Protein AF-A0A812Q542-F1 (afdb_monomer_lite)

Structure (mmCIF, N/CA/C/O backbone):
data_AF-A0A812Q542-F1
#
_entry.id   AF-A0A812Q542-F1
#
loop_
_atom_site.group_PDB
_atom_site.id
_atom_site.type_symbol
_atom_site.label_atom_id
_atom_site.label_alt_id
_atom_site.label_comp_id
_atom_site.label_asym_id
_atom_site.label_entity_id
_atom_site.label_seq_id
_atom_site.pdbx_PDB_ins_code
_atom_site.Cartn_x
_atom_site.Cartn_y
_atom_site.Cartn_z
_atom_site.occupancy
_atom_site.B_iso_or_equiv
_atom_site.auth_seq_id
_atom_site.auth_comp_id
_atom_site.auth_asym_id
_atom_site.auth_atom_id
_atom_site.pdbx_PDB_model_num
ATOM 1 N N . ALA A 1 1 ? -16.057 11.132 -17.620 1.00 90.56 1 ALA A N 1
ATOM 2 C CA . ALA A 1 1 ? -16.694 11.299 -16.296 1.00 90.56 1 ALA A CA 1
ATOM 3 C C . ALA A 1 1 ? -18.075 11.948 -16.405 1.00 90.56 1 ALA A C 1
ATOM 5 O O . ALA A 1 1 ? -19.057 11.262 -16.165 1.00 90.56 1 ALA A O 1
ATOM 6 N N . THR A 1 2 ? -18.174 13.218 -16.821 1.00 94.00 2 THR A N 1
ATOM 7 C CA . THR A 1 2 ? -19.443 13.977 -16.862 1.00 94.00 2 THR A CA 1
ATOM 8 C C . THR A 1 2 ? -20.545 13.310 -17.679 1.00 94.00 2 THR A C 1
ATOM 10 O O . THR A 1 2 ? -21.689 13.276 -17.248 1.00 94.00 2 THR A O 1
ATOM 13 N N . GLU A 1 3 ? -20.214 12.751 -18.842 1.00 92.81 3 GLU A N 1
ATOM 14 C CA . GLU A 1 3 ? -21.182 12.026 -19.671 1.00 92.81 3 GLU A CA 1
ATOM 15 C C . GLU A 1 3 ? -21.723 10.773 -18.967 1.00 92.81 3 GLU A C 1
ATOM 17 O O . GLU A 1 3 ? -22.931 10.565 -18.922 1.00 92.81 3 GLU A O 1
ATOM 22 N N . THR A 1 4 ? -20.845 9.981 -18.340 1.00 92.62 4 THR A N 1
ATOM 23 C CA . THR A 1 4 ? -21.242 8.816 -17.537 1.00 92.62 4 THR A CA 1
ATOM 24 C C . THR A 1 4 ? -22.149 9.226 -16.379 1.00 92.62 4 THR A C 1
ATOM 26 O O . THR A 1 4 ? -23.174 8.588 -16.176 1.00 92.62 4 THR A O 1
ATOM 29 N N . ALA A 1 5 ? -21.813 10.303 -15.662 1.00 94.31 5 ALA A N 1
ATOM 30 C CA . ALA A 1 5 ? -22.632 10.816 -14.564 1.00 94.31 5 ALA A CA 1
ATOM 31 C C . ALA A 1 5 ? -24.027 11.242 -15.052 1.00 94.31 5 ALA A C 1
ATOM 33 O O . ALA A 1 5 ? -25.021 10.728 -14.559 1.00 94.31 5 ALA A O 1
ATOM 34 N N . LYS A 1 6 ? -24.105 12.056 -16.117 1.00 95.62 6 LYS A N 1
ATOM 35 C CA . LYS A 1 6 ? -25.384 12.452 -16.733 1.00 95.62 6 LYS A CA 1
ATOM 36 C C . LYS A 1 6 ? -26.221 11.251 -17.168 1.00 95.62 6 LYS A C 1
ATOM 38 O O . LYS A 1 6 ? -27.439 11.279 -17.051 1.00 95.62 6 LYS A O 1
ATOM 43 N N . ARG A 1 7 ? -25.586 10.199 -17.691 1.00 95.19 7 ARG A N 1
ATOM 44 C CA . ARG A 1 7 ? -26.296 8.975 -18.072 1.00 95.19 7 ARG A CA 1
ATOM 45 C C . ARG A 1 7 ? -26.855 8.242 -16.854 1.00 95.19 7 ARG A C 1
ATOM 47 O O . ARG A 1 7 ? -27.991 7.800 -16.915 1.00 95.19 7 ARG A O 1
ATOM 54 N N . LEU A 1 8 ? -26.090 8.136 -15.767 1.00 93.88 8 LEU A N 1
ATOM 55 C CA . LEU A 1 8 ? -26.572 7.555 -14.508 1.00 93.88 8 LEU A CA 1
ATOM 56 C C . LEU A 1 8 ? -27.739 8.371 -13.920 1.00 93.88 8 LEU A C 1
ATOM 58 O O . LEU A 1 8 ? -28.670 7.774 -13.389 1.00 93.88 8 LEU A O 1
ATOM 62 N N . ASP A 1 9 ? -27.715 9.700 -14.052 1.00 94.00 9 ASP A N 1
ATOM 63 C CA . ASP A 1 9 ? -28.790 10.581 -13.573 1.00 94.00 9 ASP A CA 1
ATOM 64 C C . ASP A 1 9 ? -30.069 10.469 -14.423 1.00 94.00 9 ASP A C 1
ATOM 66 O O . ASP A 1 9 ? -31.175 10.460 -13.885 1.00 94.00 9 ASP A O 1
ATOM 70 N N . ASN A 1 10 ? -29.927 10.375 -15.750 1.00 96.19 10 ASN A N 1
ATOM 71 C CA . ASN A 1 10 ? -31.056 10.390 -16.689 1.00 96.19 10 ASN A CA 1
ATOM 72 C C . ASN A 1 10 ? -31.671 9.005 -16.946 1.00 96.19 10 ASN A C 1
ATOM 74 O O . ASN A 1 10 ? -32.830 8.923 -17.347 1.00 96.19 10 ASN A O 1
ATOM 78 N N . ASP A 1 11 ? -30.899 7.931 -16.768 1.00 94.00 11 ASP A N 1
ATOM 79 C CA . ASP A 1 11 ? -31.327 6.553 -17.006 1.00 94.00 11 ASP A CA 1
ATOM 80 C C . ASP A 1 11 ? -31.259 5.746 -15.691 1.00 94.00 11 ASP A C 1
ATOM 82 O O . ASP A 1 11 ? -30.168 5.332 -15.262 1.00 94.00 11 ASP A O 1
ATOM 86 N N . PRO A 1 12 ? -32.407 5.509 -15.025 1.00 88.31 12 PRO A N 1
ATOM 87 C CA . PRO A 1 12 ? -32.449 4.740 -13.784 1.00 88.31 12 PRO A CA 1
ATOM 88 C C . PRO A 1 12 ? -32.059 3.266 -13.982 1.00 88.31 12 PRO A C 1
ATOM 90 O O . PRO A 1 12 ? -31.604 2.640 -13.024 1.00 88.31 12 PRO A O 1
ATOM 93 N N . HIS A 1 13 ? -32.174 2.733 -15.204 1.00 92.88 13 HIS A N 1
ATOM 94 C CA . HIS A 1 13 ? -31.858 1.341 -15.531 1.00 92.88 13 HIS A CA 1
ATOM 95 C C . HIS A 1 13 ? -30.390 1.132 -15.931 1.00 92.88 13 HIS A C 1
ATOM 97 O O . HIS A 1 13 ? -29.856 0.025 -15.819 1.00 92.88 13 HIS A O 1
ATOM 103 N N . PHE A 1 14 ? -29.690 2.179 -16.382 1.00 89.75 14 PHE A N 1
ATOM 104 C CA . PHE A 1 14 ? -28.281 2.074 -16.768 1.00 89.75 14 PHE A CA 1
ATOM 105 C C . PHE A 1 14 ? -27.416 1.641 -15.579 1.00 89.75 14 PHE A C 1
ATOM 107 O O . PHE A 1 14 ? -27.204 2.448 -14.698 1.00 89.75 14 PHE A O 1
ATOM 114 N N . CYS A 1 15 ? -26.841 0.435 -15.545 1.00 89.00 15 CYS A N 1
ATOM 115 C CA . CYS A 1 15 ? -26.118 -0.096 -14.367 1.00 89.00 15 CYS A CA 1
ATOM 116 C C . CYS A 1 15 ? -26.995 -0.231 -13.100 1.00 89.00 15 CYS A C 1
ATOM 118 O O . CYS A 1 15 ? -26.512 -0.038 -11.978 1.00 89.00 15 CYS A O 1
ATOM 120 N N . GLU A 1 16 ? -28.285 -0.535 -13.260 1.00 89.75 16 GLU A N 1
ATOM 121 C CA . GLU A 1 16 ? -29.172 -0.894 -12.149 1.00 89.75 16 GLU A CA 1
ATOM 122 C C . GLU A 1 16 ? -28.610 -2.088 -11.354 1.00 89.75 16 GLU A C 1
ATOM 124 O O . GLU A 1 16 ? -28.072 -3.039 -11.920 1.00 89.75 16 GLU A O 1
ATOM 129 N N . GLY A 1 17 ? -28.651 -2.007 -10.020 1.00 86.69 17 GLY A N 1
ATOM 130 C CA . GLY A 1 17 ? -28.035 -3.010 -9.137 1.00 86.69 17 GLY A CA 1
ATOM 131 C C . GLY A 1 17 ? -26.496 -3.036 -9.151 1.00 86.69 17 GLY A C 1
ATOM 132 O O . GLY A 1 17 ? -25.886 -3.893 -8.508 1.00 86.69 17 GLY A O 1
ATOM 133 N N . GLY A 1 18 ? -25.843 -2.111 -9.864 1.00 91.50 18 GLY A N 1
ATOM 134 C CA . GLY A 1 18 ? -24.391 -1.964 -9.869 1.00 91.50 18 GLY A CA 1
ATOM 135 C C . GLY A 1 18 ? -23.853 -1.564 -8.493 1.00 91.50 18 GLY A C 1
ATOM 136 O O . GLY A 1 18 ? -24.245 -0.539 -7.938 1.00 91.50 18 GLY A O 1
ATOM 137 N N . LEU A 1 19 ? -22.914 -2.352 -7.957 1.00 93.69 19 LEU A N 1
ATOM 138 C CA . LEU A 1 19 ? -22.322 -2.142 -6.626 1.00 93.69 19 LEU A CA 1
ATOM 139 C C . LEU A 1 19 ? -21.573 -0.807 -6.481 1.00 93.69 19 LEU A C 1
ATOM 141 O O . LEU A 1 19 ? -21.346 -0.355 -5.364 1.00 93.69 19 LEU A O 1
ATOM 145 N N . LEU A 1 20 ? -21.185 -0.184 -7.595 1.00 96.44 20 LEU A N 1
ATOM 146 C CA . LEU A 1 20 ? -20.455 1.082 -7.642 1.00 96.44 20 LEU A CA 1
ATOM 147 C C . LEU A 1 20 ? -21.236 2.169 -8.385 1.00 96.44 20 LEU A C 1
ATOM 149 O O . LEU A 1 20 ? -20.629 3.133 -8.849 1.00 96.44 20 LEU A O 1
ATOM 153 N N . ARG A 1 21 ? -22.562 2.038 -8.520 1.00 96.25 21 ARG A N 1
ATOM 154 C CA . ARG A 1 21 ? -23.407 3.010 -9.226 1.00 96.25 21 ARG A CA 1
ATOM 155 C C . ARG A 1 21 ? -23.157 4.434 -8.716 1.00 96.25 21 ARG A C 1
ATOM 157 O O . ARG A 1 21 ? -23.478 4.756 -7.578 1.00 96.25 21 ARG A O 1
ATOM 164 N N . GLY A 1 22 ? -22.592 5.283 -9.577 1.00 95.75 22 GLY A N 1
ATOM 165 C CA . GLY A 1 22 ? -22.310 6.691 -9.276 1.00 95.75 22 GLY A CA 1
ATOM 166 C C . GLY A 1 22 ? -21.065 6.938 -8.421 1.00 95.75 22 GLY A C 1
ATOM 167 O O . GLY A 1 22 ? -20.774 8.088 -8.102 1.00 95.75 22 GLY A O 1
ATOM 168 N N . VAL A 1 23 ? -20.304 5.901 -8.061 1.00 97.25 23 VAL A N 1
ATOM 169 C CA . VAL A 1 23 ? -19.119 6.041 -7.205 1.00 97.25 23 VAL A CA 1
ATOM 170 C C . VAL A 1 23 ? -17.954 6.641 -8.008 1.00 97.25 23 VAL A C 1
ATOM 172 O O . VAL A 1 23 ? -17.527 6.034 -8.996 1.00 97.25 23 VAL A O 1
ATOM 175 N N . PRO A 1 24 ? -17.401 7.804 -7.607 1.00 97.50 24 PRO A N 1
ATOM 176 C CA . PRO A 1 24 ? -16.241 8.399 -8.260 1.00 97.50 24 PRO A CA 1
ATOM 177 C C . PRO A 1 24 ? -14.960 7.638 -7.910 1.00 97.50 24 PRO A C 1
ATOM 179 O O . PRO A 1 24 ? -14.634 7.442 -6.733 1.00 97.50 24 PRO A O 1
ATOM 182 N N . LEU A 1 25 ? -14.208 7.253 -8.939 1.00 98.19 25 LEU A N 1
ATOM 183 C CA . LEU A 1 25 ? -13.012 6.426 -8.795 1.00 98.19 25 LEU A CA 1
ATOM 184 C C . LEU A 1 25 ? -11.816 6.924 -9.610 1.00 98.19 25 LEU A C 1
ATOM 186 O O . LEU A 1 25 ? -11.967 7.530 -10.674 1.00 98.19 25 LEU A O 1
ATOM 190 N N . SER A 1 26 ? -10.624 6.667 -9.078 1.00 98.69 26 SER A N 1
ATOM 191 C CA . SER A 1 26 ? -9.323 6.928 -9.706 1.00 98.69 26 SER A CA 1
ATOM 192 C C . SER A 1 26 ? -8.666 5.626 -10.165 1.00 98.69 26 SER A C 1
ATOM 194 O O . SER A 1 26 ? -8.917 4.556 -9.609 1.00 98.69 26 SER A O 1
ATOM 196 N N . ILE A 1 27 ? -7.868 5.701 -11.230 1.00 98.81 27 ILE A N 1
ATOM 197 C CA . ILE A 1 27 ? -7.158 4.548 -11.784 1.00 98.81 27 ILE A CA 1
ATOM 198 C C . ILE A 1 27 ? -5.673 4.896 -11.904 1.00 98.81 27 ILE A C 1
ATOM 200 O O . ILE A 1 27 ? -5.316 5.903 -12.516 1.00 98.81 27 ILE A O 1
ATOM 204 N N . LYS A 1 28 ? -4.783 4.051 -11.378 1.00 98.75 28 LYS A N 1
ATOM 205 C CA . LYS A 1 28 ? -3.340 4.225 -11.572 1.00 98.75 28 LYS A CA 1
ATOM 206 C C . LYS A 1 28 ? -3.003 4.222 -13.065 1.00 98.75 28 LYS A C 1
ATOM 208 O O . LYS A 1 28 ? -3.465 3.349 -13.795 1.00 98.75 28 LYS A O 1
ATOM 213 N N . GLU A 1 29 ? -2.157 5.156 -13.509 1.00 98.12 29 GLU A N 1
ATOM 214 C CA . GLU A 1 29 ? -1.876 5.416 -14.937 1.00 98.12 29 GLU A CA 1
ATOM 215 C C . GLU A 1 29 ? -1.509 4.172 -15.768 1.00 98.12 29 GLU A C 1
ATOM 217 O O . GLU A 1 29 ? -1.738 4.143 -16.974 1.00 98.12 29 GLU A O 1
ATOM 222 N N . CYS A 1 30 ? -0.926 3.137 -15.159 1.00 97.25 30 CYS A N 1
ATOM 223 C CA . CYS A 1 30 ? -0.502 1.947 -15.890 1.00 97.25 30 CYS A CA 1
ATOM 224 C C . CYS A 1 30 ? -1.649 1.067 -16.396 1.00 97.25 30 CYS A C 1
ATOM 226 O O . CYS A 1 30 ? -1.399 0.253 -17.279 1.00 97.25 30 CYS A O 1
ATOM 228 N N . PHE A 1 31 ? -2.869 1.199 -15.875 1.00 98.00 31 PHE A N 1
ATOM 229 C CA . PHE A 1 31 ? -4.017 0.436 -16.364 1.00 98.00 31 PHE A CA 1
ATOM 230 C C . PHE A 1 31 ? -4.599 1.048 -17.638 1.00 98.00 31 PHE A C 1
ATOM 232 O O . PHE A 1 31 ? -4.640 2.266 -17.810 1.00 98.00 31 PHE A O 1
ATOM 239 N N . HIS A 1 32 ? -5.083 0.190 -18.530 1.00 97.12 32 HIS A N 1
ATOM 240 C CA . HIS A 1 32 ? -5.691 0.602 -19.785 1.00 97.12 32 HIS A CA 1
ATOM 241 C C . HIS A 1 32 ? -7.056 1.226 -19.493 1.00 97.12 32 HIS A C 1
ATOM 243 O O . HIS A 1 32 ? -7.959 0.562 -18.982 1.00 97.12 32 HIS A O 1
ATOM 249 N N . VAL A 1 33 ? -7.202 2.505 -19.822 1.00 97.31 33 VAL A N 1
ATOM 250 C CA . VAL A 1 33 ? -8.473 3.232 -19.772 1.00 97.31 33 VAL A CA 1
ATOM 251 C C . VAL A 1 33 ? -8.761 3.737 -21.177 1.00 97.31 33 VAL A C 1
ATOM 253 O O . VAL A 1 33 ? -7.908 4.404 -21.760 1.00 97.31 33 VAL A O 1
ATOM 256 N N . ALA A 1 34 ? -9.938 3.427 -21.718 1.00 95.25 34 ALA A N 1
ATOM 257 C CA . ALA A 1 34 ? -10.325 3.766 -23.084 1.00 95.25 34 ALA A CA 1
ATOM 258 C C . ALA A 1 34 ? -10.170 5.272 -23.357 1.00 95.25 34 ALA A C 1
ATOM 260 O O . ALA A 1 34 ? -10.662 6.108 -22.594 1.00 95.25 34 ALA A O 1
ATOM 261 N N . GLY A 1 35 ? -9.470 5.613 -24.443 1.00 91.94 35 GLY A N 1
ATOM 262 C CA . GLY A 1 35 ? -9.144 6.995 -24.821 1.00 91.94 35 GLY A CA 1
ATOM 263 C C . GLY A 1 35 ? -8.038 7.643 -23.974 1.00 91.94 35 GLY A C 1
ATOM 264 O O . GLY A 1 35 ? -7.665 8.789 -24.223 1.00 91.94 35 GLY A O 1
ATOM 265 N N . GLY A 1 36 ? -7.512 6.929 -22.977 1.00 93.31 36 GLY A N 1
ATOM 266 C CA . GLY A 1 36 ? -6.392 7.342 -22.142 1.00 93.31 36 GLY A CA 1
ATOM 267 C C . GLY A 1 36 ? -5.033 6.972 -22.735 1.00 93.31 36 GLY A C 1
ATOM 268 O O . GLY A 1 36 ? -4.924 6.272 -23.746 1.00 93.31 36 GLY A O 1
ATOM 269 N N . LYS A 1 37 ? -3.974 7.446 -22.073 1.00 95.69 37 LYS A N 1
ATOM 270 C CA . LYS A 1 37 ? -2.584 7.138 -22.420 1.00 95.69 37 LYS A CA 1
ATOM 271 C C . LYS A 1 37 ? -1.790 6.810 -21.162 1.00 95.69 37 LYS A C 1
ATOM 273 O O . LYS A 1 37 ? -2.007 7.442 -20.132 1.00 95.69 37 LYS A O 1
ATOM 278 N N . SER A 1 38 ? -0.844 5.884 -21.269 1.00 97.19 38 SER A N 1
ATOM 279 C CA . SER A 1 38 ? 0.101 5.566 -20.196 1.00 97.19 38 SER A CA 1
ATOM 280 C C . SER A 1 38 ? 1.511 5.986 -20.588 1.00 97.19 38 SER A C 1
ATOM 282 O O . SER A 1 38 ? 2.090 5.457 -21.540 1.00 97.19 38 SER A O 1
ATOM 284 N N . THR A 1 39 ? 2.082 6.922 -19.836 1.00 97.44 39 THR A N 1
ATOM 285 C CA . THR A 1 39 ? 3.472 7.371 -19.994 1.00 97.44 39 THR A CA 1
ATOM 286 C C . THR A 1 39 ? 4.433 6.566 -19.123 1.00 97.44 39 THR A C 1
ATOM 288 O O . THR A 1 39 ? 5.613 6.453 -19.451 1.00 97.44 39 THR A O 1
ATOM 291 N N . LEU A 1 40 ? 3.955 6.031 -17.990 1.00 97.38 40 LEU A N 1
ATOM 292 C CA . LEU A 1 40 ? 4.784 5.480 -16.913 1.00 97.38 40 LEU A CA 1
ATOM 293 C C . LEU A 1 40 ? 5.853 6.474 -16.433 1.00 97.38 40 LEU A C 1
ATOM 295 O O . LEU A 1 40 ? 6.968 6.081 -16.075 1.00 97.38 40 LEU A O 1
ATOM 299 N N . GLY A 1 41 ? 5.549 7.773 -16.498 1.00 97.50 41 GLY A N 1
ATOM 300 C CA . GLY A 1 41 ? 6.488 8.849 -16.202 1.00 97.50 41 GLY A CA 1
ATOM 301 C C . GLY A 1 41 ? 7.657 8.966 -17.190 1.00 97.50 41 GLY A C 1
ATOM 302 O O . GLY A 1 41 ? 8.701 9.529 -16.851 1.00 97.50 41 GLY A O 1
ATOM 303 N N . MET A 1 42 ? 7.539 8.407 -18.395 1.00 97.44 42 MET A N 1
ATOM 304 C CA . MET A 1 42 ? 8.537 8.524 -19.458 1.00 97.44 42 MET A CA 1
ATOM 305 C C . MET A 1 42 ? 8.144 9.627 -20.443 1.00 97.44 42 MET A C 1
ATOM 307 O O . MET A 1 42 ? 6.990 9.754 -20.828 1.00 97.44 42 MET A O 1
ATOM 311 N N . THR A 1 43 ? 9.127 10.414 -20.880 1.00 97.50 43 THR A N 1
ATOM 312 C CA . THR A 1 43 ? 8.931 11.515 -21.856 1.00 97.50 43 THR A CA 1
ATOM 313 C C . THR A 1 43 ? 8.934 11.049 -23.316 1.00 97.50 43 THR A C 1
ATOM 315 O O . THR A 1 43 ? 8.836 11.864 -24.229 1.00 97.50 43 THR A O 1
ATOM 318 N N . THR A 1 44 ? 9.072 9.743 -23.540 1.00 96.31 44 THR A N 1
ATOM 319 C CA . THR A 1 44 ? 8.843 9.101 -24.837 1.00 96.31 44 THR A CA 1
ATOM 320 C C . THR A 1 44 ? 7.342 9.048 -25.154 1.00 96.31 44 THR A C 1
ATOM 322 O O . THR A 1 44 ? 6.523 9.248 -24.254 1.00 96.31 44 THR A O 1
ATOM 325 N N . PRO A 1 45 ? 6.947 8.805 -26.420 1.00 95.88 45 PRO A N 1
ATOM 326 C CA . PRO A 1 45 ? 5.537 8.679 -26.778 1.00 95.88 45 PRO A CA 1
ATOM 327 C C . PRO A 1 45 ? 4.803 7.679 -25.876 1.00 95.88 45 PRO A C 1
ATOM 329 O O . PRO A 1 45 ? 5.269 6.556 -25.672 1.00 95.88 45 PRO A O 1
ATOM 332 N N . ALA A 1 46 ? 3.670 8.115 -25.329 1.00 95.38 46 ALA A N 1
ATOM 333 C CA . ALA A 1 46 ? 2.839 7.318 -24.437 1.00 95.38 46 ALA A CA 1
ATOM 334 C C . ALA A 1 46 ? 2.173 6.149 -25.179 1.00 95.38 46 ALA A C 1
ATOM 336 O O . ALA A 1 46 ? 1.929 6.225 -26.384 1.00 95.38 46 ALA A O 1
ATOM 337 N N . VAL A 1 47 ? 1.828 5.093 -24.444 1.00 94.69 47 VAL A N 1
ATOM 338 C CA . VAL A 1 47 ? 1.015 3.988 -24.968 1.00 94.69 47 VAL A CA 1
ATOM 339 C C . VAL A 1 47 ? -0.449 4.417 -24.948 1.00 94.69 47 VAL A C 1
ATOM 341 O O . VAL A 1 47 ? -0.959 4.767 -23.887 1.00 94.69 47 VAL A O 1
ATOM 344 N N . GLU A 1 48 ? -1.111 4.418 -26.103 1.00 96.44 48 GLU A N 1
ATOM 345 C CA . GLU A 1 48 ? -2.535 4.754 -26.223 1.00 96.44 48 GLU A CA 1
ATOM 346 C C . GLU A 1 48 ? -3.413 3.511 -26.071 1.00 96.44 48 GLU A C 1
ATOM 348 O O . GLU A 1 48 ? -3.063 2.436 -26.563 1.00 96.44 48 GLU A O 1
ATOM 353 N N . HIS A 1 49 ? -4.571 3.672 -25.425 1.00 95.25 49 HIS A N 1
ATOM 354 C CA . HIS A 1 49 ? -5.478 2.565 -25.122 1.00 95.25 49 HIS A CA 1
ATOM 355 C C . HIS A 1 49 ? -6.829 2.755 -25.818 1.00 95.25 49 HIS A C 1
ATOM 357 O O . HIS A 1 49 ? -7.615 3.612 -25.402 1.00 95.25 49 HIS A O 1
ATOM 363 N N . PRO A 1 50 ? -7.143 1.970 -26.866 1.00 94.12 50 PRO A N 1
ATOM 364 C CA . PRO A 1 50 ? -8.421 2.088 -27.570 1.00 94.12 50 PRO A CA 1
ATOM 365 C C . PRO A 1 50 ? -9.604 1.554 -26.748 1.00 94.12 50 PRO A C 1
ATOM 367 O O . PRO A 1 50 ? -10.745 1.930 -26.998 1.00 94.12 50 PRO A O 1
ATOM 370 N N . SER A 1 51 ? -9.343 0.698 -25.759 1.00 94.06 51 SER A N 1
ATOM 371 C CA . SER A 1 51 ? -10.351 0.084 -24.899 1.00 94.06 51 SER A CA 1
ATOM 372 C C . SER A 1 51 ? -9.895 0.050 -23.443 1.00 94.06 51 SER A C 1
ATOM 374 O O . SER A 1 51 ? -8.700 0.114 -23.145 1.00 94.06 51 SER A O 1
ATOM 376 N N . ASP A 1 52 ? -10.857 -0.079 -22.531 1.00 94.94 52 ASP A N 1
ATOM 377 C CA . ASP A 1 52 ? -10.568 -0.348 -21.127 1.00 94.94 52 ASP A CA 1
ATOM 378 C C . ASP A 1 52 ? -9.914 -1.730 -20.979 1.00 94.94 52 ASP A C 1
ATOM 380 O O . ASP A 1 52 ? -10.220 -2.672 -21.714 1.00 94.94 52 ASP A O 1
ATOM 384 N N . GLY A 1 53 ? -9.024 -1.854 -19.998 1.00 93.25 53 GLY A N 1
ATOM 385 C CA . GLY A 1 53 ? -8.562 -3.146 -19.509 1.00 93.25 53 GLY A CA 1
ATOM 386 C C . GLY A 1 53 ? -9.671 -3.867 -18.729 1.00 93.25 53 GLY A C 1
ATOM 387 O O . GLY A 1 53 ? -10.595 -3.210 -18.241 1.00 93.25 53 GLY A O 1
ATOM 388 N N . PRO A 1 54 ? -9.578 -5.193 -18.527 1.00 91.69 54 PRO A N 1
ATOM 389 C CA . PRO A 1 54 ? -10.641 -5.976 -17.891 1.00 91.69 54 PRO A CA 1
ATOM 390 C C . PRO A 1 54 ? -11.073 -5.454 -16.513 1.00 91.69 54 PRO A C 1
ATOM 392 O O . PRO A 1 54 ? -12.265 -5.341 -16.235 1.00 91.69 54 PRO A O 1
ATOM 395 N N . LEU A 1 55 ? -10.123 -5.067 -15.652 1.00 94.25 55 LEU A N 1
ATOM 396 C CA . LEU A 1 55 ? -10.444 -4.536 -14.320 1.00 94.25 55 LEU A CA 1
ATOM 397 C C . LEU A 1 55 ? -11.141 -3.170 -14.379 1.00 94.25 55 LEU A C 1
ATOM 399 O O . LEU A 1 55 ? -12.076 -2.922 -13.620 1.00 94.25 55 LEU A O 1
ATOM 403 N N . VAL A 1 56 ? -10.727 -2.294 -15.299 1.00 96.38 56 VAL A N 1
ATOM 404 C CA . VAL A 1 56 ? -11.373 -0.988 -15.508 1.00 96.38 56 VAL A CA 1
ATOM 405 C C . VAL A 1 56 ? -12.784 -1.181 -16.066 1.00 96.38 56 VAL A C 1
ATOM 407 O O . VAL A 1 56 ? -13.725 -0.539 -15.593 1.00 96.38 56 VAL A O 1
ATOM 410 N N . ALA A 1 57 ? -12.955 -2.116 -17.005 1.00 93.94 57 ALA A N 1
ATOM 411 C CA . ALA A 1 57 ? -14.256 -2.484 -17.545 1.00 93.94 57 ALA A CA 1
ATOM 412 C C . ALA A 1 57 ? -15.199 -2.993 -16.441 1.00 93.94 57 ALA A C 1
ATOM 414 O O . ALA A 1 57 ? -16.321 -2.500 -16.342 1.00 93.94 57 ALA A O 1
ATOM 415 N N . ARG A 1 58 ? -14.736 -3.879 -15.544 1.00 93.38 58 ARG A N 1
ATOM 416 C CA . ARG A 1 58 ? -15.519 -4.362 -14.385 1.00 93.38 58 ARG A CA 1
ATOM 417 C C . ARG A 1 58 ? -15.980 -3.221 -13.475 1.00 93.38 58 ARG A C 1
ATOM 419 O O . ARG A 1 58 ? -17.145 -3.182 -13.081 1.00 93.38 58 ARG A O 1
ATOM 426 N N . LEU A 1 59 ? -15.096 -2.266 -13.173 1.00 96.50 59 LEU A N 1
ATOM 427 C CA . LEU A 1 59 ? -15.434 -1.094 -12.355 1.00 96.50 59 LEU A CA 1
ATOM 428 C C . LEU A 1 59 ? -16.516 -0.225 -13.015 1.00 96.50 59 LEU A C 1
ATOM 430 O O . LEU A 1 59 ? -17.470 0.181 -12.350 1.00 96.50 59 LEU A O 1
ATOM 434 N N . ARG A 1 60 ? -16.411 0.025 -14.327 1.00 94.94 60 ARG A N 1
ATOM 435 C CA . ARG A 1 60 ? -17.422 0.787 -15.081 1.00 94.94 60 ARG A CA 1
ATOM 436 C C . ARG A 1 60 ? -18.746 0.043 -15.217 1.00 94.94 60 ARG A C 1
ATOM 438 O O . ARG A 1 60 ? -19.792 0.658 -15.050 1.00 94.94 60 ARG A O 1
ATOM 445 N N . GLN A 1 61 ? -18.714 -1.262 -15.484 1.00 92.94 61 GLN A N 1
ATOM 446 C CA . GLN A 1 61 ? -19.905 -2.117 -15.560 1.00 92.94 61 GLN A CA 1
ATOM 447 C C . GLN A 1 61 ? -20.652 -2.176 -14.222 1.00 92.94 61 GLN A C 1
ATOM 449 O O . GLN A 1 61 ? -21.875 -2.263 -14.197 1.00 92.94 61 GLN A O 1
ATOM 454 N N . ALA A 1 62 ? -19.935 -2.070 -13.099 1.00 94.62 62 ALA A N 1
ATOM 455 C CA . ALA A 1 62 ? -20.541 -1.916 -11.780 1.00 94.62 62 ALA A CA 1
ATOM 456 C C . ALA A 1 62 ? -21.130 -0.512 -11.528 1.00 94.62 62 ALA A C 1
ATOM 458 O O . ALA A 1 62 ? -21.633 -0.266 -10.434 1.00 94.62 62 ALA A O 1
ATOM 459 N N . GLY A 1 63 ? -21.088 0.394 -12.511 1.00 96.06 63 GLY A N 1
ATOM 460 C CA . GLY A 1 63 ? -21.623 1.755 -12.446 1.00 96.06 63 GLY A CA 1
ATOM 461 C C . GLY A 1 63 ? -20.633 2.810 -11.943 1.00 96.06 63 GLY A C 1
ATOM 462 O O . GLY A 1 63 ? -21.038 3.948 -11.695 1.00 96.06 63 GLY A O 1
ATOM 463 N N . GLY A 1 64 ? -19.356 2.451 -11.794 1.00 97.38 64 GLY A N 1
ATOM 464 C CA . GLY A 1 64 ? -18.313 3.343 -11.307 1.00 97.38 64 GLY A CA 1
ATOM 465 C C . GLY A 1 64 ? -17.911 4.427 -12.316 1.00 97.38 64 GLY A C 1
ATOM 466 O O . GLY A 1 64 ? -17.805 4.188 -13.523 1.00 97.38 64 GLY A O 1
ATOM 467 N N . VAL A 1 65 ? -17.648 5.635 -11.815 1.00 98.06 65 VAL A N 1
ATOM 468 C CA . VAL A 1 65 ? -17.323 6.820 -12.622 1.00 98.06 65 VAL A CA 1
ATOM 469 C C . VAL A 1 65 ? -15.828 7.121 -12.530 1.00 98.06 65 VAL A C 1
ATOM 471 O O . VAL A 1 65 ? -15.368 7.760 -11.585 1.00 98.06 65 VAL A O 1
ATOM 474 N N . VAL A 1 66 ? -15.062 6.691 -13.538 1.00 97.88 66 VAL A N 1
ATOM 475 C CA . VAL A 1 66 ? -13.625 7.007 -13.647 1.00 97.88 66 VAL A CA 1
ATOM 476 C C . VAL A 1 66 ? -13.449 8.519 -13.826 1.00 97.88 66 VAL A C 1
ATOM 478 O O . VAL A 1 66 ? -13.853 9.072 -14.858 1.00 97.88 66 VAL A O 1
ATOM 481 N N . LEU A 1 67 ? -12.851 9.180 -12.831 1.00 97.31 67 LEU A N 1
ATOM 482 C CA . LEU A 1 67 ? -12.570 10.619 -12.862 1.00 97.31 67 LEU A CA 1
ATOM 483 C C . LEU A 1 67 ? -11.279 10.945 -13.611 1.00 97.31 67 LEU A C 1
ATOM 485 O O . LEU A 1 67 ? -11.219 11.954 -14.309 1.00 97.31 67 LEU A O 1
ATOM 489 N N . GLY A 1 68 ? -10.267 10.086 -13.505 1.00 96.25 68 GLY A N 1
ATOM 490 C CA . GLY A 1 68 ? -8.992 10.297 -14.173 1.00 96.25 68 GLY A CA 1
ATOM 491 C C . GLY A 1 68 ? -7.940 9.264 -13.799 1.00 96.25 68 GLY A C 1
ATOM 492 O O . GLY A 1 68 ? -8.187 8.354 -13.002 1.00 96.25 68 GLY A O 1
ATOM 493 N N . LEU A 1 69 ? -6.766 9.439 -14.404 1.00 98.31 69 LEU A N 1
ATOM 494 C CA . LEU A 1 69 ? -5.574 8.652 -14.123 1.00 98.31 69 LEU A CA 1
ATOM 495 C C . LEU A 1 69 ? -4.733 9.324 -13.037 1.00 98.31 69 LEU A C 1
ATOM 497 O O . LEU A 1 69 ? -4.652 10.552 -12.997 1.00 98.31 69 LEU A O 1
ATOM 501 N N . THR A 1 70 ? -4.078 8.538 -12.188 1.00 98.69 70 THR A N 1
ATOM 502 C CA . THR A 1 70 ? -3.207 9.074 -11.134 1.00 98.69 70 THR A CA 1
ATOM 503 C C . THR A 1 70 ? -1.728 8.855 -11.410 1.00 98.69 70 THR A C 1
ATOM 505 O O . THR A 1 70 ? -1.315 7.871 -12.024 1.00 98.69 70 THR A O 1
ATOM 508 N N . ASN A 1 71 ? -0.927 9.808 -10.932 1.00 98.62 71 ASN A N 1
ATOM 509 C CA . ASN A 1 71 ? 0.504 9.885 -11.186 1.00 98.62 71 ASN A CA 1
ATOM 510 C C . ASN A 1 71 ? 1.284 8.685 -10.607 1.00 98.62 71 ASN A C 1
ATOM 512 O O . ASN A 1 71 ? 0.929 8.131 -9.562 1.00 98.62 71 ASN A O 1
ATOM 516 N N . VAL A 1 72 ? 2.394 8.332 -11.260 1.00 98.56 72 VAL A N 1
ATOM 517 C CA . VAL A 1 72 ? 3.284 7.215 -10.903 1.00 98.56 72 VAL A CA 1
ATOM 518 C C . VAL A 1 72 ? 4.755 7.662 -10.897 1.00 98.56 72 VAL A C 1
ATOM 520 O O . VAL A 1 72 ? 5.102 8.632 -11.570 1.00 98.56 72 VAL A O 1
ATOM 523 N N . PRO A 1 73 ? 5.668 6.989 -10.170 1.00 97.81 73 PRO A N 1
ATOM 524 C CA . PRO A 1 73 ? 7.095 7.161 -10.415 1.00 97.81 73 PRO A CA 1
ATOM 525 C C . PRO A 1 73 ? 7.460 6.780 -11.844 1.00 97.81 73 PRO A C 1
ATOM 527 O O . PRO A 1 73 ? 6.832 5.889 -12.421 1.00 97.81 73 PRO A O 1
ATOM 530 N N . GLN A 1 74 ? 8.546 7.348 -12.368 1.00 98.00 74 GLN A N 1
ATOM 531 C CA . GLN A 1 74 ? 9.106 6.883 -13.634 1.00 98.00 74 GLN A CA 1
ATOM 532 C C . GLN A 1 74 ? 9.398 5.368 -13.568 1.00 98.00 74 GLN A C 1
ATOM 534 O O . GLN A 1 74 ? 10.005 4.879 -12.613 1.00 98.00 74 GLN A O 1
ATOM 539 N N . LEU A 1 75 ? 8.916 4.616 -14.565 1.00 96.50 75 LEU A N 1
ATOM 540 C CA . LEU A 1 75 ? 8.920 3.144 -14.624 1.00 96.50 75 LEU A CA 1
ATOM 541 C C . LEU A 1 75 ? 8.182 2.425 -13.484 1.00 96.50 75 LEU A C 1
ATOM 543 O O . LEU A 1 75 ? 8.264 1.204 -13.416 1.00 96.50 75 LEU A O 1
ATOM 547 N N . MET A 1 76 ? 7.487 3.120 -12.580 1.00 96.62 76 MET A N 1
ATOM 548 C CA . MET A 1 76 ? 6.826 2.535 -11.402 1.00 96.62 76 MET A CA 1
ATOM 549 C C . MET A 1 76 ? 7.757 1.766 -10.442 1.00 96.62 76 MET A C 1
ATOM 551 O O . MET A 1 76 ? 7.288 0.921 -9.680 1.00 96.62 76 MET A O 1
ATOM 555 N N . ILE A 1 77 ? 9.067 2.030 -10.473 1.00 94.06 77 ILE A N 1
ATOM 556 C CA . ILE A 1 77 ? 10.074 1.139 -9.867 1.00 94.06 77 ILE A CA 1
ATOM 557 C C . ILE A 1 77 ? 10.591 1.584 -8.489 1.00 94.06 77 ILE A C 1
ATOM 559 O O . ILE A 1 77 ? 11.304 0.838 -7.821 1.00 94.06 77 ILE A O 1
ATOM 563 N N . ILE A 1 78 ? 10.240 2.793 -8.045 1.00 92.94 78 ILE A N 1
ATOM 564 C CA . ILE A 1 78 ? 10.677 3.356 -6.759 1.00 92.94 78 ILE A CA 1
ATOM 565 C C . ILE A 1 78 ? 9.493 3.654 -5.831 1.00 92.94 78 ILE A C 1
ATOM 567 O O . ILE A 1 78 ? 8.369 3.892 -6.276 1.00 92.94 78 ILE A O 1
ATOM 571 N N . HIS A 1 79 ? 9.756 3.673 -4.521 1.00 92.94 79 HIS A N 1
ATOM 572 C CA . HIS A 1 79 ? 8.772 3.957 -3.466 1.00 92.94 79 HIS A CA 1
ATOM 573 C C . HIS A 1 79 ? 8.564 5.467 -3.228 1.00 92.94 79 HIS A C 1
ATOM 575 O O . HIS A 1 79 ? 8.433 5.919 -2.094 1.00 92.94 79 HIS A O 1
ATOM 581 N N . GLU A 1 80 ? 8.550 6.261 -4.297 1.00 94.31 80 GLU A N 1
ATOM 582 C CA . GLU A 1 80 ? 8.266 7.701 -4.293 1.00 94.31 80 GLU A CA 1
ATOM 583 C C . GLU A 1 80 ? 7.674 8.101 -5.640 1.00 94.31 80 GLU A C 1
ATOM 585 O O . GLU A 1 80 ? 8.124 7.619 -6.670 1.00 94.31 80 GLU A O 1
ATOM 590 N N . THR A 1 81 ? 6.664 8.968 -5.659 1.00 97.88 81 THR A N 1
ATOM 591 C CA . THR A 1 81 ? 5.925 9.287 -6.890 1.00 97.88 81 THR A CA 1
ATOM 592 C C . THR A 1 81 ? 6.405 10.607 -7.488 1.00 97.88 81 THR A C 1
ATOM 594 O O . THR A 1 81 ? 5.849 11.675 -7.221 1.00 97.88 81 THR A O 1
ATOM 597 N N . CYS A 1 82 ? 7.456 10.511 -8.301 1.00 97.25 82 CYS A N 1
ATOM 598 C CA . CYS A 1 82 ? 8.056 11.604 -9.060 1.00 97.25 82 CYS A CA 1
ATOM 599 C C . CYS A 1 82 ? 8.432 11.123 -10.468 1.00 97.25 82 CYS A C 1
ATOM 601 O O . CYS A 1 82 ? 8.938 10.008 -10.635 1.00 97.25 82 CYS A O 1
ATOM 603 N N . ASN A 1 83 ? 8.178 11.944 -11.488 1.00 97.88 83 ASN A N 1
ATOM 604 C CA . ASN A 1 83 ? 8.654 11.672 -12.841 1.00 97.88 83 ASN A CA 1
ATOM 605 C C . ASN A 1 83 ? 8.827 12.950 -13.692 1.00 97.88 83 ASN A C 1
ATOM 607 O O . ASN A 1 83 ? 8.214 13.974 -13.396 1.00 97.88 83 ASN A O 1
ATOM 611 N N . PRO A 1 84 ? 9.607 12.897 -14.789 1.00 97.88 84 PRO A N 1
ATOM 612 C CA . PRO A 1 84 ? 9.845 14.054 -15.660 1.00 97.88 84 PRO A CA 1
ATOM 613 C C . PRO A 1 84 ? 8.657 14.550 -16.504 1.00 97.88 84 PRO A C 1
ATOM 615 O O . PRO A 1 84 ? 8.805 15.580 -17.159 1.00 97.88 84 PRO A O 1
ATOM 618 N N . VAL A 1 85 ? 7.528 13.832 -16.552 1.00 98.19 85 VAL A N 1
ATOM 619 C CA . VAL A 1 85 ? 6.338 14.224 -17.333 1.00 98.19 85 VAL A CA 1
ATOM 620 C C . VAL A 1 85 ? 5.402 15.088 -16.490 1.00 98.19 85 VAL A C 1
ATOM 622 O O . VAL A 1 85 ? 5.046 16.188 -16.898 1.00 98.19 85 VAL A O 1
ATOM 625 N N . PHE A 1 86 ? 5.031 14.595 -15.308 1.00 97.69 86 PHE A N 1
ATOM 626 C CA . PHE A 1 86 ? 4.019 15.199 -14.434 1.00 97.69 86 PHE A CA 1
ATOM 627 C C . PHE A 1 86 ? 4.596 15.800 -13.146 1.00 97.69 86 PHE A C 1
ATOM 629 O O . PHE A 1 86 ? 3.867 16.420 -12.376 1.00 97.69 86 PHE A O 1
ATOM 636 N N . GLY A 1 87 ? 5.893 15.623 -12.891 1.00 97.12 87 GLY A N 1
ATOM 637 C CA . GLY A 1 87 ? 6.553 16.105 -11.681 1.00 97.12 87 GLY A CA 1
ATOM 638 C C . GLY A 1 87 ? 6.261 15.249 -10.445 1.00 97.12 87 GLY A C 1
ATOM 639 O O . GLY A 1 87 ? 6.019 14.040 -10.532 1.00 97.12 87 GLY A O 1
ATOM 640 N N . THR A 1 88 ? 6.342 15.881 -9.274 1.00 97.44 88 THR A N 1
ATOM 641 C CA . THR A 1 88 ? 6.225 15.230 -7.962 1.00 97.44 88 THR A CA 1
ATOM 642 C C . THR A 1 88 ? 4.790 15.262 -7.445 1.00 97.44 88 THR A C 1
ATOM 644 O O . THR A 1 88 ? 4.145 16.306 -7.439 1.00 97.44 88 THR A O 1
ATOM 647 N N . THR A 1 89 ? 4.306 14.127 -6.936 1.00 98.44 89 THR A N 1
ATOM 648 C CA . THR A 1 89 ? 3.065 14.080 -6.147 1.00 98.44 89 THR A CA 1
ATOM 649 C C . THR A 1 89 ? 3.380 14.376 -4.682 1.00 98.44 89 THR A C 1
ATOM 651 O O . THR A 1 89 ? 4.228 13.709 -4.087 1.00 98.44 89 THR A O 1
ATOM 654 N N . HIS A 1 90 ? 2.699 15.359 -4.096 1.00 95.12 90 HIS A N 1
ATOM 655 C CA . HIS A 1 90 ? 2.931 15.794 -2.717 1.00 95.12 90 HIS A CA 1
ATOM 656 C C . HIS A 1 90 ? 2.033 15.064 -1.717 1.00 95.12 90 HIS A C 1
ATOM 658 O O . HIS A 1 90 ? 0.869 14.786 -2.006 1.00 95.12 90 HIS A O 1
ATOM 664 N N . ASN A 1 91 ? 2.573 14.758 -0.532 1.00 95.94 91 ASN A N 1
ATOM 665 C CA . ASN A 1 91 ? 1.811 14.086 0.515 1.00 95.94 91 ASN A CA 1
ATOM 666 C C . ASN A 1 91 ? 0.795 15.055 1.147 1.00 95.94 91 ASN A C 1
ATOM 668 O O . ASN A 1 91 ? 1.199 16.128 1.599 1.00 95.94 91 ASN A O 1
ATOM 672 N N . PRO A 1 92 ? -0.504 14.696 1.204 1.00 87.44 92 PRO A N 1
ATOM 673 C CA . PRO A 1 92 ? -1.550 15.588 1.706 1.00 87.44 92 PRO A CA 1
ATOM 674 C C . PRO A 1 92 ? -1.407 15.930 3.195 1.00 87.44 92 PRO A C 1
ATOM 676 O O . PRO A 1 92 ? -1.948 16.938 3.632 1.00 87.44 92 PRO A O 1
ATOM 679 N N . TRP A 1 93 ? -0.658 15.137 3.969 1.00 85.50 93 TRP A N 1
ATOM 680 C CA . TRP A 1 93 ? -0.366 15.432 5.376 1.00 85.50 93 TRP A CA 1
ATOM 681 C C . TRP A 1 93 ? 0.816 16.386 5.560 1.00 85.50 93 TRP A C 1
ATOM 683 O O . TRP A 1 93 ? 0.895 17.071 6.575 1.00 85.50 93 TRP A O 1
ATOM 693 N N . ASN A 1 94 ? 1.762 16.400 4.617 1.00 86.50 94 ASN A N 1
ATOM 694 C CA . ASN A 1 94 ? 2.933 17.272 4.640 1.00 86.50 94 ASN A CA 1
ATOM 695 C C . ASN A 1 94 ? 3.603 17.279 3.256 1.00 86.50 94 ASN A C 1
ATOM 697 O O . ASN A 1 94 ? 4.159 16.269 2.827 1.00 86.50 94 ASN A O 1
ATOM 701 N N . VAL A 1 95 ? 3.616 18.430 2.582 1.00 92.31 95 VAL A N 1
ATOM 702 C CA . VAL A 1 95 ? 4.102 18.559 1.196 1.00 92.31 95 VAL A CA 1
ATOM 703 C C . VAL A 1 95 ? 5.601 18.281 1.011 1.00 92.31 95 VAL A C 1
ATOM 705 O O . VAL A 1 95 ? 6.028 18.008 -0.113 1.00 92.31 95 VAL A O 1
ATOM 708 N N . ASP A 1 96 ? 6.397 18.291 2.084 1.00 91.88 96 ASP A N 1
ATOM 709 C CA . ASP A 1 96 ? 7.818 17.916 2.060 1.00 91.88 96 ASP A CA 1
ATOM 710 C C . ASP A 1 96 ? 8.061 16.409 2.218 1.00 91.88 96 ASP A C 1
ATOM 712 O O . ASP A 1 96 ? 9.203 15.936 2.144 1.00 91.88 96 ASP A O 1
ATOM 716 N N . ARG A 1 97 ? 6.990 15.636 2.413 1.00 96.56 97 ARG A N 1
ATOM 717 C CA . ARG A 1 97 ? 7.019 14.180 2.527 1.00 96.56 97 ARG A CA 1
ATOM 718 C C . ARG A 1 97 ? 6.601 13.513 1.225 1.00 96.56 97 ARG A C 1
ATOM 720 O O . ARG A 1 97 ? 5.804 14.032 0.446 1.00 96.56 97 ARG A O 1
ATOM 727 N N . SER A 1 98 ? 7.142 12.321 1.016 1.00 97.56 98 SER A N 1
ATOM 728 C CA . SER A 1 98 ? 6.759 11.439 -0.077 1.00 97.56 98 SER A CA 1
ATOM 729 C C . SER A 1 98 ? 5.367 10.852 0.167 1.00 97.56 98 SER A C 1
ATOM 731 O O . SER A 1 98 ? 5.004 10.515 1.295 1.00 97.56 98 SER A O 1
ATOM 733 N N . VAL A 1 99 ? 4.594 10.683 -0.904 1.00 98.06 99 VAL A N 1
ATOM 734 C CA . VAL A 1 99 ? 3.353 9.881 -0.910 1.00 98.06 99 VAL A CA 1
ATOM 735 C C . VAL A 1 99 ? 3.629 8.381 -0.960 1.00 98.06 99 VAL A C 1
ATOM 737 O O . VAL A 1 99 ? 2.702 7.583 -0.948 1.00 98.06 99 VAL A O 1
ATOM 740 N N . GLY A 1 100 ? 4.896 7.979 -1.062 1.00 97.88 100 GLY A N 1
ATOM 741 C CA . GLY A 1 100 ? 5.273 6.602 -1.340 1.00 97.88 100 GLY A CA 1
ATOM 742 C C . GLY A 1 100 ? 5.136 6.292 -2.827 1.00 97.88 100 GLY A C 1
ATOM 743 O O . GLY A 1 100 ? 5.037 7.186 -3.674 1.00 97.88 100 GLY A O 1
ATOM 744 N N . GLY A 1 101 ? 5.149 5.011 -3.170 1.00 96.88 101 GLY A N 1
ATOM 745 C CA . GLY A 1 101 ? 5.030 4.594 -4.557 1.00 96.88 101 GLY A CA 1
ATOM 746 C C . GLY A 1 101 ? 5.025 3.079 -4.725 1.00 96.88 101 GLY A C 1
ATOM 747 O O . GLY A 1 101 ? 5.350 2.341 -3.800 1.00 96.88 101 GLY A O 1
ATOM 748 N N . SER A 1 102 ? 4.654 2.578 -5.898 1.00 98.00 102 SER A N 1
ATOM 749 C CA . SER A 1 102 ? 4.381 3.344 -7.120 1.00 98.00 102 SER A CA 1
ATOM 750 C C . SER A 1 102 ? 2.940 3.835 -7.302 1.00 98.00 102 SER A C 1
ATOM 752 O O . SER A 1 102 ? 2.693 4.600 -8.226 1.00 98.00 102 SER A O 1
ATOM 754 N N . SER A 1 103 ? 1.992 3.453 -6.440 1.00 98.75 103 SER A N 1
ATOM 755 C CA . SER A 1 103 ? 0.597 3.943 -6.491 1.00 98.75 103 SER A CA 1
ATOM 756 C C . SER A 1 103 ? 0.390 5.199 -5.624 1.00 98.75 103 SER A C 1
ATOM 758 O O . SER A 1 103 ? -0.615 5.326 -4.930 1.00 98.75 103 SER A O 1
ATOM 760 N N . GLY A 1 104 ? 1.364 6.117 -5.594 1.00 98.62 104 GLY A N 1
ATOM 761 C CA . GLY A 1 104 ? 1.300 7.287 -4.709 1.00 98.62 104 GLY A CA 1
ATOM 762 C C . GLY A 1 104 ? 0.283 8.338 -5.152 1.00 98.62 104 GLY A C 1
ATOM 763 O O . GLY A 1 104 ? -0.301 8.996 -4.297 1.00 98.62 104 GLY A O 1
ATOM 764 N N . GLY A 1 105 ? 0.008 8.455 -6.457 1.00 98.81 105 GLY A N 1
ATOM 765 C CA . GLY A 1 105 ? -1.074 9.298 -6.965 1.00 98.81 105 GLY A CA 1
ATOM 766 C C . GLY A 1 105 ? -2.449 8.865 -6.442 1.00 98.81 105 GLY A C 1
ATOM 767 O O . GLY A 1 105 ? -3.197 9.709 -5.952 1.00 98.81 105 GLY A O 1
ATOM 768 N N . GLU A 1 106 ? -2.741 7.556 -6.468 1.00 98.88 106 GLU A N 1
ATOM 769 C CA . GLU A 1 106 ? -3.956 6.974 -5.868 1.00 98.88 106 GLU A CA 1
ATOM 770 C C . GLU A 1 106 ? -4.049 7.307 -4.375 1.00 98.88 106 GLU A C 1
ATOM 772 O O . GLU A 1 106 ? -5.069 7.807 -3.905 1.00 98.88 106 GLU A O 1
ATOM 777 N N . ALA A 1 107 ? -2.973 7.078 -3.616 1.00 98.75 107 ALA A N 1
ATOM 778 C CA . ALA A 1 107 ? -3.011 7.316 -2.178 1.00 98.75 107 ALA A CA 1
ATOM 779 C C . ALA A 1 107 ? -3.211 8.792 -1.817 1.00 98.75 107 ALA A C 1
ATOM 781 O O . ALA A 1 107 ? -3.979 9.099 -0.904 1.00 98.75 107 ALA A O 1
ATOM 782 N N . ALA A 1 108 ? -2.571 9.701 -2.555 1.00 98.25 108 ALA A N 1
ATOM 783 C CA . ALA A 1 108 ? -2.705 11.135 -2.343 1.00 98.25 108 ALA A CA 1
ATOM 784 C C . ALA A 1 108 ? -4.136 11.625 -2.606 1.00 98.25 108 ALA A C 1
ATOM 786 O O . ALA A 1 108 ? -4.701 12.316 -1.760 1.00 98.25 108 ALA A O 1
ATOM 787 N N . ILE A 1 109 ? -4.741 11.247 -3.741 1.00 98.06 109 ILE A N 1
ATOM 788 C CA . ILE A 1 109 ? -6.091 11.712 -4.097 1.00 98.06 109 ILE A CA 1
ATOM 789 C C . ILE A 1 109 ? -7.165 11.123 -3.175 1.00 98.06 109 ILE A C 1
ATOM 791 O O . ILE A 1 109 ? -8.089 11.834 -2.779 1.00 98.06 109 ILE A O 1
ATOM 795 N N . LEU A 1 110 ? -7.017 9.859 -2.763 1.00 95.00 110 LEU A N 1
ATOM 796 C CA . LEU A 1 110 ? -7.925 9.212 -1.814 1.00 95.00 110 LEU A CA 1
ATOM 797 C C . LEU A 1 110 ? -7.849 9.860 -0.430 1.00 95.00 110 LEU A C 1
ATOM 799 O O . LEU A 1 110 ? -8.892 10.147 0.167 1.00 95.00 110 LEU A O 1
ATOM 803 N N . ALA A 1 111 ? -6.633 10.117 0.063 1.00 88.62 111 ALA A N 1
ATOM 804 C CA . ALA A 1 111 ? -6.403 10.779 1.346 1.00 88.62 111 ALA A CA 1
ATOM 805 C C . ALA A 1 111 ? -6.898 12.235 1.345 1.00 88.62 111 ALA A C 1
ATOM 807 O O . ALA A 1 111 ? -7.456 12.683 2.342 1.00 88.62 111 ALA A O 1
ATOM 808 N N . ALA A 1 112 ? -6.769 12.943 0.219 1.00 83.88 112 ALA A N 1
ATOM 809 C CA . ALA A 1 112 ? -7.288 14.300 0.038 1.00 83.88 112 ALA A CA 1
ATOM 810 C C . ALA A 1 112 ? -8.813 14.365 -0.192 1.00 83.88 112 ALA A C 1
ATOM 812 O O . ALA A 1 112 ? -9.362 15.454 -0.337 1.00 83.88 112 ALA A O 1
ATOM 813 N N . GLY A 1 113 ? -9.513 13.225 -0.251 1.00 86.12 113 GLY A N 1
ATOM 814 C CA . GLY A 1 113 ? -10.965 13.193 -0.453 1.00 86.12 113 GLY A CA 1
ATOM 815 C C . GLY A 1 113 ? -11.424 13.374 -1.904 1.00 86.12 113 GLY A C 1
ATOM 816 O O . GLY A 1 113 ? -12.619 13.537 -2.133 1.00 86.12 113 GLY A O 1
ATOM 817 N N . GLY A 1 114 ? -10.512 13.336 -2.881 1.00 84.19 114 GLY A N 1
ATOM 818 C CA . GLY A 1 114 ? -10.817 13.590 -4.294 1.00 84.19 114 GLY A CA 1
ATOM 819 C C . GLY A 1 114 ? -11.523 12.434 -5.011 1.00 84.19 114 GLY A C 1
ATOM 820 O O . GLY A 1 114 ? -12.269 12.667 -5.959 1.00 84.19 114 GLY A O 1
ATOM 821 N N . THR A 1 115 ? -11.332 11.194 -4.552 1.00 95.44 115 THR A N 1
ATOM 822 C CA . THR A 1 115 ? -12.065 10.001 -5.018 1.00 95.44 115 THR A CA 1
ATOM 823 C C . THR A 1 115 ? -12.513 9.138 -3.839 1.00 95.44 115 THR A C 1
ATOM 825 O O . THR A 1 115 ? -12.080 9.341 -2.699 1.00 95.44 115 THR A O 1
ATOM 828 N N . ALA A 1 116 ? -13.433 8.200 -4.083 1.00 94.19 116 ALA A N 1
ATOM 829 C CA . ALA A 1 116 ? -13.905 7.253 -3.069 1.00 94.19 116 ALA A CA 1
ATOM 830 C C . ALA A 1 116 ? -13.146 5.918 -3.118 1.00 94.19 116 ALA A C 1
ATOM 832 O O . ALA A 1 116 ? -12.866 5.333 -2.074 1.00 94.19 116 ALA A O 1
ATOM 833 N N . LEU A 1 117 ? -12.784 5.471 -4.322 1.00 98.62 117 LEU A N 1
ATOM 834 C CA . LEU A 1 117 ? -12.122 4.196 -4.577 1.00 98.62 117 LEU A CA 1
ATOM 835 C C . LEU A 1 117 ? -11.030 4.367 -5.637 1.00 98.62 117 LEU A C 1
ATOM 837 O O . LEU A 1 117 ? -11.192 5.136 -6.584 1.00 98.62 117 LEU A O 1
ATOM 841 N N . GLY A 1 118 ? -9.936 3.633 -5.478 1.00 98.75 118 GLY A N 1
ATOM 842 C CA . GLY A 1 118 ? -8.799 3.628 -6.386 1.00 98.75 118 GLY A CA 1
ATOM 843 C C . GLY A 1 118 ? -8.385 2.225 -6.818 1.00 98.75 118 GLY A C 1
ATOM 844 O O . GLY A 1 118 ? -8.522 1.270 -6.047 1.00 98.75 118 GLY A O 1
ATOM 845 N N . LEU A 1 119 ? -7.844 2.097 -8.033 1.00 98.81 119 LEU A N 1
ATOM 846 C CA . LEU A 1 119 ? -7.189 0.871 -8.509 1.00 98.81 119 LEU A CA 1
ATOM 847 C C . LEU A 1 119 ? -5.671 1.075 -8.589 1.00 98.81 119 LEU A C 1
ATOM 849 O O . LEU A 1 119 ? -5.184 1.850 -9.412 1.00 98.81 119 LEU A O 1
ATOM 853 N N . GLY A 1 120 ? -4.927 0.349 -7.752 1.00 98.56 120 GLY A N 1
ATOM 854 C CA . GLY A 1 120 ? -3.466 0.362 -7.702 1.00 98.56 120 GLY A CA 1
ATOM 855 C C . GLY A 1 120 ? -2.835 -0.955 -8.158 1.00 98.56 120 GLY A C 1
ATOM 856 O O . GLY A 1 120 ? -3.516 -1.908 -8.536 1.00 98.56 120 GLY A O 1
ATOM 857 N N . SER A 1 121 ? -1.503 -1.021 -8.100 1.00 97.88 121 SER A N 1
ATOM 858 C CA . SER A 1 121 ? -0.738 -2.255 -8.337 1.00 97.88 121 SER A CA 1
ATOM 859 C C . SER A 1 121 ? 0.469 -2.365 -7.408 1.00 97.88 121 SER A C 1
ATOM 861 O O . SER A 1 121 ? 1.044 -1.347 -7.011 1.00 97.88 121 SER A O 1
ATOM 863 N N . ASP A 1 122 ? 0.847 -3.595 -7.056 1.00 98.00 122 ASP A N 1
ATOM 864 C CA . ASP A 1 122 ? 1.859 -3.905 -6.043 1.00 98.00 122 ASP A CA 1
ATOM 865 C C . ASP A 1 122 ? 2.783 -5.050 -6.497 1.00 98.00 122 ASP A C 1
ATOM 867 O O . ASP A 1 122 ? 2.312 -6.134 -6.816 1.00 98.00 122 ASP A O 1
ATOM 871 N N . LEU A 1 123 ? 4.098 -4.802 -6.533 1.00 95.38 123 LEU A N 1
ATOM 872 C CA . LEU A 1 123 ? 5.147 -5.816 -6.768 1.00 95.38 123 LEU A CA 1
ATOM 873 C C . LEU A 1 123 ? 6.166 -5.887 -5.612 1.00 95.38 123 LEU A C 1
ATOM 875 O O . LEU A 1 123 ? 6.800 -6.916 -5.408 1.00 95.38 123 LEU A O 1
ATOM 879 N N . GLY A 1 124 ? 6.297 -4.803 -4.842 1.00 94.94 124 GLY A N 1
ATOM 880 C CA . GLY A 1 124 ? 7.231 -4.669 -3.717 1.00 94.94 124 GLY A CA 1
ATOM 881 C C . GLY A 1 124 ? 6.701 -3.786 -2.582 1.00 94.94 124 GLY A C 1
ATOM 882 O O . GLY A 1 124 ? 7.485 -3.193 -1.849 1.00 94.94 124 GLY A O 1
ATOM 883 N N . GLY A 1 125 ? 5.378 -3.628 -2.478 1.00 97.25 125 GLY A N 1
ATOM 884 C CA . GLY A 1 125 ? 4.705 -2.728 -1.534 1.00 97.25 125 GLY A CA 1
ATOM 885 C C . GLY A 1 125 ? 3.934 -1.579 -2.186 1.00 97.25 125 GLY A C 1
ATOM 886 O O . GLY A 1 125 ? 3.453 -0.693 -1.492 1.00 97.25 125 GLY A O 1
ATOM 887 N N . SER A 1 126 ? 3.802 -1.542 -3.512 1.00 98.19 126 SER A N 1
ATOM 888 C CA . SER A 1 126 ? 3.310 -0.351 -4.218 1.00 98.19 126 SER A CA 1
ATOM 889 C C . SER A 1 126 ? 1.832 0.008 -4.020 1.00 98.19 126 SER A C 1
ATOM 891 O O . SER A 1 126 ? 1.442 1.088 -4.459 1.00 98.19 126 SER A O 1
ATOM 893 N N . ILE A 1 127 ? 1.032 -0.822 -3.347 1.00 98.88 127 ILE A N 1
ATOM 894 C CA . ILE A 1 127 ? -0.278 -0.434 -2.792 1.00 98.88 127 ILE A CA 1
ATOM 895 C C . ILE A 1 127 ? -0.119 -0.064 -1.315 1.00 98.88 127 ILE A C 1
ATOM 897 O O . ILE A 1 127 ? -0.542 1.003 -0.882 1.00 98.88 127 ILE A O 1
ATOM 901 N N . ARG A 1 128 ? 0.545 -0.925 -0.540 1.00 98.75 128 ARG A N 1
ATOM 902 C CA . ARG A 1 128 ? 0.586 -0.826 0.927 1.00 98.75 128 ARG A CA 1
ATOM 903 C C . ARG A 1 128 ? 1.449 0.323 1.446 1.00 98.75 128 ARG A C 1
ATOM 905 O O . ARG A 1 128 ? 1.042 1.002 2.380 1.00 98.75 128 ARG A O 1
ATOM 912 N N . LEU A 1 129 ? 2.604 0.581 0.835 1.00 98.62 129 LEU A N 1
ATOM 913 C CA . LEU A 1 129 ? 3.510 1.671 1.209 1.00 98.62 129 LEU A CA 1
ATOM 914 C C . LEU A 1 129 ? 2.874 3.056 1.031 1.00 98.62 129 LEU A C 1
ATOM 916 O O . LEU A 1 129 ? 2.887 3.823 1.994 1.00 98.62 129 LEU A O 1
ATOM 920 N N . PRO A 1 130 ? 2.290 3.406 -0.136 1.00 98.75 130 PRO A N 1
ATOM 921 C CA . PRO A 1 130 ? 1.607 4.686 -0.256 1.00 98.75 130 PRO A CA 1
ATOM 922 C C . PRO A 1 130 ? 0.346 4.756 0.623 1.00 98.75 130 PRO A C 1
ATOM 924 O O . PRO A 1 130 ? 0.083 5.802 1.213 1.00 98.75 130 PRO A O 1
ATOM 927 N N . SER A 1 131 ? -0.374 3.644 0.834 1.00 98.88 131 SER A N 1
ATOM 928 C CA . SER A 1 131 ? -1.467 3.588 1.818 1.00 98.88 131 SER A CA 1
ATOM 929 C C . SER A 1 131 ? -1.004 3.903 3.249 1.00 98.88 131 SER A C 1
ATOM 931 O O . SER A 1 131 ? -1.647 4.689 3.943 1.00 98.88 131 SER A O 1
ATOM 933 N N . HIS A 1 132 ? 0.140 3.361 3.673 1.00 98.75 132 HIS A N 1
ATOM 934 C CA . HIS A 1 132 ? 0.777 3.654 4.963 1.00 98.75 132 HIS A CA 1
ATOM 935 C C . HIS A 1 132 ? 1.191 5.126 5.074 1.00 98.75 132 HIS A C 1
ATOM 937 O O . HIS A 1 132 ? 0.851 5.789 6.051 1.00 98.75 132 HIS A O 1
ATOM 943 N N . PHE A 1 133 ? 1.857 5.674 4.053 1.00 98.62 133 PHE A N 1
ATOM 944 C CA . PHE A 1 133 ? 2.357 7.057 4.070 1.00 98.62 133 PHE A CA 1
ATOM 945 C C . PHE A 1 133 ? 1.262 8.122 3.977 1.00 98.62 133 PHE A C 1
ATOM 947 O O . PHE A 1 133 ? 1.461 9.239 4.458 1.00 98.62 133 PHE A O 1
ATOM 954 N N . CYS A 1 134 ? 0.124 7.804 3.360 1.00 97.00 134 CYS A N 1
ATOM 955 C CA . CYS A 1 134 ? -1.006 8.722 3.221 1.00 97.00 134 CYS A CA 1
ATOM 956 C C . CYS A 1 134 ? -2.161 8.417 4.185 1.00 97.00 134 CYS A C 1
ATOM 958 O O . CYS A 1 134 ? -3.145 9.152 4.186 1.00 97.00 134 CYS A O 1
ATOM 960 N N . GLY A 1 135 ? -2.048 7.391 5.033 1.00 96.19 135 GLY A N 1
ATOM 961 C CA . GLY A 1 135 ? -3.051 7.084 6.053 1.00 96.19 135 GLY A CA 1
ATOM 962 C C . GLY A 1 135 ? -4.384 6.611 5.477 1.00 96.19 135 GLY A C 1
ATOM 963 O O . GLY A 1 135 ? -5.434 7.034 5.952 1.00 96.19 135 GLY A O 1
ATOM 964 N N . ILE A 1 136 ? -4.342 5.741 4.466 1.00 97.62 136 ILE A N 1
ATOM 965 C CA . ILE A 1 136 ? -5.529 5.115 3.864 1.00 97.62 136 ILE A CA 1
ATOM 966 C C . ILE A 1 136 ? -5.435 3.582 3.891 1.00 97.62 136 ILE A C 1
ATOM 968 O O . ILE A 1 136 ? -4.377 3.008 4.166 1.00 97.62 136 ILE A O 1
ATOM 972 N N . ALA A 1 137 ? -6.541 2.906 3.600 1.00 98.81 137 ALA A N 1
ATOM 973 C CA . ALA A 1 137 ? -6.573 1.461 3.459 1.00 98.81 137 ALA A CA 1
ATOM 974 C C . ALA A 1 137 ? -6.106 1.040 2.051 1.00 98.81 137 ALA A C 1
ATOM 976 O O . ALA A 1 137 ? -6.271 1.758 1.060 1.00 98.81 137 ALA A O 1
ATOM 977 N N . GLY A 1 138 ? -5.500 -0.137 1.944 1.00 98.81 138 GLY A N 1
ATOM 978 C CA . GLY A 1 138 ? -5.143 -0.718 0.651 1.00 98.81 138 GLY A CA 1
ATOM 979 C C . GLY A 1 138 ? -4.980 -2.221 0.757 1.00 98.81 138 GLY A C 1
ATOM 980 O O . GLY A 1 138 ? -4.481 -2.705 1.770 1.00 98.81 138 GLY A O 1
ATOM 981 N N . LEU A 1 139 ? -5.390 -2.953 -0.276 1.00 98.81 139 LEU A N 1
ATOM 982 C CA . LEU A 1 139 ? -5.278 -4.406 -0.328 1.00 98.81 139 LEU A CA 1
ATOM 983 C C . LEU A 1 139 ? -4.477 -4.818 -1.559 1.00 98.81 139 LEU A C 1
ATOM 985 O O . LEU A 1 139 ? -4.835 -4.492 -2.687 1.00 98.81 139 LEU A O 1
ATOM 989 N N . LYS A 1 140 ? -3.421 -5.594 -1.329 1.00 98.50 140 LYS A N 1
ATOM 990 C CA . LYS A 1 140 ? -2.758 -6.408 -2.339 1.00 98.50 140 LYS A CA 1
ATOM 991 C C . LYS A 1 140 ? -3.324 -7.831 -2.251 1.00 98.50 140 LYS A C 1
ATOM 993 O O . LYS A 1 140 ? -2.980 -8.541 -1.306 1.00 98.50 140 LYS A O 1
ATOM 998 N N . PRO A 1 141 ? -4.133 -8.289 -3.215 1.00 96.56 141 PRO A N 1
ATOM 999 C CA . PRO A 1 141 ? -4.639 -9.655 -3.226 1.00 96.56 141 PRO A CA 1
ATOM 1000 C C . PRO A 1 141 ? -3.529 -10.708 -3.369 1.00 96.56 141 PRO A C 1
ATOM 1002 O O . PRO A 1 141 ? -2.345 -10.403 -3.576 1.00 96.56 141 PRO A O 1
ATOM 1005 N N . THR A 1 142 ? -3.933 -11.968 -3.268 1.00 95.00 142 THR A N 1
ATOM 1006 C CA . THR A 1 142 ? -3.130 -13.136 -3.626 1.00 95.00 142 THR A CA 1
ATOM 1007 C C . THR A 1 142 ? -2.610 -12.989 -5.051 1.00 95.00 142 THR A C 1
ATOM 1009 O O . THR A 1 142 ? -3.295 -12.450 -5.929 1.00 95.00 142 THR A O 1
ATOM 1012 N N . SER A 1 143 ? -1.392 -13.471 -5.300 1.00 92.50 143 SER A N 1
ATOM 1013 C CA . SER A 1 143 ? -0.867 -13.537 -6.659 1.00 92.50 143 SER A CA 1
ATOM 1014 C C . SER A 1 143 ? -1.848 -14.266 -7.574 1.00 92.50 143 SER A C 1
ATOM 1016 O O . SER A 1 143 ? -2.328 -15.343 -7.231 1.00 92.50 143 SER A O 1
ATOM 1018 N N . ARG A 1 144 ? -2.161 -13.662 -8.724 1.00 89.81 144 ARG A N 1
ATOM 1019 C CA . ARG A 1 144 ? -3.153 -14.170 -9.685 1.00 89.81 144 ARG A CA 1
ATOM 1020 C C . ARG A 1 144 ? -4.584 -14.310 -9.141 1.00 89.81 144 ARG A C 1
ATOM 1022 O O . ARG A 1 144 ? -5.327 -15.128 -9.658 1.00 89.81 144 ARG A O 1
ATOM 1029 N N . ARG A 1 145 ? -4.998 -13.528 -8.132 1.00 91.12 145 ARG A N 1
ATOM 1030 C CA . ARG A 1 145 ? -6.424 -13.379 -7.737 1.00 91.12 145 ARG A CA 1
ATOM 1031 C C . ARG A 1 145 ? -7.215 -12.490 -8.676 1.00 91.12 145 ARG A C 1
ATOM 1033 O O . ARG A 1 145 ? -8.401 -12.715 -8.873 1.00 91.12 145 ARG A O 1
ATOM 1040 N N . LEU A 1 146 ? -6.556 -11.481 -9.222 1.00 92.00 146 LEU A N 1
ATOM 1041 C CA . LEU A 1 146 ? -7.124 -10.564 -10.191 1.00 92.00 146 LEU A CA 1
ATOM 1042 C C . LEU A 1 146 ? -6.328 -10.670 -11.489 1.00 92.00 146 LEU A C 1
ATOM 1044 O O . LEU A 1 146 ? -5.107 -10.857 -11.458 1.00 92.00 146 LEU A O 1
ATOM 1048 N N . VAL A 1 147 ? -7.034 -10.536 -12.610 1.00 89.50 147 VAL A N 1
ATOM 1049 C CA . VAL A 1 147 ? -6.442 -10.522 -13.949 1.00 89.50 147 VAL A CA 1
ATOM 1050 C C . VAL A 1 147 ? -5.430 -9.380 -14.083 1.00 89.50 147 VAL A C 1
ATOM 1052 O O . VAL A 1 147 ? -5.634 -8.287 -13.552 1.00 89.50 147 VAL A O 1
ATOM 1055 N N . ARG A 1 148 ? -4.311 -9.649 -14.764 1.00 88.56 148 ARG A N 1
ATOM 1056 C CA . ARG A 1 148 ? -3.195 -8.701 -14.925 1.00 88.56 148 ARG A CA 1
ATOM 1057 C C . ARG A 1 148 ? -3.187 -8.019 -16.290 1.00 88.56 148 ARG A C 1
ATOM 1059 O O . ARG A 1 148 ? -2.649 -6.916 -16.392 1.00 88.56 148 ARG A O 1
ATOM 1066 N N . SER A 1 149 ? -3.774 -8.647 -17.310 1.00 88.25 149 SER A N 1
ATOM 1067 C CA . SER A 1 149 ? -3.988 -8.015 -18.609 1.00 88.25 149 SER A CA 1
ATOM 1068 C C . SER A 1 149 ? -4.743 -6.686 -18.485 1.00 88.25 149 SER A C 1
ATOM 1070 O O . SER A 1 149 ? -5.452 -6.415 -17.512 1.00 88.25 149 SER A O 1
ATOM 1072 N N . GLY A 1 150 ? -4.552 -5.812 -19.474 1.00 90.62 150 GLY A N 1
ATOM 1073 C CA . GLY A 1 150 ? -5.071 -4.448 -19.407 1.00 90.62 150 GLY A CA 1
ATOM 1074 C C . GLY A 1 150 ? -4.223 -3.504 -18.550 1.00 90.62 150 GLY A C 1
ATOM 1075 O O . GLY A 1 150 ? -4.763 -2.551 -17.989 1.00 90.62 150 GLY A O 1
ATOM 1076 N N . ALA A 1 151 ? -2.917 -3.760 -18.436 1.00 93.25 151 ALA A N 1
ATOM 1077 C CA . ALA A 1 151 ? -1.945 -2.843 -17.854 1.00 93.25 151 ALA A CA 1
ATOM 1078 C C . ALA A 1 151 ? -0.630 -2.839 -18.653 1.00 93.25 151 ALA A C 1
ATOM 1080 O O . ALA A 1 151 ? -0.213 -3.863 -19.193 1.00 93.25 151 ALA A O 1
ATOM 1081 N N . VAL A 1 152 ? 0.054 -1.693 -18.692 1.00 92.88 152 VAL A N 1
ATOM 1082 C CA . VAL A 1 152 ? 1.353 -1.557 -19.361 1.00 92.88 152 VAL A CA 1
ATOM 1083 C C . VAL A 1 152 ? 2.449 -2.200 -18.516 1.00 92.88 152 VAL A C 1
ATOM 1085 O O . VAL A 1 152 ? 2.744 -1.759 -17.403 1.00 92.88 152 VAL A O 1
ATOM 1088 N N . GLU A 1 153 ? 3.093 -3.222 -19.073 1.00 84.81 153 GLU A N 1
ATOM 1089 C CA . GLU A 1 153 ? 4.193 -3.935 -18.428 1.00 84.81 153 GLU A CA 1
ATOM 1090 C C . GLU A 1 153 ? 5.527 -3.181 -18.530 1.00 84.81 153 GLU A C 1
ATOM 1092 O O . GLU A 1 153 ? 5.914 -2.688 -19.593 1.00 84.81 153 GLU A O 1
ATOM 1097 N N . ASN A 1 154 ? 6.279 -3.165 -17.429 1.00 87.25 154 ASN A N 1
ATOM 1098 C CA . ASN A 1 154 ? 7.638 -2.617 -17.343 1.00 87.25 154 ASN A CA 1
ATOM 1099 C C . ASN A 1 154 ? 8.735 -3.689 -17.156 1.00 87.25 154 ASN A C 1
ATOM 1101 O O . ASN A 1 154 ? 9.920 -3.368 -17.236 1.00 87.25 154 ASN A O 1
ATOM 1105 N N . LEU A 1 155 ? 8.346 -4.943 -16.909 1.00 86.12 155 LEU A N 1
ATOM 1106 C CA . LEU A 1 155 ? 9.220 -6.098 -16.680 1.00 86.12 155 LEU A CA 1
ATOM 1107 C C . LEU A 1 155 ? 8.647 -7.312 -17.420 1.00 86.12 155 LEU A C 1
ATOM 1109 O O . LEU A 1 155 ? 7.833 -8.057 -16.875 1.00 86.12 155 LEU A O 1
ATOM 1113 N N . ARG A 1 156 ? 9.038 -7.497 -18.683 1.00 83.94 156 ARG A N 1
ATOM 1114 C CA . ARG A 1 156 ? 8.424 -8.514 -19.548 1.00 83.94 156 ARG A CA 1
ATOM 1115 C C . ARG A 1 156 ? 8.889 -9.916 -19.170 1.00 83.94 156 ARG A C 1
ATOM 1117 O O . ARG A 1 156 ? 10.087 -10.170 -19.052 1.00 83.94 156 ARG A O 1
ATOM 1124 N N . GLY A 1 157 ? 7.938 -10.838 -19.032 1.00 84.94 157 GLY A N 1
ATOM 1125 C CA . GLY A 1 157 ? 8.213 -12.261 -18.806 1.00 84.94 157 GLY A CA 1
ATOM 1126 C C . GLY A 1 157 ? 8.802 -12.605 -17.433 1.00 84.94 157 GLY A C 1
ATOM 1127 O O . GLY A 1 157 ? 9.183 -13.757 -17.215 1.00 84.94 157 GLY A O 1
ATOM 1128 N N . MET A 1 158 ? 8.876 -11.646 -16.499 1.00 88.25 158 MET A N 1
ATOM 1129 C CA . MET A 1 158 ? 9.270 -11.940 -15.122 1.00 88.25 158 MET A CA 1
ATOM 1130 C C . MET A 1 158 ? 8.237 -12.880 -14.500 1.00 88.25 158 MET A C 1
ATOM 1132 O O . MET A 1 158 ? 7.087 -12.515 -14.283 1.00 88.25 158 MET A O 1
ATOM 1136 N N . SER A 1 159 ? 8.674 -14.108 -14.249 1.00 79.25 159 SER A N 1
ATOM 1137 C CA . SER A 1 159 ? 7.889 -15.150 -13.590 1.00 79.25 159 SER A CA 1
ATOM 1138 C C . SER A 1 159 ? 8.326 -15.256 -12.123 1.00 79.25 159 SER A C 1
ATOM 1140 O O . SER A 1 159 ? 9.408 -14.781 -11.777 1.00 79.25 159 SER A O 1
ATOM 1142 N N . TRP A 1 160 ? 7.509 -15.871 -11.262 1.00 85.94 160 TRP A N 1
ATOM 1143 C CA . TRP A 1 160 ? 7.645 -15.903 -9.788 1.00 85.94 160 TRP A CA 1
ATOM 1144 C C . TRP A 1 160 ? 7.243 -14.602 -9.078 1.00 85.94 160 TRP A C 1
ATOM 1146 O O . TRP A 1 160 ? 6.359 -14.623 -8.226 1.00 85.94 160 TRP A O 1
ATOM 1156 N N . LEU A 1 161 ? 7.856 -13.468 -9.435 1.00 90.25 161 LEU A N 1
ATOM 1157 C CA . LEU A 1 161 ? 7.498 -12.146 -8.903 1.00 90.25 161 LEU A CA 1
ATOM 1158 C C . LEU A 1 161 ? 6.536 -11.434 -9.854 1.00 90.25 161 LEU A C 1
ATOM 1160 O O . LEU A 1 161 ? 6.945 -10.676 -10.729 1.00 90.25 161 LEU A O 1
ATOM 1164 N N . GLU A 1 162 ? 5.247 -11.692 -9.675 1.00 88.19 162 GLU A N 1
ATOM 1165 C CA . GLU A 1 162 ? 4.189 -11.073 -10.472 1.00 88.19 162 GLU A CA 1
ATOM 1166 C C . GLU A 1 162 ? 3.569 -9.902 -9.716 1.00 88.19 162 GLU A C 1
ATOM 1168 O O . GLU A 1 162 ? 3.318 -9.994 -8.512 1.00 88.19 162 GLU A O 1
ATOM 1173 N N . PHE A 1 163 ? 3.297 -8.799 -10.418 1.00 92.50 163 PHE A N 1
ATOM 1174 C CA . PHE A 1 163 ? 2.572 -7.692 -9.805 1.00 92.50 163 PHE A CA 1
ATOM 1175 C C . PHE A 1 163 ? 1.121 -8.105 -9.547 1.00 92.50 163 PHE A C 1
ATOM 1177 O O . PHE A 1 163 ? 0.503 -8.801 -10.355 1.00 92.50 163 PHE A O 1
ATOM 1184 N N . GLN A 1 164 ? 0.557 -7.635 -8.442 1.00 95.06 164 GLN A N 1
ATOM 1185 C CA . GLN A 1 164 ? -0.845 -7.831 -8.110 1.00 95.06 164 GLN A CA 1
ATOM 1186 C C . GLN A 1 164 ? -1.592 -6.495 -8.211 1.00 95.06 164 GLN A C 1
ATOM 1188 O O . GLN A 1 164 ? -1.240 -5.549 -7.497 1.00 95.06 164 GLN A O 1
ATOM 1193 N N . PRO A 1 165 ? -2.603 -6.372 -9.088 1.00 96.81 165 PRO A N 1
ATOM 1194 C CA . PRO A 1 165 ? -3.532 -5.253 -9.024 1.00 96.81 165 PRO A CA 1
ATOM 1195 C C . PRO A 1 165 ? -4.409 -5.384 -7.774 1.00 96.81 165 PRO A C 1
ATOM 1197 O O . PRO A 1 165 ? -4.656 -6.493 -7.300 1.00 96.81 165 PRO A O 1
ATOM 1200 N N . GLY A 1 166 ? -4.872 -4.265 -7.223 1.00 98.31 166 GLY A N 1
ATOM 1201 C CA . GLY A 1 166 ? -5.675 -4.290 -6.003 1.00 98.31 166 GLY A CA 1
ATOM 1202 C C . GLY A 1 166 ? -6.317 -2.949 -5.648 1.00 98.31 166 GLY A C 1
ATOM 1203 O O . GLY A 1 166 ? -5.877 -1.905 -6.142 1.00 98.31 166 GLY A O 1
ATOM 1204 N N . PRO A 1 167 ? -7.376 -2.966 -4.820 1.00 98.75 167 PRO A N 1
ATOM 1205 C CA . PRO A 1 167 ? -8.111 -1.764 -4.461 1.00 98.75 167 PRO A CA 1
ATOM 1206 C C . PRO A 1 167 ? -7.400 -0.929 -3.386 1.00 98.75 167 PRO A C 1
ATOM 1208 O O . PRO A 1 167 ? -6.700 -1.445 -2.509 1.00 98.75 167 PRO A O 1
ATOM 1211 N N . MET A 1 168 ? -7.640 0.380 -3.434 1.00 98.88 168 MET A N 1
ATOM 1212 C CA . MET A 1 168 ? -7.213 1.377 -2.449 1.00 98.88 168 MET A CA 1
ATOM 1213 C C . MET A 1 168 ? -8.408 2.261 -2.085 1.00 98.88 168 MET A C 1
ATOM 1215 O O . MET A 1 168 ? -9.157 2.668 -2.968 1.00 98.88 168 MET A O 1
ATOM 1219 N N . ALA A 1 169 ? -8.605 2.563 -0.803 1.00 98.62 169 ALA A N 1
ATOM 1220 C CA . ALA A 1 169 ? -9.741 3.360 -0.333 1.00 98.62 169 ALA A CA 1
ATOM 1221 C C . ALA A 1 169 ? -9.456 3.971 1.045 1.00 98.62 169 ALA A C 1
ATOM 1223 O O . ALA A 1 169 ? -8.483 3.611 1.701 1.00 98.62 169 ALA A O 1
ATOM 1224 N N . ARG A 1 170 ? -10.309 4.881 1.528 1.00 93.94 170 ARG A N 1
ATOM 1225 C CA . ARG A 1 170 ? -10.179 5.420 2.899 1.00 93.94 170 ARG A CA 1
ATOM 1226 C C . ARG A 1 170 ? -10.660 4.453 3.981 1.00 93.94 170 ARG A C 1
ATOM 1228 O O . ARG A 1 170 ? -10.245 4.600 5.127 1.00 93.94 170 ARG A O 1
ATOM 1235 N N . HIS A 1 171 ? -11.521 3.506 3.620 1.00 92.88 171 HIS A N 1
ATOM 1236 C CA . HIS A 1 171 ? -12.153 2.563 4.538 1.00 92.88 171 HIS A CA 1
ATOM 1237 C C . HIS A 1 171 ? -11.915 1.125 4.089 1.00 92.88 171 HIS A C 1
ATOM 1239 O O . HIS A 1 171 ? -11.874 0.851 2.889 1.00 92.88 171 HIS A O 1
ATOM 1245 N N . VAL A 1 172 ? -11.798 0.190 5.035 1.00 96.06 172 VAL A N 1
ATOM 1246 C CA . VAL A 1 172 ? -11.593 -1.229 4.696 1.00 96.06 172 VAL A CA 1
ATOM 1247 C C . VAL A 1 172 ? -12.840 -1.823 4.033 1.00 96.06 172 VAL A C 1
ATOM 1249 O O . VAL A 1 172 ? -12.719 -2.587 3.075 1.00 96.06 172 VAL A O 1
ATOM 1252 N N . ALA A 1 173 ? -14.034 -1.402 4.458 1.00 93.38 173 ALA A N 1
ATOM 1253 C CA . ALA A 1 173 ? -15.300 -1.833 3.860 1.00 93.38 173 ALA A CA 1
ATOM 1254 C C . ALA A 1 173 ? -15.379 -1.539 2.345 1.00 93.38 173 ALA A C 1
ATOM 1256 O O . ALA A 1 173 ? -15.897 -2.351 1.575 1.00 93.38 173 ALA A O 1
ATOM 1257 N N . ASP A 1 174 ? -14.797 -0.423 1.896 1.00 96.12 174 ASP A N 1
ATOM 1258 C CA . ASP A 1 174 ? -14.746 -0.059 0.475 1.00 96.12 174 ASP A CA 1
ATOM 1259 C C . ASP A 1 174 ? -13.828 -1.009 -0.317 1.00 96.12 174 ASP A C 1
ATOM 1261 O O . ASP A 1 174 ? -14.093 -1.310 -1.482 1.00 96.12 174 ASP A O 1
ATOM 1265 N N . LEU A 1 175 ? -12.771 -1.539 0.315 1.00 97.94 175 LEU A N 1
ATOM 1266 C CA . LEU A 1 175 ? -11.900 -2.550 -0.294 1.00 97.94 175 LEU A CA 1
ATOM 1267 C C . LEU A 1 175 ? -12.642 -3.873 -0.494 1.00 97.94 175 LEU A C 1
ATOM 1269 O O . LEU A 1 175 ? -12.492 -4.499 -1.544 1.00 97.94 175 LEU A O 1
ATOM 1273 N N . ARG A 1 176 ? -13.459 -4.289 0.485 1.00 94.88 176 ARG A N 1
ATOM 1274 C CA . ARG A 1 176 ? -14.299 -5.494 0.385 1.00 94.88 176 ARG A CA 1
ATOM 1275 C C . ARG A 1 176 ? -15.295 -5.369 -0.766 1.00 94.88 176 ARG A C 1
ATOM 1277 O O . ARG A 1 176 ? -15.360 -6.261 -1.612 1.00 94.88 176 ARG A O 1
ATOM 1284 N N . LEU A 1 177 ? -15.995 -4.236 -0.855 1.00 93.81 177 LEU A N 1
ATOM 1285 C CA . LEU A 1 177 ? -16.902 -3.935 -1.967 1.00 93.81 177 LEU A CA 1
ATOM 1286 C C . LEU A 1 177 ? -16.172 -3.972 -3.319 1.00 93.81 177 LEU A C 1
ATOM 1288 O O . LEU A 1 177 ? -16.645 -4.585 -4.276 1.00 93.81 177 LEU A O 1
ATOM 1292 N N . ALA A 1 178 ? -14.987 -3.364 -3.395 1.00 96.69 178 ALA A N 1
ATOM 1293 C CA . ALA A 1 178 ? -14.180 -3.368 -4.608 1.00 96.69 178 ALA A CA 1
ATOM 1294 C C . ALA A 1 178 ? -13.723 -4.779 -5.003 1.00 96.69 178 ALA A C 1
ATOM 1296 O O . ALA A 1 178 ? -13.753 -5.110 -6.185 1.00 96.69 178 ALA A O 1
ATOM 1297 N N . MET A 1 179 ? -13.362 -5.640 -4.046 1.00 95.19 179 MET A N 1
ATOM 1298 C CA . MET A 1 179 ? -13.004 -7.036 -4.325 1.00 95.19 179 MET A CA 1
ATOM 1299 C C . MET A 1 179 ? -14.169 -7.834 -4.913 1.00 95.19 179 MET A C 1
ATOM 1301 O O . MET A 1 179 ? -13.939 -8.627 -5.832 1.00 95.19 179 MET A O 1
ATOM 13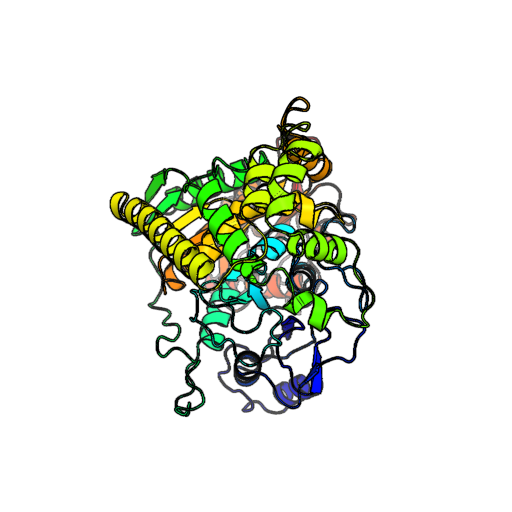05 N N . GLN A 1 180 ? -15.403 -7.587 -4.459 1.00 92.31 180 GLN A N 1
ATOM 1306 C CA . GLN A 1 180 ? -16.604 -8.190 -5.048 1.00 92.31 180 GLN A CA 1
ATOM 1307 C C . GLN A 1 180 ? -16.814 -7.767 -6.507 1.00 92.31 180 GLN A C 1
ATOM 1309 O O . GLN A 1 180 ? -17.378 -8.536 -7.274 1.00 92.31 180 GLN A O 1
ATOM 1314 N N . VAL A 1 181 ? -16.367 -6.574 -6.912 1.00 93.25 181 VAL A N 1
ATOM 1315 C CA . VAL A 1 181 ? -16.458 -6.096 -8.303 1.00 93.25 181 VAL A CA 1
ATOM 1316 C C . VAL A 1 181 ? -15.286 -6.582 -9.147 1.00 93.25 181 VAL A C 1
ATOM 1318 O O . VAL A 1 181 ? -15.484 -7.131 -10.228 1.00 93.25 181 VAL A O 1
ATOM 1321 N N . LEU A 1 182 ? -14.060 -6.397 -8.661 1.00 93.56 182 LEU A N 1
ATOM 1322 C CA . LEU A 1 182 ? -12.833 -6.700 -9.397 1.00 93.56 182 LEU A CA 1
ATOM 1323 C C . LEU A 1 182 ? -12.670 -8.200 -9.653 1.00 93.56 182 LEU A C 1
ATOM 1325 O O . LEU A 1 182 ? -12.145 -8.583 -10.697 1.00 93.56 182 LEU A O 1
ATOM 1329 N N . SER A 1 183 ? -13.155 -9.039 -8.736 1.00 89.44 183 SER A N 1
ATOM 1330 C CA . SER A 1 183 ? -13.076 -10.501 -8.848 1.00 89.44 183 SER A CA 1
ATOM 1331 C C . SER A 1 183 ? -14.326 -11.124 -9.480 1.00 89.44 183 SER A C 1
ATOM 1333 O O . SER A 1 183 ? -14.494 -12.343 -9.403 1.00 89.44 183 SER A O 1
ATOM 1335 N N . ARG A 1 184 ? -15.235 -10.320 -10.063 1.00 79.06 184 ARG A N 1
ATOM 1336 C CA . ARG A 1 184 ? -16.374 -10.857 -10.822 1.00 79.06 184 ARG A CA 1
ATOM 1337 C C . ARG A 1 184 ? -15.854 -11.652 -12.006 1.00 79.06 184 ARG A C 1
ATOM 1339 O O . ARG A 1 184 ? -15.167 -11.106 -12.863 1.00 79.06 184 ARG A O 1
ATOM 1346 N N . ARG A 1 185 ? -16.247 -12.919 -12.058 1.00 70.31 185 ARG A N 1
ATOM 1347 C CA . ARG A 1 185 ? -16.049 -13.771 -13.224 1.00 70.31 185 ARG A CA 1
ATOM 1348 C C . ARG A 1 185 ? -16.935 -13.279 -14.364 1.00 70.31 185 ARG A C 1
ATOM 1350 O O . ARG A 1 185 ? -18.123 -13.045 -14.142 1.00 70.31 185 ARG A O 1
ATOM 1357 N N . ASP A 1 186 ? -16.378 -13.188 -15.566 1.00 66.88 186 ASP A N 1
ATOM 1358 C CA . ASP A 1 186 ? -17.190 -13.111 -16.778 1.00 66.88 186 ASP A CA 1
ATOM 1359 C C . ASP A 1 186 ? -17.534 -14.549 -17.228 1.00 66.88 186 ASP A C 1
ATOM 1361 O O . ASP A 1 186 ? -16.637 -15.354 -17.491 1.00 66.88 186 ASP A O 1
ATOM 1365 N N . PRO A 1 187 ? -18.817 -14.952 -17.262 1.00 58.00 187 PRO A N 1
ATOM 1366 C CA . PRO A 1 187 ? -19.207 -16.285 -17.718 1.00 58.00 187 PRO A CA 1
ATOM 1367 C C . PRO A 1 187 ? -18.855 -16.555 -19.188 1.00 58.00 187 PRO A C 1
ATOM 1369 O O . PRO A 1 187 ? -18.847 -17.716 -19.592 1.00 58.00 187 PRO A O 1
ATOM 1372 N N . GLN A 1 188 ? -18.599 -15.508 -19.982 1.00 57.72 188 GLN A N 1
ATOM 1373 C CA . GLN A 1 188 ? -18.281 -15.598 -21.407 1.00 57.72 188 GLN A CA 1
ATOM 1374 C C . GLN A 1 188 ? -16.777 -15.674 -21.699 1.00 57.72 188 GLN A C 1
ATOM 1376 O O . GLN A 1 188 ? -16.416 -15.783 -22.872 1.00 57.72 188 GLN A O 1
ATOM 1381 N N . THR A 1 189 ? -15.916 -15.650 -20.670 1.00 60.19 189 THR A N 1
ATOM 1382 C CA . THR A 1 189 ? -14.458 -15.730 -20.839 1.00 60.19 189 THR A CA 1
ATOM 1383 C C . THR A 1 189 ? -14.079 -16.957 -21.660 1.00 60.19 189 THR A C 1
ATOM 1385 O O . THR A 1 189 ? -14.368 -18.101 -21.289 1.00 60.19 189 THR A O 1
ATOM 1388 N N . LYS A 1 190 ? -13.445 -16.707 -22.804 1.00 58.47 190 LYS A N 1
ATOM 1389 C CA . LYS A 1 190 ? -12.999 -17.737 -23.745 1.00 58.47 190 LYS A CA 1
ATOM 1390 C C . LYS A 1 190 ? -11.608 -18.257 -23.367 1.00 58.47 190 LYS A C 1
ATOM 1392 O O . LYS A 1 190 ? -10.898 -17.672 -22.556 1.00 58.47 190 LYS A O 1
ATOM 1397 N N . TRP A 1 191 ? -11.200 -19.379 -23.962 1.00 50.78 191 TRP A N 1
ATOM 1398 C CA . TRP A 1 191 ? -9.907 -20.023 -23.683 1.00 50.78 191 TRP A CA 1
ATOM 1399 C C . TRP A 1 191 ? -8.680 -19.154 -24.017 1.00 50.78 191 TRP A C 1
ATOM 1401 O O . TRP A 1 191 ? -7.613 -19.374 -23.454 1.00 50.78 191 TRP A O 1
ATOM 1411 N N . ASP A 1 192 ? -8.813 -18.170 -24.905 1.00 50.78 192 ASP A N 1
ATOM 1412 C CA . ASP A 1 192 ? -7.796 -17.165 -25.242 1.00 50.78 192 ASP A CA 1
ATOM 1413 C C . ASP A 1 192 ? -7.703 -16.010 -24.221 1.00 50.78 192 ASP A C 1
ATOM 1415 O O . ASP A 1 192 ? -6.748 -15.238 -24.251 1.00 50.78 192 ASP A O 1
ATOM 1419 N N . GLU A 1 193 ? -8.623 -15.949 -23.252 1.00 59.84 193 GLU A N 1
ATOM 1420 C CA . GLU A 1 193 ? -8.668 -14.993 -22.135 1.00 59.84 193 GLU A CA 1
ATOM 1421 C C . GLU A 1 193 ? -8.284 -15.656 -20.785 1.00 59.84 193 GLU A C 1
ATOM 1423 O O . GLU A 1 193 ? -8.696 -15.221 -19.710 1.00 59.84 193 GLU A O 1
ATOM 1428 N N . ALA A 1 194 ? -7.465 -16.717 -20.831 1.00 59.81 194 ALA A N 1
ATOM 1429 C CA . ALA A 1 194 ? -7.124 -17.633 -19.726 1.00 59.81 194 ALA A CA 1
ATOM 1430 C C . ALA A 1 194 ? -6.416 -17.029 -18.485 1.00 59.81 194 ALA A C 1
ATOM 1432 O O . ALA A 1 194 ? -6.008 -17.774 -17.592 1.00 59.81 194 ALA A O 1
ATOM 1433 N N . GLU A 1 195 ? -6.234 -15.708 -18.406 1.00 68.94 195 GLU A N 1
ATOM 1434 C CA . GLU A 1 195 ? -5.629 -15.048 -17.240 1.00 68.94 195 GLU A CA 1
ATOM 1435 C C . GLU A 1 195 ? -6.616 -14.771 -16.093 1.00 68.94 195 GLU A C 1
ATOM 1437 O O . GLU A 1 195 ? -6.168 -14.427 -14.997 1.00 68.94 195 GLU A O 1
ATOM 1442 N N . ASP A 1 196 ? -7.931 -14.900 -16.310 1.00 69.88 196 ASP A N 1
ATOM 1443 C CA . ASP A 1 196 ? -8.925 -14.700 -15.248 1.00 69.88 196 ASP A CA 1
ATOM 1444 C C . ASP A 1 196 ? -9.055 -15.966 -14.375 1.00 69.88 196 ASP A C 1
ATOM 1446 O O . ASP A 1 196 ? -9.512 -17.011 -14.851 1.00 69.88 196 ASP A O 1
ATOM 1450 N N . PRO A 1 197 ? -8.638 -15.931 -13.097 1.00 67.94 197 PRO A N 1
ATOM 1451 C CA . PRO A 1 197 ? -8.674 -17.103 -12.229 1.00 67.94 197 PRO A CA 1
ATOM 1452 C C . PRO A 1 197 ? -10.126 -17.517 -11.918 1.00 67.94 197 PRO A C 1
ATOM 1454 O O . PRO A 1 197 ? -10.936 -16.685 -11.502 1.00 67.94 197 PRO A O 1
ATOM 1457 N N . PRO A 1 198 ? -10.475 -18.817 -11.985 1.00 65.88 198 PRO A N 1
ATOM 1458 C CA . PRO A 1 198 ? -11.853 -19.274 -11.775 1.00 65.88 198 PRO A CA 1
ATOM 1459 C C . PRO A 1 198 ? -12.327 -19.176 -10.314 1.00 65.88 198 PRO A C 1
ATOM 1461 O O . PRO A 1 198 ? -13.503 -19.403 -10.040 1.00 65.88 198 PRO A O 1
ATOM 1464 N N . LEU A 1 199 ? -11.424 -18.862 -9.376 1.00 70.56 199 LEU A N 1
ATOM 1465 C CA . LEU A 1 199 ? -11.678 -18.845 -7.931 1.00 70.56 199 LEU A CA 1
ATOM 1466 C C . LEU A 1 199 ? -12.567 -17.667 -7.477 1.00 70.56 199 LEU A C 1
ATOM 1468 O O . LEU A 1 199 ? -13.201 -17.771 -6.428 1.00 70.56 199 LEU A O 1
ATOM 1472 N N . GLY A 1 200 ? -12.654 -16.579 -8.258 1.00 74.44 200 GLY A N 1
ATOM 1473 C CA . GLY A 1 200 ? -13.456 -15.390 -7.925 1.00 74.44 200 GLY A CA 1
ATOM 1474 C C . GLY A 1 200 ? -13.125 -14.786 -6.550 1.00 74.44 200 GLY A C 1
ATOM 1475 O O . GLY A 1 200 ? -12.067 -15.047 -5.985 1.00 74.44 200 GLY A O 1
ATOM 1476 N N . PHE A 1 201 ? -14.018 -13.966 -5.982 1.00 81.94 201 PHE A N 1
ATOM 1477 C CA . PHE A 1 201 ? -13.993 -13.601 -4.556 1.00 81.94 201 PHE A CA 1
ATOM 1478 C C . PHE A 1 201 ? -15.337 -13.932 -3.925 1.00 81.94 201 PHE A C 1
ATOM 1480 O O . PHE A 1 201 ? -16.322 -13.230 -4.134 1.00 81.94 201 PHE A O 1
ATOM 1487 N N . SER A 1 202 ? -15.357 -15.035 -3.178 1.00 68.19 202 SER A N 1
ATOM 1488 C CA . SER A 1 202 ? -16.502 -15.418 -2.363 1.00 68.19 202 SER A CA 1
ATOM 1489 C C . SER A 1 202 ? -16.379 -14.726 -1.013 1.00 68.19 202 SER A C 1
ATOM 1491 O O . SER A 1 202 ? -15.501 -15.052 -0.218 1.00 68.19 202 SER A O 1
ATOM 1493 N N . ASP A 1 203 ? -17.245 -13.750 -0.765 1.00 67.06 203 ASP A N 1
ATOM 1494 C CA . ASP A 1 203 ? -17.437 -13.198 0.571 1.00 67.06 203 ASP A CA 1
ATOM 1495 C C . ASP A 1 203 ? -18.228 -14.247 1.365 1.00 67.06 203 ASP A C 1
ATOM 1497 O O . ASP A 1 203 ? -19.454 -14.300 1.279 1.00 67.06 203 ASP A O 1
ATOM 1501 N N . HIS A 1 204 ? -17.531 -15.167 2.041 1.00 65.06 204 HIS A N 1
ATOM 1502 C CA . HIS A 1 204 ? -18.108 -16.333 2.736 1.00 65.06 204 HIS A CA 1
ATOM 1503 C C . HIS A 1 204 ? -18.983 -15.972 3.961 1.00 65.06 204 HIS A C 1
ATOM 1505 O O . HIS A 1 204 ? -19.195 -16.800 4.844 1.00 65.06 204 HIS A O 1
ATOM 1511 N N . GLY A 1 205 ? -19.514 -14.751 4.014 1.00 67.25 205 GLY A N 1
ATOM 1512 C CA . GLY A 1 205 ? -20.177 -14.172 5.172 1.00 67.25 205 GLY A CA 1
ATOM 1513 C C . GLY A 1 205 ? -19.191 -13.510 6.142 1.00 67.25 205 GLY A C 1
ATOM 1514 O O . GLY A 1 205 ? -17.978 -13.513 5.914 1.00 67.25 205 GLY A O 1
ATOM 1515 N N . PRO A 1 206 ? -19.707 -12.899 7.222 1.00 77.75 206 PRO A N 1
ATOM 1516 C CA . PRO A 1 206 ? -18.869 -12.275 8.236 1.00 77.75 206 PRO A CA 1
ATOM 1517 C C . PRO A 1 206 ? -17.956 -13.322 8.884 1.00 77.75 206 PRO A C 1
ATOM 1519 O O . PRO A 1 206 ? -18.423 -14.340 9.393 1.00 77.75 206 PRO A O 1
ATOM 1522 N N . ILE A 1 207 ? -16.649 -13.060 8.870 1.00 89.62 207 ILE A N 1
ATOM 1523 C CA . ILE A 1 207 ? -15.659 -13.888 9.561 1.00 89.62 207 ILE A CA 1
ATOM 1524 C C . ILE A 1 207 ? -15.626 -13.472 11.031 1.00 89.62 207 ILE A C 1
ATOM 1526 O O . ILE A 1 207 ? -15.336 -12.317 11.347 1.00 89.62 207 ILE A O 1
ATOM 1530 N N . ASP 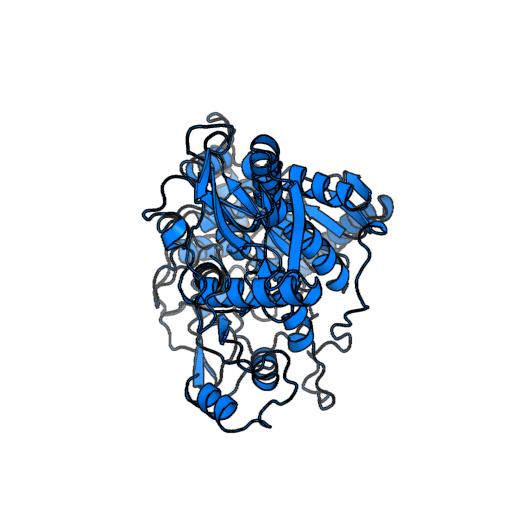A 1 208 ? -15.892 -14.420 11.925 1.00 92.69 208 ASP A N 1
ATOM 1531 C CA . ASP A 1 208 ? -15.721 -14.228 13.363 1.00 92.69 208 ASP A CA 1
ATOM 1532 C C . ASP A 1 208 ? -14.229 -14.243 13.720 1.00 92.69 208 ASP A C 1
ATOM 1534 O O . ASP A 1 208 ? -13.581 -15.293 13.753 1.00 92.69 208 ASP A O 1
ATOM 1538 N N . ILE A 1 209 ? -13.669 -13.061 13.988 1.00 95.38 209 ILE A N 1
ATOM 1539 C CA . ILE A 1 209 ? -12.251 -12.924 14.329 1.00 95.38 209 ILE A CA 1
ATOM 1540 C C . ILE A 1 209 ? -11.888 -13.586 15.664 1.00 95.38 209 ILE A C 1
ATOM 1542 O O . ILE A 1 209 ? -10.710 -13.863 15.883 1.00 95.38 209 ILE A O 1
ATOM 1546 N N . ALA A 1 210 ? -12.861 -13.890 16.533 1.00 94.69 210 ALA A N 1
ATOM 1547 C CA . ALA A 1 210 ? -12.606 -14.601 17.784 1.00 94.69 210 ALA A CA 1
ATOM 1548 C C . ALA A 1 210 ? -12.157 -16.054 17.557 1.00 94.69 210 ALA A C 1
ATOM 1550 O O . ALA A 1 210 ? -11.520 -16.656 18.421 1.00 94.69 210 ALA A O 1
ATOM 1551 N N . GLN A 1 211 ? -12.435 -16.605 16.374 1.00 95.81 211 GLN A N 1
ATOM 1552 C CA . GLN A 1 211 ? -11.990 -17.940 15.971 1.00 95.81 211 GLN A CA 1
ATOM 1553 C C . GLN A 1 211 ? -10.611 -17.931 15.307 1.00 95.81 211 GLN A C 1
ATOM 1555 O O . GLN A 1 211 ? -10.051 -18.996 15.056 1.00 95.81 211 GLN A O 1
ATOM 1560 N N . LEU A 1 212 ? -10.054 -16.750 15.019 1.00 97.44 212 LEU A N 1
ATOM 1561 C CA . LEU A 1 212 ? -8.778 -16.624 14.328 1.00 97.44 212 LEU A CA 1
ATOM 1562 C C . LEU A 1 212 ? -7.602 -16.589 15.302 1.00 97.44 212 LEU A C 1
ATOM 1564 O O . LEU A 1 212 ? -7.635 -15.971 16.374 1.00 97.44 212 LEU A O 1
ATOM 1568 N N . ARG A 1 213 ? -6.507 -17.202 14.861 1.00 98.56 213 ARG A N 1
ATOM 1569 C CA . ARG A 1 213 ? -5.192 -17.120 15.488 1.00 98.56 213 ARG A CA 1
ATOM 1570 C C . ARG A 1 213 ? -4.327 -16.164 14.683 1.00 98.56 213 ARG A C 1
ATOM 1572 O O . ARG A 1 213 ? -3.933 -16.452 13.553 1.00 98.56 213 ARG A O 1
ATOM 1579 N N . ILE A 1 214 ? -4.045 -15.012 15.279 1.00 98.75 214 ILE A N 1
ATOM 1580 C CA . ILE A 1 214 ? -3.322 -13.916 14.646 1.00 98.75 214 ILE A CA 1
ATOM 1581 C C . ILE A 1 214 ? -1.875 -13.939 15.127 1.00 98.75 214 ILE A C 1
ATOM 1583 O O . ILE A 1 214 ? -1.578 -13.645 16.287 1.00 98.75 214 ILE A O 1
ATOM 1587 N N . GLY A 1 215 ? -0.978 -14.301 14.216 1.00 98.62 215 GLY A N 1
ATOM 1588 C CA . GLY A 1 215 ? 0.459 -14.239 14.417 1.00 98.62 215 GLY A CA 1
ATOM 1589 C C . GLY A 1 215 ? 0.948 -12.795 14.454 1.00 98.62 215 GLY A C 1
ATOM 1590 O O . GLY A 1 215 ? 0.515 -11.992 13.634 1.00 98.62 215 GLY A O 1
ATOM 1591 N N . VAL A 1 216 ? 1.849 -12.441 15.367 1.00 98.69 216 VAL A N 1
ATOM 1592 C CA . VAL A 1 216 ? 2.364 -11.068 15.488 1.00 98.69 216 VAL A CA 1
ATOM 1593 C C . VAL A 1 216 ? 3.881 -11.071 15.580 1.00 98.69 216 VAL A C 1
ATOM 1595 O O . VAL A 1 216 ? 4.441 -11.757 16.432 1.00 98.69 216 VAL A O 1
ATOM 1598 N N . TYR A 1 217 ? 4.527 -10.260 14.744 1.00 97.69 217 TYR A N 1
ATOM 1599 C CA . TYR A 1 217 ? 5.923 -9.859 14.917 1.00 97.69 217 TYR A CA 1
ATOM 1600 C C . TYR A 1 217 ? 6.052 -8.358 14.635 1.00 97.69 217 TYR A C 1
ATOM 1602 O O . TYR A 1 217 ? 5.475 -7.839 13.677 1.00 97.69 217 TYR A O 1
ATOM 1610 N N . ASP A 1 218 ? 6.773 -7.641 15.491 1.00 94.12 218 ASP A N 1
ATOM 1611 C CA . ASP A 1 218 ? 6.927 -6.185 15.433 1.00 94.12 218 ASP A CA 1
ATOM 1612 C C . ASP A 1 218 ? 8.293 -5.743 14.888 1.00 94.12 218 ASP A C 1
ATOM 1614 O O . ASP A 1 218 ? 8.387 -4.651 14.341 1.00 94.12 218 ASP A O 1
ATOM 1618 N N . ASP A 1 219 ? 9.321 -6.590 14.939 1.00 95.56 219 ASP A N 1
ATOM 1619 C CA . ASP A 1 219 ? 10.636 -6.394 14.314 1.00 95.56 219 ASP A CA 1
ATOM 1620 C C . ASP A 1 219 ? 10.931 -7.557 13.353 1.00 95.56 219 ASP A C 1
ATOM 1622 O O . ASP A 1 219 ? 10.604 -8.697 13.657 1.00 95.56 219 ASP A O 1
ATOM 1626 N N . ASP A 1 220 ? 11.516 -7.283 12.183 1.00 95.69 220 ASP A N 1
ATOM 1627 C CA . ASP A 1 220 ? 11.894 -8.301 11.191 1.00 95.69 220 ASP A CA 1
ATOM 1628 C C . ASP A 1 220 ? 13.369 -8.740 11.300 1.00 95.69 220 ASP A C 1
ATOM 1630 O O . ASP A 1 220 ? 13.883 -9.431 10.411 1.00 95.69 220 ASP A O 1
ATOM 1634 N N . GLU A 1 221 ? 14.058 -8.264 12.346 1.00 92.94 221 GLU A N 1
ATOM 1635 C CA . GLU A 1 221 ? 15.491 -8.391 12.641 1.00 92.94 221 GLU A CA 1
ATOM 1636 C C . GLU A 1 221 ? 16.422 -7.861 11.536 1.00 92.94 221 GLU A C 1
ATOM 1638 O O . GLU A 1 221 ? 17.659 -7.937 11.616 1.00 92.94 221 GLU A O 1
ATOM 1643 N N . PHE A 1 222 ? 15.861 -7.256 10.492 1.00 92.94 222 PHE A N 1
ATOM 1644 C CA . PHE A 1 222 ? 16.570 -6.705 9.355 1.00 92.94 222 PHE A CA 1
ATOM 1645 C C . PHE A 1 222 ? 16.615 -5.178 9.424 1.00 92.94 222 PHE A C 1
ATOM 1647 O O . PHE A 1 222 ? 17.725 -4.630 9.421 1.00 92.94 222 PHE A O 1
ATOM 1654 N N . PHE A 1 223 ? 15.468 -4.512 9.544 1.00 93.50 223 PHE A N 1
ATOM 1655 C CA . PHE A 1 223 ? 15.348 -3.064 9.648 1.00 93.50 223 PHE A CA 1
ATOM 1656 C C . PHE A 1 223 ? 14.339 -2.676 10.745 1.00 93.50 223 PHE A C 1
ATOM 1658 O O . PHE A 1 223 ? 13.162 -2.478 10.446 1.00 93.50 223 PHE A O 1
ATOM 1665 N N . PRO A 1 224 ? 14.804 -2.478 11.995 1.00 93.88 224 PRO A N 1
ATOM 1666 C CA . PRO A 1 224 ? 13.924 -2.236 13.134 1.00 93.88 224 PRO A CA 1
ATOM 1667 C C . PRO A 1 224 ? 12.982 -1.043 12.921 1.00 93.88 224 PRO A C 1
ATOM 1669 O O . PRO A 1 224 ? 13.438 -0.001 12.411 1.00 93.88 224 PRO A O 1
ATOM 1672 N N . PRO A 1 225 ? 11.708 -1.129 13.341 1.00 96.25 225 PRO A N 1
ATOM 1673 C CA . PRO A 1 225 ? 10.758 -0.041 13.180 1.00 96.25 225 PRO A CA 1
ATOM 1674 C C . PRO A 1 225 ? 11.005 1.086 14.180 1.00 96.25 225 PRO A C 1
ATOM 1676 O O . PRO A 1 225 ? 11.538 0.867 15.271 1.00 96.25 225 PRO A O 1
ATOM 1679 N N . CYS A 1 226 ? 10.574 2.294 13.818 1.00 95.94 226 CYS A N 1
ATOM 1680 C CA . CYS A 1 226 ? 10.558 3.430 14.733 1.00 95.94 226 CYS A CA 1
ATOM 1681 C C . CYS A 1 226 ? 9.509 3.244 15.855 1.00 95.94 226 CYS A C 1
ATOM 1683 O O . CYS A 1 226 ? 8.606 2.404 15.730 1.00 95.94 226 CYS A O 1
ATOM 1685 N N . P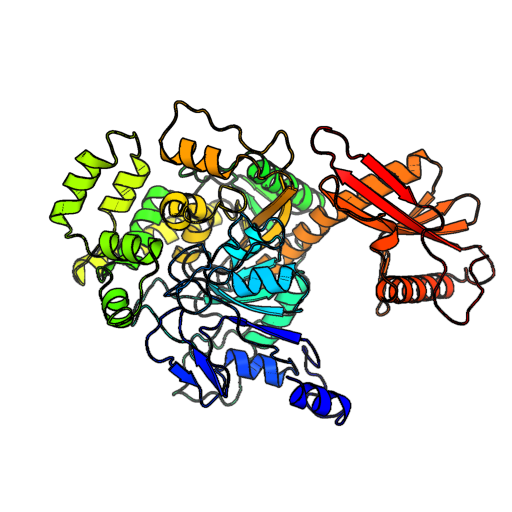RO A 1 227 ? 9.573 4.045 16.936 1.00 95.50 227 PRO A N 1
ATOM 1686 C CA . PRO A 1 227 ? 8.675 3.907 18.082 1.00 95.50 227 PRO A CA 1
ATOM 1687 C C . PRO A 1 227 ? 7.187 3.954 17.714 1.00 95.50 227 PRO A C 1
ATOM 1689 O O . PRO A 1 227 ? 6.431 3.085 18.146 1.00 95.50 227 PRO A O 1
ATOM 1692 N N . ALA A 1 228 ? 6.780 4.895 16.855 1.00 91.25 228 ALA A N 1
ATOM 1693 C CA . ALA A 1 228 ? 5.384 5.037 16.440 1.00 91.25 228 ALA A CA 1
ATOM 1694 C C . ALA A 1 228 ? 4.842 3.791 15.710 1.00 91.25 228 ALA A C 1
ATOM 1696 O O . ALA A 1 228 ? 3.688 3.409 15.905 1.00 91.25 228 ALA A O 1
ATOM 1697 N N . VAL A 1 229 ? 5.676 3.125 14.901 1.00 97.56 229 VAL A N 1
ATOM 1698 C CA . VAL A 1 229 ? 5.302 1.886 14.198 1.00 97.56 229 VAL A CA 1
ATOM 1699 C C . VAL A 1 229 ? 5.176 0.718 15.180 1.00 97.56 229 VAL A C 1
ATOM 1701 O O . VAL A 1 229 ? 4.182 -0.004 15.137 1.00 97.56 229 VAL A O 1
ATOM 1704 N N . ARG A 1 230 ? 6.126 0.559 16.113 1.00 96.19 230 ARG A N 1
ATOM 1705 C CA . ARG A 1 230 ? 6.046 -0.486 17.154 1.00 96.19 230 ARG A CA 1
ATOM 1706 C C . ARG A 1 230 ? 4.809 -0.315 18.034 1.00 96.19 230 ARG A C 1
ATOM 1708 O O . ARG A 1 230 ? 4.099 -1.286 18.288 1.00 96.19 230 ARG A O 1
ATOM 1715 N N . ARG A 1 231 ? 4.501 0.923 18.439 1.00 94.94 231 ARG A N 1
ATOM 1716 C CA . ARG A 1 231 ? 3.280 1.229 19.194 1.00 94.94 231 ARG A CA 1
ATOM 1717 C C . ARG A 1 231 ? 2.029 0.847 18.412 1.00 94.94 231 ARG A C 1
ATOM 1719 O O . ARG A 1 231 ? 1.145 0.221 18.988 1.00 94.94 231 ARG A O 1
ATOM 1726 N N . ALA A 1 232 ? 1.958 1.189 17.124 1.00 95.62 232 ALA A N 1
ATOM 1727 C CA . ALA A 1 232 ? 0.811 0.838 16.293 1.00 95.62 232 ALA A CA 1
ATOM 1728 C C . ALA A 1 232 ? 0.555 -0.678 16.308 1.00 95.62 232 ALA A C 1
ATOM 1730 O O . ALA A 1 232 ? -0.576 -1.093 16.548 1.00 95.62 232 ALA A O 1
ATOM 1731 N N . ILE A 1 233 ? 1.597 -1.503 16.151 1.00 98.12 233 ILE A N 1
ATOM 1732 C CA . ILE A 1 233 ? 1.482 -2.970 16.209 1.00 98.12 233 ILE A CA 1
ATOM 1733 C C . ILE A 1 233 ? 1.027 -3.458 17.586 1.00 98.12 233 ILE A C 1
ATOM 1735 O O . ILE A 1 233 ? 0.090 -4.253 17.666 1.00 98.12 233 ILE A O 1
ATOM 1739 N N . ALA A 1 234 ? 1.633 -2.958 18.664 1.00 95.38 234 ALA A N 1
ATOM 1740 C CA . ALA A 1 234 ? 1.271 -3.347 20.027 1.00 95.38 234 ALA A CA 1
ATOM 1741 C C . ALA A 1 234 ? -0.191 -2.998 20.370 1.00 95.38 234 ALA A C 1
ATOM 1743 O O . ALA A 1 234 ? -0.918 -3.812 20.950 1.00 95.38 234 ALA A O 1
ATOM 1744 N N . GLU A 1 235 ? -0.644 -1.805 19.976 1.00 91.12 235 GLU A N 1
ATOM 1745 C CA . GLU A 1 235 ? -2.035 -1.369 20.130 1.00 91.12 235 GLU A CA 1
ATOM 1746 C C . GLU A 1 235 ? -2.980 -2.239 19.293 1.00 91.12 235 GLU A C 1
ATOM 1748 O O . GLU A 1 235 ? -3.980 -2.723 19.815 1.00 91.12 235 GLU A O 1
ATOM 1753 N N . GLY A 1 236 ? -2.628 -2.532 18.038 1.00 95.06 236 GLY A N 1
ATOM 1754 C CA . GLY A 1 236 ? -3.431 -3.379 17.151 1.00 95.06 236 GLY A CA 1
ATOM 1755 C C . GLY A 1 236 ? -3.599 -4.800 17.676 1.00 95.06 236 GLY A C 1
ATOM 1756 O O . GLY A 1 236 ? -4.716 -5.310 17.734 1.00 95.06 236 GLY A O 1
ATOM 1757 N N . ALA A 1 237 ? -2.511 -5.420 18.138 1.00 96.50 237 ALA A N 1
ATOM 1758 C CA . ALA A 1 237 ? -2.552 -6.738 18.766 1.00 96.50 237 ALA A CA 1
ATOM 1759 C C . ALA A 1 237 ? -3.430 -6.736 20.030 1.00 96.50 237 ALA A C 1
ATOM 1761 O O . ALA A 1 237 ? -4.231 -7.649 20.235 1.00 96.50 237 ALA A O 1
ATOM 1762 N N . THR A 1 238 ? -3.335 -5.685 20.851 1.00 92.00 238 THR A N 1
ATOM 1763 C CA . THR A 1 238 ? -4.191 -5.512 22.036 1.00 92.00 238 THR A CA 1
ATOM 1764 C C . THR A 1 238 ? -5.663 -5.364 21.646 1.00 92.00 238 THR A C 1
ATOM 1766 O O . THR A 1 238 ? -6.525 -6.006 22.245 1.00 92.00 238 THR A O 1
ATOM 1769 N N . GLY A 1 239 ? -5.957 -4.557 20.625 1.00 88.62 239 GLY A N 1
ATOM 1770 C CA . GLY A 1 239 ? -7.304 -4.329 20.113 1.00 88.62 239 GLY A CA 1
ATOM 1771 C C . GLY A 1 239 ? -7.955 -5.575 19.526 1.00 88.62 239 GLY A C 1
ATOM 1772 O O . GLY A 1 239 ? -9.129 -5.829 19.781 1.00 88.62 239 GLY A O 1
ATOM 1773 N N . LEU A 1 240 ? -7.191 -6.383 18.791 1.00 95.06 240 LEU A N 1
ATOM 1774 C CA . LEU A 1 240 ? -7.651 -7.664 18.254 1.00 95.06 240 LEU A CA 1
ATOM 1775 C C . LEU A 1 240 ? -7.910 -8.683 19.369 1.00 95.06 240 LEU A C 1
ATOM 1777 O O . LEU A 1 240 ? -8.948 -9.342 19.369 1.00 95.06 240 LEU A O 1
ATOM 1781 N N . LYS A 1 241 ? -7.021 -8.755 20.369 1.00 93.25 241 LYS A N 1
ATOM 1782 C CA . LYS A 1 241 ? -7.221 -9.600 21.555 1.00 93.25 241 LYS A CA 1
ATOM 1783 C C . LYS A 1 241 ? -8.484 -9.216 22.326 1.00 93.25 241 LYS A C 1
ATOM 1785 O O . LYS A 1 241 ? -9.226 -10.088 22.764 1.00 93.25 241 LYS A O 1
ATOM 1790 N N . ALA A 1 242 ? -8.738 -7.916 22.487 1.00 87.19 242 ALA A N 1
ATOM 1791 C CA . ALA A 1 242 ? -9.934 -7.409 23.161 1.00 87.19 242 ALA A CA 1
ATOM 1792 C C . ALA A 1 242 ? -11.235 -7.766 22.419 1.00 87.19 242 ALA A C 1
ATOM 1794 O O . ALA A 1 242 ? -12.282 -7.868 23.049 1.00 87.19 242 ALA A O 1
ATOM 1795 N N . GLN A 1 243 ? -11.158 -7.994 21.106 1.00 91.44 243 GLN A N 1
ATOM 1796 C CA . GLN A 1 243 ? -12.266 -8.462 20.270 1.00 91.44 243 GLN A CA 1
ATOM 1797 C C . GLN A 1 243 ? -12.357 -10.000 20.186 1.00 91.44 243 GLN A C 1
ATOM 1799 O O . GLN A 1 243 ? -13.134 -10.526 19.398 1.00 91.44 243 GLN A O 1
ATOM 1804 N N . GLY A 1 244 ? -11.583 -10.729 20.997 1.00 91.12 244 GLY A N 1
ATOM 1805 C CA . GLY A 1 244 ? -11.667 -12.186 21.139 1.00 91.12 244 GLY A CA 1
ATOM 1806 C C . GLY A 1 244 ? -10.652 -12.985 20.322 1.00 91.12 244 GLY A C 1
ATOM 1807 O O . GLY A 1 244 ? -10.547 -14.191 20.530 1.00 91.12 244 GLY A O 1
ATOM 1808 N N . ALA A 1 245 ? -9.877 -12.355 19.433 1.00 97.06 245 ALA A N 1
ATOM 1809 C CA . ALA A 1 245 ? -8.884 -13.069 18.632 1.00 97.06 245 ALA A CA 1
ATOM 1810 C C . ALA A 1 245 ? -7.746 -13.634 19.499 1.00 97.06 245 ALA A C 1
ATOM 1812 O O . ALA A 1 245 ? -7.301 -13.019 20.476 1.00 97.06 245 ALA A O 1
ATOM 1813 N N . THR A 1 246 ? -7.206 -14.787 19.104 1.00 98.44 246 THR A N 1
ATOM 1814 C CA . THR A 1 246 ? -6.034 -15.363 19.773 1.00 98.44 246 THR A CA 1
ATOM 1815 C C . THR A 1 246 ? -4.759 -14.756 19.201 1.00 98.44 246 THR A C 1
ATOM 1817 O O . THR A 1 246 ? -4.444 -14.965 18.034 1.00 98.44 246 THR A O 1
ATOM 1820 N N . ILE A 1 247 ? -3.990 -14.039 20.022 1.00 98.38 247 ILE A N 1
ATOM 1821 C CA . ILE A 1 247 ? -2.705 -13.457 19.610 1.00 98.38 247 ILE A CA 1
ATOM 1822 C C . ILE A 1 247 ? -1.566 -14.443 19.862 1.00 98.38 247 ILE A C 1
ATOM 1824 O O . ILE A 1 247 ? -1.386 -14.911 20.988 1.00 98.38 247 ILE A O 1
ATOM 1828 N N . VAL A 1 248 ? -0.780 -14.721 18.823 1.00 98.38 248 VAL A N 1
ATOM 1829 C CA . VAL A 1 248 ? 0.348 -15.656 18.853 1.00 98.38 248 VAL A CA 1
ATOM 1830 C C . VAL A 1 248 ? 1.630 -14.904 18.483 1.00 98.38 248 VAL A C 1
ATOM 1832 O O . VAL A 1 248 ? 1.752 -14.453 17.347 1.00 98.38 248 VAL A O 1
ATOM 1835 N N . PRO A 1 249 ? 2.607 -14.746 19.390 1.00 97.75 249 PRO A N 1
ATOM 1836 C CA . PRO A 1 249 ? 3.915 -14.220 19.013 1.00 97.75 249 PRO A CA 1
ATOM 1837 C C . PRO A 1 249 ? 4.563 -15.120 17.956 1.00 97.75 249 PRO A C 1
ATOM 1839 O O . PRO A 1 249 ? 4.635 -16.336 18.142 1.00 97.75 249 PRO A O 1
ATOM 1842 N N . LEU A 1 250 ? 5.026 -14.532 16.856 1.00 96.56 250 LEU A N 1
ATOM 1843 C CA . LEU A 1 250 ? 5.758 -15.233 15.805 1.00 96.56 250 LEU A CA 1
ATOM 1844 C C . LEU A 1 250 ? 7.220 -14.783 15.792 1.00 96.56 250 LEU A C 1
ATOM 1846 O O . LEU A 1 250 ? 7.486 -13.590 15.950 1.00 96.56 250 LEU A O 1
ATOM 1850 N N . PRO A 1 251 ? 8.176 -15.698 15.553 1.00 95.56 251 PRO A N 1
ATOM 1851 C CA . PRO A 1 251 ? 9.516 -15.274 15.190 1.00 95.56 251 PRO A CA 1
ATOM 1852 C C . PRO A 1 251 ? 9.463 -14.553 13.832 1.00 95.56 251 PRO A C 1
ATOM 1854 O O . PRO A 1 251 ? 8.677 -14.945 12.957 1.00 95.56 251 PRO A O 1
ATOM 1857 N N . PRO A 1 252 ? 10.289 -13.518 13.620 1.00 92.50 252 PRO A N 1
ATOM 1858 C CA . PRO A 1 252 ? 10.366 -12.888 12.317 1.00 92.50 252 PRO A CA 1
ATOM 1859 C C . PRO A 1 252 ? 10.890 -13.864 11.259 1.00 92.50 252 PRO A C 1
ATOM 1861 O O . PRO A 1 252 ? 11.653 -14.785 11.570 1.00 92.50 252 PRO A O 1
ATOM 1864 N N . PRO A 1 253 ? 10.521 -13.669 9.981 1.00 93.56 253 PRO A N 1
ATOM 1865 C CA . PRO A 1 253 ? 11.111 -14.443 8.901 1.00 93.56 253 PRO A CA 1
ATOM 1866 C C . PRO A 1 253 ? 12.621 -14.177 8.824 1.00 93.56 253 PRO A C 1
ATOM 1868 O O . PRO A 1 253 ? 13.125 -13.170 9.321 1.00 93.56 253 PRO A O 1
ATOM 1871 N N . ARG A 1 254 ? 13.365 -15.047 8.128 1.00 94.69 254 ARG A N 1
ATOM 1872 C CA . ARG A 1 254 ? 14.796 -14.839 7.830 1.00 94.69 254 ARG A CA 1
ATOM 1873 C C . ARG A 1 254 ? 14.982 -13.733 6.783 1.00 94.69 254 ARG A C 1
ATOM 1875 O O . ARG A 1 254 ? 15.475 -13.967 5.679 1.00 94.69 254 ARG A O 1
ATOM 1882 N N . THR A 1 255 ? 14.572 -12.515 7.129 1.00 96.00 255 THR A N 1
ATOM 1883 C CA . THR A 1 255 ? 14.274 -11.410 6.215 1.00 96.00 255 THR A CA 1
ATOM 1884 C C . THR A 1 255 ? 15.430 -11.077 5.286 1.00 96.00 255 THR A C 1
ATOM 1886 O O . THR A 1 255 ? 15.221 -10.873 4.095 1.00 96.00 255 THR A O 1
ATOM 1889 N N . LEU A 1 256 ? 16.672 -11.080 5.780 1.00 94.94 256 LEU A N 1
ATOM 1890 C CA . LEU A 1 256 ? 17.835 -10.813 4.932 1.00 94.94 256 LEU A CA 1
ATOM 1891 C C . LEU A 1 256 ? 17.959 -11.816 3.773 1.00 94.94 256 LEU A C 1
ATOM 1893 O O . LEU A 1 256 ? 18.247 -11.399 2.653 1.00 94.94 256 LEU A O 1
ATOM 1897 N N . GLU A 1 257 ? 17.765 -13.112 4.025 1.00 95.69 257 GLU A N 1
ATOM 1898 C CA . GLU A 1 257 ? 17.891 -14.151 2.992 1.00 95.69 257 GLU A CA 1
ATOM 1899 C C . GLU A 1 257 ? 16.738 -14.076 1.989 1.00 95.69 257 GLU A C 1
ATOM 1901 O O . GLU A 1 257 ? 16.968 -14.087 0.782 1.00 95.69 257 GLU A O 1
ATOM 1906 N N . VAL A 1 258 ? 15.520 -13.855 2.486 1.00 96.44 258 VAL A N 1
ATOM 1907 C CA . VAL A 1 258 ? 14.321 -13.630 1.667 1.00 96.44 258 VAL A CA 1
ATOM 1908 C C . VAL A 1 258 ? 14.507 -12.420 0.741 1.00 96.44 258 VAL A C 1
ATOM 1910 O O . VAL A 1 258 ? 14.250 -12.490 -0.463 1.00 96.44 258 VAL A O 1
ATOM 1913 N N . LEU A 1 259 ? 15.022 -11.307 1.271 1.00 96.62 259 LEU A N 1
ATOM 1914 C CA . LEU A 1 259 ? 15.287 -10.101 0.487 1.00 96.62 259 LEU A CA 1
ATOM 1915 C C . LEU A 1 259 ? 16.399 -10.303 -0.544 1.00 96.62 259 LEU A C 1
ATOM 1917 O O . LEU A 1 259 ? 16.303 -9.758 -1.644 1.00 96.62 259 LEU A O 1
ATOM 1921 N N . LYS A 1 260 ? 17.447 -11.080 -0.238 1.00 96.06 260 LYS A N 1
AT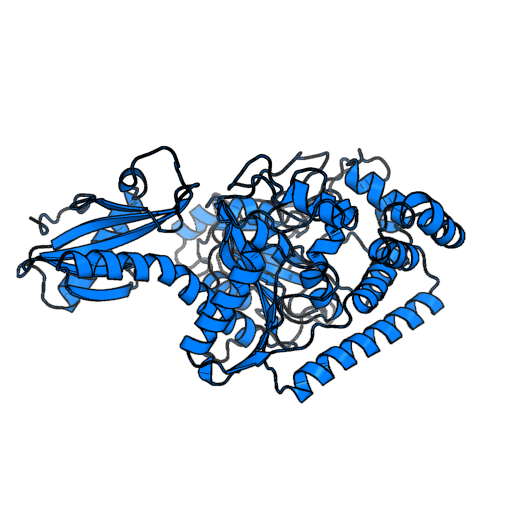OM 1922 C CA . LYS A 1 260 ? 18.468 -11.427 -1.241 1.00 96.06 260 LYS A CA 1
ATOM 1923 C C . LYS A 1 260 ? 17.834 -12.138 -2.433 1.00 96.06 260 LYS A C 1
ATOM 1925 O O . LYS A 1 260 ? 18.128 -11.745 -3.561 1.00 96.06 260 LYS A O 1
ATOM 1930 N N . SER A 1 261 ? 16.968 -13.124 -2.191 1.00 96.69 261 SER A N 1
ATOM 1931 C CA . SER A 1 261 ? 16.241 -13.844 -3.241 1.00 96.69 261 SER A CA 1
ATOM 1932 C C . SER A 1 261 ? 15.356 -12.895 -4.048 1.00 96.69 261 SER A C 1
ATOM 1934 O O . SER A 1 261 ? 15.484 -12.833 -5.270 1.00 96.69 261 SER A O 1
ATOM 1936 N N . TYR A 1 262 ? 14.544 -12.072 -3.372 1.00 96.19 262 TYR A N 1
ATOM 1937 C CA . TYR A 1 262 ? 13.693 -11.070 -4.022 1.00 96.19 262 TYR A CA 1
ATOM 1938 C C . TYR A 1 262 ? 14.497 -10.146 -4.946 1.00 96.19 262 TYR A C 1
ATOM 1940 O O . TYR A 1 262 ? 14.207 -10.051 -6.137 1.00 96.19 262 TYR A O 1
ATOM 1948 N N . PHE A 1 263 ? 15.551 -9.500 -4.435 1.00 94.69 263 PHE A N 1
ATOM 1949 C CA . PHE A 1 263 ? 16.347 -8.566 -5.233 1.00 94.69 263 PHE A CA 1
ATOM 1950 C C . PHE A 1 263 ? 17.136 -9.262 -6.339 1.00 94.69 263 PHE A C 1
ATOM 1952 O O . PHE A 1 263 ? 17.342 -8.670 -7.398 1.00 94.69 263 PHE A O 1
ATOM 1959 N N . ALA A 1 264 ? 17.578 -10.501 -6.129 1.00 94.81 264 ALA A N 1
ATOM 1960 C CA . ALA A 1 264 ? 18.250 -11.281 -7.156 1.00 94.81 264 ALA A CA 1
ATOM 1961 C C . ALA A 1 264 ? 17.314 -11.636 -8.323 1.00 94.81 264 ALA A C 1
ATOM 1963 O O . ALA A 1 264 ? 17.746 -11.543 -9.471 1.00 94.81 264 ALA A O 1
ATOM 1964 N N . ILE A 1 265 ? 16.053 -11.983 -8.041 1.00 95.12 265 ILE A N 1
ATOM 1965 C CA . ILE A 1 265 ? 15.021 -12.256 -9.053 1.00 95.12 265 ILE A CA 1
ATOM 1966 C C . ILE A 1 265 ? 14.611 -10.951 -9.750 1.00 95.12 265 ILE A C 1
ATOM 1968 O O . ILE A 1 265 ? 14.688 -10.853 -10.974 1.00 95.12 265 ILE A O 1
ATOM 1972 N N . ALA A 1 266 ? 14.267 -9.913 -8.982 1.00 93.69 266 ALA A N 1
ATOM 1973 C CA . ALA A 1 266 ? 13.769 -8.638 -9.504 1.00 93.69 266 ALA A CA 1
ATOM 1974 C C . ALA A 1 266 ? 14.782 -7.885 -10.387 1.00 93.69 266 ALA A C 1
ATOM 1976 O O . ALA A 1 266 ? 14.399 -7.047 -11.197 1.00 93.69 266 ALA A O 1
ATOM 1977 N N . SER A 1 267 ? 16.080 -8.170 -10.242 1.00 93.75 267 SER A N 1
ATOM 1978 C CA . SER A 1 267 ? 17.150 -7.556 -11.043 1.00 93.75 267 SER A CA 1
ATOM 1979 C C . SER A 1 267 ? 17.878 -8.539 -11.966 1.00 93.75 267 SER A C 1
ATOM 1981 O O . SER A 1 267 ? 18.948 -8.214 -12.489 1.00 93.75 267 SER A O 1
ATOM 1983 N N . ALA A 1 268 ? 17.304 -9.727 -12.191 1.00 94.38 268 ALA A N 1
ATOM 1984 C CA . ALA A 1 268 ? 17.934 -10.820 -12.930 1.00 94.38 268 ALA A CA 1
ATOM 1985 C C . ALA A 1 268 ? 18.288 -10.469 -14.384 1.00 94.38 268 ALA A C 1
ATOM 1987 O O . ALA A 1 268 ? 19.290 -10.955 -14.911 1.00 94.38 268 ALA A O 1
ATOM 1988 N N . ASP A 1 269 ? 17.525 -9.590 -15.034 1.00 93.69 269 ASP A N 1
ATOM 1989 C CA . ASP A 1 269 ? 17.819 -9.122 -16.392 1.00 93.69 269 ASP A CA 1
ATOM 1990 C C . ASP A 1 269 ? 18.953 -8.074 -16.431 1.00 93.69 269 ASP A C 1
ATOM 1992 O O . ASP A 1 269 ? 19.452 -7.721 -17.503 1.00 93.69 269 ASP A O 1
ATOM 1996 N N . GLY A 1 270 ? 19.382 -7.571 -15.268 1.00 93.06 270 GLY A N 1
ATOM 1997 C CA . GLY A 1 270 ? 20.355 -6.494 -15.144 1.00 93.06 270 GLY A CA 1
ATOM 1998 C C . GLY A 1 270 ? 19.813 -5.121 -15.539 1.00 93.06 270 GLY A C 1
ATOM 1999 O O . GLY A 1 270 ? 20.597 -4.281 -15.988 1.00 93.06 270 GLY A O 1
ATOM 2000 N N . GLY A 1 271 ? 18.500 -4.892 -15.467 1.00 93.12 271 GLY A N 1
ATOM 2001 C CA . GLY A 1 271 ? 17.832 -3.652 -15.872 1.00 93.12 271 GLY A CA 1
ATOM 2002 C C . GLY A 1 271 ? 17.831 -3.409 -17.384 1.00 93.12 271 GLY A C 1
ATOM 2003 O O . GLY A 1 271 ? 17.856 -2.254 -17.818 1.00 93.12 271 GLY A O 1
ATOM 2004 N N . LYS A 1 272 ? 17.884 -4.468 -18.202 1.00 93.88 272 LYS A N 1
ATOM 2005 C CA . LYS A 1 272 ? 17.829 -4.371 -19.670 1.00 93.88 272 LYS A CA 1
ATOM 2006 C C . LYS A 1 272 ? 16.478 -3.832 -20.128 1.00 93.88 272 LYS A C 1
ATOM 2008 O O . LYS A 1 272 ? 16.457 -2.957 -20.992 1.00 93.88 272 LYS A O 1
ATOM 2013 N N . ASP A 1 273 ? 15.391 -4.293 -19.520 1.00 93.31 273 ASP A N 1
ATOM 2014 C CA . ASP A 1 273 ? 14.041 -3.825 -19.832 1.00 93.31 273 ASP A CA 1
ATOM 2015 C C . ASP A 1 273 ? 13.876 -2.339 -19.500 1.00 93.31 273 ASP A C 1
ATOM 2017 O O . ASP A 1 273 ? 13.446 -1.560 -20.354 1.00 93.31 273 ASP A O 1
ATOM 2021 N N . PHE A 1 274 ? 14.354 -1.909 -18.330 1.00 94.94 274 PHE A N 1
ATOM 2022 C CA . PHE A 1 274 ? 14.358 -0.495 -17.953 1.00 94.94 274 PHE A CA 1
ATOM 2023 C C . PHE A 1 274 ? 15.182 0.363 -18.915 1.00 94.94 274 PHE A C 1
ATOM 2025 O O . PHE A 1 274 ? 14.700 1.394 -19.373 1.00 94.94 274 PHE A O 1
ATOM 2032 N N . ARG A 1 275 ? 16.396 -0.062 -19.295 1.00 95.00 275 ARG A N 1
ATOM 2033 C CA . ARG A 1 275 ? 17.211 0.676 -20.280 1.00 95.00 275 ARG A CA 1
ATOM 2034 C C . ARG A 1 275 ? 16.546 0.765 -21.651 1.00 95.00 275 ARG A C 1
ATOM 2036 O O . ARG A 1 275 ? 16.658 1.800 -22.301 1.00 95.00 275 ARG A O 1
ATOM 2043 N N . ARG A 1 276 ? 15.865 -0.299 -22.093 1.00 94.44 276 ARG A N 1
ATOM 2044 C CA . ARG A 1 276 ? 15.100 -0.301 -23.347 1.00 94.44 276 ARG A CA 1
ATOM 2045 C C . ARG A 1 276 ? 13.988 0.744 -23.298 1.00 94.44 276 ARG A C 1
ATOM 2047 O O . ARG A 1 276 ? 13.869 1.527 -24.231 1.00 94.44 276 ARG A O 1
ATOM 2054 N N . MET A 1 277 ? 13.202 0.756 -22.223 1.00 94.50 277 MET A N 1
ATOM 2055 C CA . MET A 1 277 ? 12.061 1.665 -22.068 1.00 94.50 277 MET A CA 1
ATOM 2056 C C . MET A 1 277 ? 12.485 3.127 -21.893 1.00 94.50 277 MET A C 1
ATOM 2058 O O . MET A 1 277 ? 11.867 4.018 -22.462 1.00 94.50 277 MET A O 1
ATOM 2062 N N . LEU A 1 278 ? 13.582 3.374 -21.174 1.00 96.00 278 LEU A N 1
ATOM 2063 C CA . LEU A 1 278 ? 14.112 4.721 -20.943 1.00 96.00 278 LEU A CA 1
ATOM 2064 C C . LEU A 1 278 ? 14.835 5.325 -22.155 1.00 96.00 278 LEU A C 1
ATOM 2066 O O . LEU A 1 278 ? 15.241 6.487 -22.100 1.00 96.00 278 LEU A O 1
ATOM 2070 N N . LYS A 1 279 ? 15.035 4.574 -23.247 1.00 96.00 279 LYS A N 1
ATOM 2071 C CA . LYS A 1 279 ? 15.754 5.065 -24.429 1.00 96.00 279 LYS A CA 1
ATOM 2072 C C . LYS A 1 279 ? 15.046 6.297 -25.008 1.00 96.00 279 LYS A C 1
ATOM 2074 O O . LYS A 1 279 ? 13.936 6.197 -25.514 1.00 96.00 279 LYS A O 1
ATOM 2079 N N . GLY A 1 280 ? 15.723 7.445 -24.968 1.00 95.44 280 GLY A N 1
ATOM 2080 C CA . GLY A 1 280 ? 15.191 8.723 -25.457 1.00 95.44 280 GLY A CA 1
ATOM 2081 C C . GLY A 1 280 ? 14.324 9.488 -24.451 1.00 95.44 280 GLY A C 1
ATOM 2082 O O . GLY A 1 280 ? 13.879 10.584 -24.771 1.00 95.44 280 GLY A O 1
ATOM 2083 N N . SER A 1 281 ? 14.111 8.962 -23.239 1.00 96.69 281 SER A N 1
ATOM 2084 C CA . SER A 1 281 ? 13.409 9.683 -22.175 1.00 96.69 281 SER A CA 1
ATOM 2085 C C . SER A 1 281 ? 14.377 10.507 -21.321 1.00 96.69 281 SER A C 1
ATOM 2087 O O . SER A 1 281 ? 15.476 10.055 -20.998 1.00 96.69 281 SER A O 1
ATOM 2089 N N . LYS A 1 282 ? 13.934 11.679 -20.851 1.00 97.19 282 LYS A N 1
ATOM 2090 C CA . LYS A 1 282 ? 14.508 12.331 -19.668 1.00 97.19 282 LYS A CA 1
ATOM 2091 C C . LYS A 1 282 ? 14.463 11.363 -18.485 1.00 97.19 282 LYS A C 1
ATOM 2093 O O . LYS A 1 282 ? 13.484 10.627 -18.324 1.00 97.19 282 LYS A O 1
ATOM 2098 N N . LEU A 1 283 ? 15.518 11.368 -17.676 1.00 96.19 283 LEU A N 1
ATOM 2099 C CA . LEU A 1 283 ? 15.677 10.448 -16.554 1.00 96.19 283 LEU A CA 1
ATOM 2100 C C . LEU A 1 283 ? 15.416 11.159 -15.232 1.00 96.19 283 LEU A C 1
ATOM 2102 O O . LEU A 1 283 ? 15.988 12.217 -14.973 1.00 96.19 283 LEU A O 1
ATOM 2106 N N . ASP A 1 284 ? 14.597 10.540 -14.390 1.00 96.00 284 ASP A N 1
ATOM 2107 C CA . ASP A 1 284 ? 14.570 10.858 -12.969 1.00 96.00 284 ASP A CA 1
ATOM 2108 C C . ASP A 1 284 ? 15.915 10.441 -12.323 1.00 96.00 284 ASP A C 1
ATOM 2110 O O . ASP A 1 284 ? 16.413 9.345 -12.619 1.00 96.00 284 ASP A O 1
ATOM 2114 N N . PRO A 1 285 ? 16.545 11.279 -11.474 1.00 93.62 285 PRO A N 1
ATOM 2115 C CA . PRO A 1 285 ? 17.854 10.975 -10.893 1.00 93.62 285 PRO A CA 1
ATOM 2116 C C . PRO A 1 285 ? 17.898 9.685 -10.063 1.00 93.62 285 PRO A C 1
ATOM 2118 O O . PRO A 1 285 ? 18.879 8.938 -10.148 1.00 93.62 285 PRO A O 1
ATOM 2121 N N . GLU A 1 286 ? 16.848 9.393 -9.291 1.00 93.44 286 GLU A N 1
ATOM 2122 C CA . GLU A 1 286 ? 16.783 8.196 -8.448 1.00 93.44 286 GLU A CA 1
ATOM 2123 C C . GLU A 1 286 ? 16.568 6.941 -9.299 1.00 93.44 286 GLU A C 1
ATOM 2125 O O . GLU A 1 286 ? 17.224 5.917 -9.076 1.00 93.44 286 GLU A O 1
ATOM 2130 N N . VAL A 1 287 ? 15.745 7.028 -10.347 1.00 94.81 287 VAL A N 1
ATOM 2131 C CA . VAL A 1 287 ? 15.590 5.939 -11.325 1.00 94.81 287 VAL A CA 1
ATOM 2132 C C . VAL A 1 287 ? 16.890 5.693 -12.095 1.00 94.81 287 VAL A C 1
ATOM 2134 O O . VAL A 1 287 ? 17.321 4.544 -12.220 1.00 94.81 287 VAL A O 1
ATOM 2137 N N . ALA A 1 288 ? 17.575 6.744 -12.557 1.00 93.94 288 ALA A N 1
ATOM 2138 C CA . ALA A 1 288 ? 18.873 6.619 -13.223 1.00 93.94 288 ALA A CA 1
ATOM 2139 C C . ALA A 1 288 ? 19.907 5.935 -12.316 1.00 93.94 288 ALA A C 1
ATOM 2141 O O . ALA A 1 288 ? 20.645 5.043 -12.755 1.00 93.94 288 ALA A O 1
ATOM 2142 N N . ARG A 1 289 ? 19.932 6.312 -11.030 1.00 92.62 289 ARG A N 1
ATOM 2143 C CA . ARG A 1 289 ? 20.786 5.687 -10.019 1.00 92.62 289 ARG A CA 1
ATOM 2144 C C . ARG A 1 289 ? 20.458 4.205 -9.856 1.00 92.62 289 ARG A C 1
ATOM 2146 O O . ARG A 1 289 ? 21.381 3.390 -9.919 1.00 92.62 289 ARG A O 1
ATOM 2153 N N . LEU A 1 290 ? 19.184 3.848 -9.700 1.00 92.06 290 LEU A N 1
ATOM 2154 C CA . L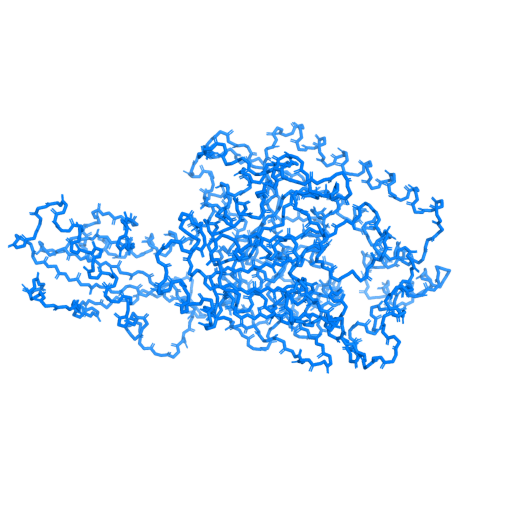EU A 1 290 ? 18.743 2.460 -9.543 1.00 92.06 290 LEU A CA 1
ATOM 2155 C C . LEU A 1 290 ? 19.113 1.600 -10.759 1.00 92.06 290 LEU A C 1
ATOM 2157 O O . LEU A 1 290 ? 19.711 0.533 -10.605 1.00 92.06 290 LEU A O 1
ATOM 2161 N N . VAL A 1 291 ? 18.832 2.080 -11.973 1.00 92.31 291 VAL A N 1
ATOM 2162 C CA . VAL A 1 291 ? 19.140 1.361 -13.220 1.00 92.31 291 VAL A CA 1
ATOM 2163 C C . VAL A 1 291 ? 20.647 1.156 -13.379 1.00 92.31 291 VAL A C 1
ATOM 2165 O O . VAL A 1 291 ? 21.076 0.067 -13.766 1.00 92.31 291 VAL A O 1
ATOM 2168 N N . ARG A 1 292 ? 21.474 2.149 -13.025 1.00 91.50 292 ARG A N 1
ATOM 2169 C CA . ARG A 1 292 ? 22.942 2.016 -13.028 1.00 91.50 292 ARG A CA 1
ATOM 2170 C C . ARG A 1 292 ? 23.423 0.958 -12.033 1.00 91.50 292 ARG A C 1
ATOM 2172 O O . ARG A 1 292 ? 24.305 0.168 -12.365 1.00 91.50 292 ARG A O 1
ATOM 2179 N N . LEU A 1 293 ? 22.844 0.920 -10.831 1.00 89.12 293 LEU A N 1
ATOM 2180 C CA . LEU A 1 293 ? 23.167 -0.100 -9.828 1.00 89.12 293 LEU A CA 1
ATOM 2181 C C . LEU A 1 293 ? 22.751 -1.503 -10.292 1.00 89.12 293 LEU A C 1
ATOM 2183 O O . LEU A 1 293 ? 23.507 -2.454 -10.095 1.00 89.12 293 LEU A O 1
ATOM 2187 N N . ALA A 1 294 ? 21.596 -1.648 -10.945 1.00 88.38 294 ALA A N 1
ATOM 2188 C CA . ALA A 1 294 ? 21.138 -2.920 -11.509 1.00 88.38 294 ALA A CA 1
ATOM 2189 C C . ALA A 1 294 ? 22.016 -3.397 -12.683 1.00 88.38 294 ALA A C 1
ATOM 2191 O O . ALA A 1 294 ? 22.292 -4.589 -12.800 1.00 88.38 294 ALA A O 1
ATOM 2192 N N . ALA A 1 295 ? 22.509 -2.468 -13.510 1.00 90.75 295 ALA A N 1
ATOM 2193 C CA . ALA A 1 295 ? 23.363 -2.749 -14.667 1.00 90.75 295 ALA A CA 1
ATOM 2194 C C . ALA A 1 295 ? 24.776 -3.236 -14.315 1.00 90.75 295 ALA A C 1
ATOM 2196 O O . ALA A 1 295 ? 25.476 -3.763 -15.181 1.00 90.75 295 ALA A O 1
ATOM 2197 N N . MET A 1 296 ? 25.230 -3.010 -13.078 1.00 92.00 296 MET A N 1
ATOM 2198 C CA . MET A 1 296 ? 26.624 -3.233 -12.705 1.00 92.00 296 MET A CA 1
ATOM 2199 C C . MET A 1 296 ? 27.032 -4.714 -12.855 1.00 92.00 296 MET A C 1
ATOM 2201 O O . MET A 1 296 ? 26.354 -5.582 -12.284 1.00 92.00 296 MET A O 1
ATOM 2205 N N . PRO A 1 297 ? 28.157 -5.014 -13.547 1.00 90.19 297 PRO A N 1
ATOM 2206 C CA . PRO A 1 297 ? 28.646 -6.378 -13.738 1.00 90.19 297 PRO A CA 1
ATOM 2207 C C . PRO A 1 297 ? 28.853 -7.118 -12.418 1.00 90.19 297 PRO A C 1
ATOM 2209 O O . PRO A 1 297 ? 29.391 -6.554 -11.466 1.00 90.19 297 PRO A O 1
ATOM 2212 N N . ARG A 1 298 ? 28.489 -8.407 -12.379 1.00 88.50 298 ARG A N 1
ATOM 2213 C CA . ARG A 1 298 ? 28.530 -9.229 -11.156 1.00 88.50 298 ARG A CA 1
ATOM 2214 C C . ARG A 1 298 ? 29.896 -9.229 -10.469 1.00 88.50 298 ARG A C 1
ATOM 2216 O O . ARG A 1 298 ? 29.945 -9.127 -9.250 1.00 88.50 298 ARG A O 1
ATOM 2223 N N . TRP A 1 299 ? 30.983 -9.308 -11.239 1.00 88.75 299 TRP A N 1
ATOM 2224 C CA . TRP A 1 299 ? 32.348 -9.363 -10.706 1.00 88.75 299 TRP A CA 1
ATOM 2225 C C . TRP A 1 299 ? 32.771 -8.066 -9.995 1.00 88.75 299 TRP A C 1
ATOM 2227 O O . TRP A 1 299 ? 33.591 -8.111 -9.084 1.00 88.75 299 TRP A O 1
ATOM 2237 N N . LEU A 1 300 ? 32.179 -6.920 -10.355 1.00 90.88 300 LEU A N 1
ATOM 2238 C CA . LEU A 1 300 ? 32.501 -5.620 -9.762 1.00 90.88 300 LEU A CA 1
ATOM 2239 C C . LEU A 1 300 ? 31.743 -5.369 -8.446 1.00 90.88 300 LEU A C 1
ATOM 2241 O O . LEU A 1 300 ? 32.186 -4.589 -7.602 1.00 90.88 300 LEU A O 1
ATOM 2245 N N . ARG A 1 301 ? 30.604 -6.040 -8.232 1.00 91.44 301 ARG A N 1
ATOM 2246 C CA . ARG A 1 301 ? 29.737 -5.796 -7.065 1.00 91.44 301 ARG A CA 1
ATOM 2247 C C . ARG A 1 301 ? 30.417 -6.113 -5.725 1.00 91.44 301 ARG A C 1
ATOM 2249 O O . ARG A 1 301 ? 30.289 -5.285 -4.824 1.00 91.44 301 ARG A O 1
ATOM 2256 N N . PRO A 1 302 ? 31.160 -7.230 -5.552 1.00 88.50 302 PRO A N 1
ATOM 2257 C CA . PRO A 1 302 ? 31.895 -7.502 -4.314 1.00 88.50 302 PRO A CA 1
ATOM 2258 C C . PRO A 1 302 ? 32.945 -6.433 -3.998 1.00 88.50 302 PRO A C 1
ATOM 2260 O O . PRO A 1 302 ? 33.083 -6.041 -2.839 1.00 88.50 302 PRO A O 1
ATOM 2263 N N . LEU A 1 303 ? 33.631 -5.917 -5.026 1.00 88.31 303 LEU A N 1
ATOM 2264 C CA . LEU A 1 303 ? 34.615 -4.846 -4.877 1.00 88.31 303 LEU A CA 1
ATOM 2265 C C . LEU A 1 303 ? 33.946 -3.551 -4.396 1.00 88.31 303 LEU A C 1
ATOM 2267 O O . LEU A 1 303 ? 34.362 -2.972 -3.397 1.00 88.31 303 LEU A O 1
ATOM 2271 N N . VAL A 1 304 ? 32.852 -3.136 -5.039 1.00 86.00 304 VAL A N 1
ATOM 2272 C CA . VAL A 1 304 ? 32.092 -1.941 -4.632 1.00 86.00 304 VAL A CA 1
ATOM 2273 C C . VAL A 1 304 ? 31.488 -2.111 -3.237 1.00 86.00 304 VAL A C 1
ATOM 2275 O O . VAL A 1 304 ? 31.545 -1.193 -2.422 1.00 86.00 304 VAL A O 1
ATOM 2278 N N . ALA A 1 305 ? 30.963 -3.291 -2.909 1.00 85.06 305 ALA A N 1
ATOM 2279 C CA . ALA A 1 305 ? 30.460 -3.578 -1.571 1.00 85.06 305 ALA A CA 1
ATOM 2280 C C . ALA A 1 305 ? 31.562 -3.440 -0.505 1.00 85.06 305 ALA A C 1
ATOM 2282 O O . ALA A 1 305 ? 31.310 -2.895 0.574 1.00 85.06 305 ALA A O 1
ATOM 2283 N N . MET A 1 306 ? 32.780 -3.902 -0.811 1.00 83.44 306 MET A N 1
ATOM 2284 C CA . MET A 1 306 ? 33.946 -3.781 0.063 1.00 83.44 306 MET A CA 1
ATOM 2285 C C . MET A 1 306 ? 34.401 -2.330 0.236 1.00 83.44 306 MET A C 1
ATOM 2287 O O . MET A 1 306 ? 34.661 -1.932 1.366 1.00 83.44 306 MET A O 1
ATOM 2291 N N . LEU A 1 307 ? 34.472 -1.551 -0.845 1.00 81.19 307 LEU A N 1
ATOM 2292 C CA . LEU A 1 307 ? 35.047 -0.202 -0.830 1.00 81.19 307 LEU A CA 1
ATOM 2293 C C . LEU A 1 307 ? 34.049 0.897 -0.436 1.00 81.19 307 LEU A C 1
ATOM 2295 O O . LEU A 1 307 ? 34.448 1.888 0.164 1.00 81.19 307 LEU A O 1
ATOM 2299 N N . ALA A 1 308 ? 32.759 0.742 -0.748 1.00 76.81 308 ALA A N 1
ATOM 2300 C CA . ALA A 1 308 ? 31.772 1.822 -0.627 1.00 76.81 308 ALA A CA 1
ATOM 2301 C C . ALA A 1 308 ? 30.661 1.570 0.405 1.00 76.81 308 ALA A C 1
ATOM 2303 O O . ALA A 1 308 ? 30.007 2.519 0.828 1.00 76.81 308 ALA A O 1
ATOM 2304 N N . LEU A 1 309 ? 30.415 0.322 0.825 1.00 76.81 309 LEU A N 1
ATOM 2305 C CA . LEU A 1 309 ? 29.315 -0.002 1.752 1.00 76.81 309 LEU A CA 1
ATOM 2306 C C . LEU A 1 309 ? 29.819 -0.488 3.115 1.00 76.81 309 LEU A C 1
ATOM 2308 O O . LEU A 1 309 ? 29.390 0.024 4.153 1.00 76.81 309 LEU A O 1
ATOM 2312 N N . LYS A 1 310 ? 30.759 -1.442 3.132 1.00 75.94 310 LYS A N 1
ATOM 2313 C CA . LYS A 1 310 ? 31.335 -1.989 4.374 1.00 75.94 310 LYS A CA 1
ATOM 2314 C C . LYS A 1 310 ? 32.037 -0.941 5.259 1.00 75.94 310 LYS A C 1
ATOM 2316 O O . LYS A 1 310 ? 31.828 -1.021 6.472 1.00 75.94 310 LYS A O 1
ATOM 2321 N N . PRO A 1 311 ? 32.778 0.058 4.731 1.00 74.94 311 PRO A N 1
ATOM 2322 C CA . PRO A 1 311 ? 33.434 1.073 5.562 1.00 74.94 311 PRO A CA 1
ATOM 2323 C C . PRO A 1 311 ? 32.437 1.948 6.333 1.00 74.94 311 PRO A C 1
ATOM 2325 O O . PRO A 1 311 ? 32.722 2.391 7.439 1.00 74.94 311 PRO A O 1
ATOM 2328 N N . PHE A 1 312 ? 31.214 2.102 5.816 1.00 70.19 312 PHE A N 1
ATOM 2329 C CA . PHE A 1 312 ? 30.119 2.815 6.484 1.00 70.19 312 PHE A CA 1
ATOM 2330 C C . PHE A 1 312 ? 29.244 1.903 7.358 1.00 70.19 312 PHE A C 1
ATOM 2332 O O . PHE A 1 312 ? 28.113 2.259 7.692 1.00 70.19 312 PHE A O 1
ATOM 2339 N N . ARG A 1 313 ? 29.757 0.717 7.720 1.00 74.81 313 ARG A N 1
ATOM 2340 C CA . ARG A 1 313 ? 29.087 -0.326 8.514 1.00 74.81 313 ARG A CA 1
ATOM 2341 C C . ARG A 1 313 ? 27.805 -0.908 7.901 1.00 74.81 313 ARG A C 1
ATOM 2343 O O . ARG A 1 313 ? 27.208 -1.758 8.548 1.00 74.81 313 ARG A O 1
ATOM 2350 N N . LYS A 1 314 ? 27.465 -0.590 6.642 1.00 77.50 314 LYS A N 1
ATOM 2351 C CA . LYS A 1 314 ? 26.257 -1.053 5.927 1.00 77.50 314 LYS A CA 1
ATOM 2352 C C . LYS A 1 314 ? 26.321 -2.532 5.504 1.00 77.50 314 LYS A C 1
ATOM 2354 O O . LYS A 1 314 ? 26.211 -2.858 4.320 1.00 77.50 314 LYS A O 1
ATOM 2359 N N . ARG A 1 315 ? 26.540 -3.461 6.441 1.00 79.12 315 ARG A N 1
ATOM 2360 C CA . ARG A 1 315 ? 26.784 -4.891 6.142 1.00 79.12 315 ARG A CA 1
ATOM 2361 C C . ARG A 1 315 ? 25.582 -5.571 5.482 1.00 79.12 315 ARG A C 1
ATOM 2363 O O . ARG A 1 315 ? 25.755 -6.269 4.485 1.00 79.12 315 ARG A O 1
ATOM 2370 N N . LYS A 1 316 ? 24.372 -5.320 5.992 1.00 83.56 316 LYS A N 1
ATOM 2371 C CA . LYS A 1 316 ? 23.117 -5.838 5.421 1.00 83.56 316 LYS A CA 1
ATOM 2372 C C . LYS A 1 316 ? 22.913 -5.332 3.985 1.00 83.56 316 LYS A C 1
ATOM 2374 O O . LYS A 1 316 ? 22.652 -6.125 3.086 1.00 83.56 316 LYS A O 1
ATOM 2379 N N . MET A 1 317 ? 23.163 -4.044 3.739 1.00 83.50 317 MET A N 1
ATOM 2380 C CA . MET A 1 317 ? 23.056 -3.451 2.395 1.00 83.50 317 MET A CA 1
ATOM 2381 C C . MET A 1 317 ? 24.101 -3.987 1.431 1.00 83.50 317 MET A C 1
ATOM 2383 O O . MET A 1 317 ? 23.786 -4.289 0.287 1.00 83.50 317 MET A O 1
ATOM 2387 N N . ALA A 1 318 ? 25.341 -4.146 1.896 1.00 85.69 318 ALA A N 1
ATOM 2388 C CA . ALA A 1 318 ? 26.400 -4.764 1.112 1.00 85.69 318 ALA A CA 1
ATOM 2389 C C . ALA A 1 318 ? 26.007 -6.178 0.663 1.00 85.69 318 ALA A C 1
ATOM 2391 O O . ALA A 1 318 ? 26.335 -6.578 -0.451 1.00 85.69 318 ALA A O 1
ATOM 2392 N N . SER A 1 319 ? 25.299 -6.918 1.517 1.00 88.06 319 SER A N 1
ATOM 2393 C CA . SER A 1 319 ? 24.793 -8.258 1.226 1.00 88.06 319 SER A CA 1
ATOM 2394 C C . SER A 1 319 ? 23.695 -8.243 0.151 1.00 88.06 319 SER A C 1
ATOM 2396 O O . SER A 1 319 ? 23.820 -8.937 -0.857 1.00 88.06 319 SER A O 1
ATOM 2398 N N . LEU A 1 320 ? 22.681 -7.377 0.289 1.00 90.25 320 LEU A N 1
ATOM 2399 C CA . LEU A 1 320 ? 21.629 -7.204 -0.728 1.00 90.25 320 LEU A CA 1
ATOM 2400 C C . LEU A 1 320 ? 22.186 -6.726 -2.075 1.00 90.25 320 LEU A C 1
ATOM 2402 O O . LEU A 1 320 ? 21.800 -7.206 -3.145 1.00 90.25 320 LEU A O 1
ATOM 2406 N N . PHE A 1 321 ? 23.138 -5.796 -2.035 1.00 89.75 321 PHE A N 1
ATOM 2407 C CA . PHE A 1 321 ? 23.789 -5.284 -3.232 1.00 89.75 321 PHE A CA 1
ATOM 2408 C C . PHE A 1 321 ? 24.567 -6.379 -3.972 1.00 89.75 321 PHE A C 1
ATOM 2410 O O . PHE A 1 321 ? 24.520 -6.438 -5.197 1.00 89.75 321 PHE A O 1
ATOM 2417 N N . GLN A 1 322 ? 25.242 -7.281 -3.256 1.00 89.12 322 GLN A N 1
ATOM 2418 C CA . GLN A 1 322 ? 25.939 -8.418 -3.867 1.00 89.12 322 GLN A CA 1
ATOM 2419 C C . GLN A 1 322 ? 24.980 -9.475 -4.435 1.00 89.12 322 GLN A C 1
ATOM 2421 O O . GLN A 1 322 ? 25.301 -10.101 -5.445 1.00 89.12 322 GLN A O 1
ATOM 2426 N N . ALA A 1 323 ? 23.811 -9.667 -3.816 1.00 91.25 323 ALA A N 1
ATOM 2427 C CA . ALA A 1 323 ? 22.802 -10.612 -4.293 1.00 91.25 323 ALA A CA 1
ATOM 2428 C C . ALA A 1 323 ? 22.080 -10.136 -5.569 1.00 91.25 323 ALA A C 1
ATOM 2430 O O . ALA A 1 323 ? 21.686 -10.955 -6.399 1.00 91.25 323 ALA A O 1
ATOM 2431 N N . SER A 1 324 ? 21.935 -8.828 -5.762 1.00 92.31 324 SER A N 1
ATOM 2432 C CA . SER A 1 324 ? 21.300 -8.245 -6.952 1.00 92.31 324 SER A CA 1
ATOM 2433 C C . SER A 1 324 ? 22.196 -8.266 -8.200 1.00 92.31 324 SER A C 1
ATOM 2435 O O . SER A 1 324 ? 23.390 -8.566 -8.149 1.00 92.31 324 SER A O 1
ATOM 2437 N N . GLY A 1 325 ? 21.607 -7.921 -9.343 1.00 91.25 325 GLY A N 1
ATOM 2438 C CA . GLY A 1 325 ? 22.261 -7.793 -10.638 1.00 91.25 325 GLY A CA 1
ATOM 2439 C C . GLY A 1 325 ? 21.996 -8.972 -11.582 1.00 91.25 325 GLY A C 1
ATOM 2440 O O . GLY A 1 325 ? 21.298 -9.920 -11.218 1.00 91.25 325 GLY A O 1
ATOM 2441 N N . PRO A 1 326 ? 22.600 -8.937 -12.785 1.00 92.94 326 PRO A N 1
ATOM 2442 C CA . PRO A 1 326 ? 22.296 -9.867 -13.870 1.00 92.94 326 PRO A CA 1
ATOM 2443 C C . PRO A 1 326 ? 22.457 -11.342 -13.470 1.00 92.94 326 PRO A C 1
ATOM 2445 O O . PRO A 1 326 ? 23.367 -11.682 -12.704 1.00 92.94 326 PRO A O 1
ATOM 2448 N N . ARG A 1 327 ? 21.621 -12.225 -14.027 1.00 92.62 327 ARG A N 1
ATOM 2449 C CA . ARG A 1 327 ? 21.614 -13.682 -13.808 1.00 92.62 327 ARG A CA 1
ATOM 2450 C C . ARG A 1 327 ? 21.554 -14.440 -15.140 1.00 92.62 327 ARG A C 1
ATOM 2452 O O . ARG A 1 327 ? 20.959 -13.973 -16.106 1.00 92.62 327 ARG A O 1
ATOM 2459 N N . SER A 1 328 ? 22.189 -15.612 -15.192 1.00 94.31 328 SER A N 1
ATOM 2460 C CA . SER A 1 328 ? 21.937 -16.599 -16.253 1.00 94.31 328 SER A CA 1
ATOM 2461 C C . SER A 1 328 ? 20.625 -17.339 -15.977 1.00 94.31 328 SER A C 1
ATOM 2463 O O . SER A 1 328 ? 20.159 -17.333 -14.839 1.00 94.31 328 SER A O 1
ATOM 2465 N N . ALA A 1 329 ? 20.063 -18.024 -16.978 1.00 95.12 329 ALA A N 1
ATOM 2466 C CA . ALA A 1 329 ? 18.859 -18.841 -16.792 1.00 95.12 329 ALA A CA 1
ATOM 2467 C C . ALA A 1 329 ? 19.041 -19.894 -15.683 1.00 95.12 329 ALA A C 1
ATOM 2469 O O . ALA A 1 329 ? 18.235 -19.952 -14.761 1.00 95.12 329 ALA A O 1
ATOM 2470 N N . ASN A 1 330 ? 20.159 -20.634 -15.698 1.00 96.31 330 ASN A N 1
ATOM 2471 C CA . ASN A 1 330 ? 20.474 -21.597 -14.639 1.00 96.31 330 ASN A CA 1
ATOM 2472 C C . ASN A 1 330 ? 20.545 -20.924 -13.258 1.00 96.31 330 ASN A C 1
ATOM 2474 O O . ASN A 1 330 ? 19.942 -21.403 -12.306 1.00 96.31 330 ASN A O 1
ATOM 2478 N N . SER A 1 331 ? 21.236 -19.782 -13.141 1.00 94.81 331 SER A N 1
ATOM 2479 C CA . SER A 1 331 ? 21.306 -19.075 -11.858 1.00 94.81 331 SER A CA 1
ATOM 2480 C C . SER A 1 331 ? 19.936 -18.580 -11.400 1.00 94.81 331 SER A C 1
ATOM 2482 O O . SER A 1 331 ? 19.696 -18.585 -10.200 1.00 94.81 331 SER A O 1
ATOM 2484 N N . LEU A 1 332 ? 19.069 -18.141 -12.315 1.00 95.00 332 LEU A N 1
ATOM 2485 C CA . LEU A 1 332 ? 17.711 -17.722 -11.984 1.00 95.00 332 LEU A CA 1
ATOM 2486 C C . LEU A 1 332 ? 16.895 -18.899 -11.439 1.00 95.00 332 LEU A C 1
ATOM 2488 O O . LEU A 1 332 ? 16.285 -18.742 -10.390 1.00 95.00 332 LEU A O 1
ATOM 2492 N N . TRP A 1 333 ? 16.957 -20.072 -12.080 1.00 96.25 333 TRP A N 1
ATOM 2493 C CA . TRP A 1 333 ? 16.269 -21.281 -11.608 1.00 96.25 333 TRP A CA 1
ATOM 2494 C C . TRP A 1 333 ? 16.702 -21.704 -10.205 1.00 96.25 333 TRP A C 1
ATOM 2496 O O . TRP A 1 333 ? 15.848 -22.004 -9.373 1.00 96.25 333 TRP A O 1
ATOM 2506 N N . GLN A 1 334 ? 18.008 -21.669 -9.917 1.00 96.94 334 GLN A N 1
ATOM 2507 C CA . GLN A 1 334 ? 18.518 -21.979 -8.577 1.00 96.94 334 GLN A CA 1
ATOM 2508 C C . GLN A 1 334 ? 17.972 -21.002 -7.528 1.00 96.94 334 GLN A C 1
ATOM 2510 O O . GLN A 1 334 ? 17.469 -21.426 -6.496 1.00 96.94 334 GLN A O 1
ATOM 2515 N N . ILE A 1 335 ? 17.974 -19.699 -7.815 1.00 95.62 335 ILE A N 1
ATOM 2516 C CA . ILE A 1 335 ? 17.486 -18.685 -6.865 1.00 95.62 335 ILE A CA 1
ATOM 2517 C C . ILE A 1 335 ? 15.974 -18.791 -6.664 1.00 95.62 335 ILE A C 1
ATOM 2519 O O . ILE A 1 335 ? 15.492 -18.606 -5.553 1.00 95.62 335 ILE A O 1
ATOM 2523 N N . THR A 1 336 ? 15.202 -19.077 -7.715 1.00 96.12 336 THR A N 1
ATOM 2524 C CA . THR A 1 336 ? 13.756 -19.292 -7.565 1.00 96.12 336 THR A CA 1
ATOM 2525 C C . THR A 1 336 ? 13.456 -20.561 -6.773 1.00 96.12 336 THR A C 1
ATOM 2527 O O . THR A 1 336 ? 12.503 -20.575 -6.002 1.00 96.12 336 THR A O 1
ATOM 2530 N N . TYR A 1 337 ? 14.287 -21.600 -6.901 1.00 96.56 337 TYR A N 1
ATOM 2531 C CA . TYR A 1 337 ? 14.187 -22.797 -6.069 1.00 96.56 337 TYR A CA 1
ATOM 2532 C C . TYR A 1 337 ? 14.518 -22.492 -4.598 1.00 96.56 337 TYR A C 1
ATOM 2534 O O . TYR A 1 337 ? 13.740 -22.842 -3.715 1.00 96.56 337 TYR A O 1
ATOM 2542 N N . GLU A 1 338 ? 15.598 -21.753 -4.328 1.00 96.50 338 GLU A N 1
ATOM 2543 C CA . GLU A 1 338 ? 15.938 -21.267 -2.980 1.00 96.50 338 GLU A CA 1
ATOM 2544 C C . GLU A 1 338 ? 14.807 -20.410 -2.384 1.00 96.50 338 GLU A C 1
ATOM 2546 O O . GLU A 1 338 ? 14.424 -20.594 -1.229 1.00 96.50 338 GLU A O 1
ATOM 2551 N N . ALA A 1 339 ? 14.222 -19.504 -3.175 1.00 96.56 339 ALA A N 1
ATOM 2552 C CA . ALA A 1 339 ? 13.080 -18.693 -2.761 1.00 96.56 339 ALA A CA 1
ATOM 2553 C C . ALA A 1 339 ? 11.864 -19.563 -2.409 1.00 96.56 339 ALA A C 1
ATOM 2555 O O . ALA A 1 339 ? 11.203 -19.305 -1.406 1.00 96.56 339 ALA A O 1
ATOM 2556 N N . ALA A 1 340 ? 11.587 -20.613 -3.188 1.00 96.62 340 ALA A N 1
ATOM 2557 C CA . ALA A 1 340 ? 10.516 -21.565 -2.902 1.00 96.62 340 ALA A CA 1
ATOM 2558 C C . ALA A 1 340 ? 10.721 -22.277 -1.557 1.00 96.62 340 ALA A C 1
ATOM 2560 O O . ALA A 1 340 ? 9.774 -22.417 -0.784 1.00 96.62 340 ALA A O 1
ATOM 2561 N N . GLN A 1 341 ? 11.957 -22.682 -1.249 1.00 97.38 341 GLN A N 1
ATOM 2562 C CA . GLN A 1 341 ? 12.294 -23.299 0.036 1.00 97.38 341 GLN A CA 1
ATOM 2563 C C . GLN A 1 341 ? 12.097 -22.318 1.198 1.00 97.38 341 GLN A C 1
ATOM 2565 O O . GLN A 1 341 ? 11.453 -22.665 2.184 1.00 97.38 341 GLN A O 1
ATOM 2570 N N . GLN A 1 342 ? 12.557 -21.072 1.052 1.00 96.69 342 GLN A N 1
ATOM 2571 C CA . GLN A 1 342 ? 12.368 -20.014 2.053 1.00 96.69 342 GLN A CA 1
ATOM 2572 C C . GLN A 1 342 ? 10.882 -19.715 2.312 1.00 96.69 342 GLN A C 1
ATOM 2574 O O . GLN A 1 342 ? 10.473 -19.544 3.459 1.00 96.69 342 GLN A O 1
ATOM 2579 N N . VAL A 1 343 ? 10.061 -19.673 1.257 1.00 96.19 343 VAL A N 1
ATOM 2580 C CA . VAL A 1 343 ? 8.598 -19.546 1.363 1.00 96.19 343 VAL A CA 1
ATOM 2581 C C . VAL A 1 343 ? 8.017 -20.731 2.146 1.00 96.19 343 VAL A C 1
ATOM 2583 O O . VAL A 1 343 ? 7.209 -20.531 3.052 1.00 96.19 343 VAL A O 1
ATOM 2586 N N . GLY A 1 344 ? 8.467 -21.953 1.844 1.00 96.62 344 GLY A N 1
ATOM 2587 C CA . GLY A 1 344 ? 8.077 -23.166 2.562 1.00 96.62 344 GLY A CA 1
ATOM 2588 C C . GLY A 1 344 ? 8.418 -23.126 4.055 1.00 96.62 344 GLY A C 1
ATOM 2589 O O . GLY A 1 344 ? 7.560 -23.440 4.874 1.00 96.62 344 GLY A O 1
ATOM 2590 N N . GLU A 1 345 ? 9.620 -22.681 4.427 1.00 97.19 345 GLU A N 1
ATOM 2591 C CA . GLU A 1 345 ? 10.045 -22.519 5.831 1.00 97.19 345 GLU A CA 1
ATOM 2592 C C . GLU A 1 345 ? 9.150 -21.527 6.601 1.00 97.19 345 GLU A C 1
ATOM 2594 O O . GLU A 1 345 ? 8.769 -21.771 7.751 1.00 97.19 345 GLU A O 1
ATOM 2599 N N . ILE A 1 346 ? 8.772 -20.414 5.963 1.00 96.88 346 ILE A N 1
ATOM 2600 C CA . ILE A 1 346 ? 7.873 -19.418 6.565 1.00 96.88 346 ILE A CA 1
ATOM 2601 C C . ILE A 1 346 ? 6.484 -20.020 6.793 1.00 96.88 346 ILE A C 1
ATOM 2603 O O . ILE A 1 346 ? 5.931 -19.882 7.884 1.00 96.88 346 ILE A O 1
ATOM 2607 N N . PHE A 1 347 ? 5.930 -20.734 5.810 1.00 97.06 347 PHE A N 1
ATOM 2608 C CA . PHE A 1 347 ? 4.628 -21.381 5.981 1.00 97.06 347 PHE A CA 1
ATOM 2609 C C . PHE A 1 347 ? 4.656 -22.505 7.010 1.00 97.06 347 PHE A C 1
ATOM 2611 O O . PHE A 1 347 ? 3.736 -22.570 7.815 1.00 97.06 347 PHE A O 1
ATOM 2618 N N . GLN A 1 348 ? 5.725 -23.301 7.080 1.00 97.38 348 GLN A N 1
ATOM 2619 C CA . GLN A 1 348 ? 5.904 -24.290 8.149 1.00 97.38 348 GLN A CA 1
ATOM 2620 C C . GLN A 1 348 ? 5.907 -23.633 9.532 1.00 97.38 348 GLN A C 1
ATOM 2622 O O . GLN A 1 348 ? 5.326 -24.171 10.471 1.00 97.38 348 GLN A O 1
ATOM 2627 N N . THR A 1 349 ? 6.508 -22.446 9.659 1.00 96.94 349 THR A N 1
ATOM 2628 C CA . THR A 1 349 ? 6.475 -21.668 10.907 1.00 96.94 349 THR A CA 1
ATOM 2629 C C . THR A 1 349 ? 5.050 -21.234 11.256 1.00 96.94 349 THR A C 1
ATOM 2631 O O . THR A 1 349 ? 4.623 -21.368 12.403 1.00 96.94 349 THR A O 1
ATOM 2634 N N . TRP A 1 350 ? 4.290 -20.740 10.275 1.00 96.94 350 TRP A N 1
ATOM 2635 C CA . TRP A 1 350 ? 2.893 -20.353 10.484 1.00 96.94 350 TRP A CA 1
ATOM 2636 C C . TRP A 1 350 ? 2.003 -21.563 10.807 1.00 96.94 350 TRP A C 1
ATOM 2638 O O . TRP A 1 350 ? 1.132 -21.459 11.667 1.00 96.94 350 TRP A O 1
ATOM 2648 N N . ASP A 1 351 ? 2.234 -22.711 10.167 1.00 97.56 351 ASP A N 1
ATOM 2649 C CA . ASP A 1 351 ? 1.503 -23.963 10.397 1.00 97.56 351 ASP A CA 1
ATOM 2650 C C . ASP A 1 351 ? 1.792 -24.524 11.793 1.00 97.56 351 ASP A C 1
ATOM 2652 O O . ASP A 1 351 ? 0.866 -24.867 12.524 1.00 97.56 351 ASP A O 1
ATOM 2656 N N . ALA A 1 352 ? 3.061 -24.537 12.211 1.00 97.88 352 ALA A N 1
ATOM 2657 C CA . ALA A 1 352 ? 3.465 -24.978 13.546 1.00 97.88 352 ALA A CA 1
ATOM 2658 C C . ALA A 1 352 ? 2.858 -24.108 14.661 1.00 97.88 352 ALA A C 1
ATOM 2660 O O . ALA A 1 352 ? 2.536 -24.606 15.739 1.00 97.88 352 ALA A O 1
ATOM 2661 N N . ALA A 1 353 ? 2.667 -22.812 14.398 1.00 97.06 353 ALA A N 1
ATOM 2662 C CA . ALA A 1 353 ? 1.994 -21.885 15.306 1.00 97.06 353 ALA A CA 1
ATOM 2663 C C . ALA A 1 353 ? 0.452 -21.916 15.189 1.00 97.06 353 ALA A C 1
ATOM 2665 O O . ALA A 1 353 ? -0.247 -21.274 15.989 1.00 97.06 353 ALA A O 1
ATOM 2666 N N . ASN A 1 354 ? -0.074 -22.666 14.212 1.00 97.25 354 ASN A N 1
ATOM 2667 C CA . ASN A 1 354 ? -1.474 -22.699 13.799 1.00 97.25 354 ASN A CA 1
ATOM 2668 C C . ASN A 1 354 ? -2.026 -21.281 13.575 1.00 97.25 354 ASN A C 1
ATOM 2670 O O . ASN A 1 354 ? -2.980 -20.876 14.230 1.00 97.25 354 ASN A O 1
ATOM 2674 N N . VAL A 1 355 ? -1.342 -20.484 12.753 1.00 97.44 355 VAL A N 1
ATOM 2675 C CA . VAL A 1 355 ? -1.697 -19.088 12.463 1.00 97.44 355 VAL A CA 1
ATOM 2676 C C . VAL A 1 355 ? -2.479 -18.983 11.154 1.00 97.44 355 VAL A C 1
ATOM 2678 O O . VAL A 1 355 ? -2.049 -19.489 10.109 1.00 97.44 355 VAL A O 1
ATOM 2681 N N . ASP A 1 356 ? -3.595 -18.256 11.220 1.00 97.31 356 ASP A N 1
ATOM 2682 C CA . ASP A 1 356 ? -4.468 -17.945 10.084 1.00 97.31 356 ASP A CA 1
ATOM 2683 C C . ASP A 1 356 ? -4.013 -16.678 9.349 1.00 97.31 356 ASP A C 1
ATOM 2685 O O . ASP A 1 356 ? -3.958 -16.630 8.118 1.00 97.31 356 ASP A O 1
ATOM 2689 N N . VAL A 1 357 ? -3.679 -15.642 10.123 1.00 97.88 357 VAL A N 1
ATOM 2690 C CA . VAL A 1 357 ? -3.373 -14.287 9.649 1.00 97.88 357 VAL A CA 1
ATOM 2691 C C . VAL A 1 357 ? -2.195 -13.729 10.442 1.00 97.88 357 VAL A C 1
ATOM 2693 O O . VAL A 1 357 ? -2.060 -13.995 11.631 1.00 97.88 357 VAL A O 1
ATOM 2696 N N . VAL A 1 358 ? -1.348 -12.924 9.811 1.00 98.62 358 VAL A N 1
ATOM 2697 C CA . VAL A 1 358 ? -0.181 -12.292 10.425 1.00 98.62 358 VAL A CA 1
ATOM 2698 C C . VAL A 1 358 ? -0.340 -10.776 10.455 1.00 98.62 358 VAL A C 1
ATOM 2700 O O . VAL A 1 358 ? -0.605 -10.158 9.425 1.00 98.62 358 VAL A O 1
ATOM 2703 N N . LEU A 1 359 ? -0.142 -10.175 11.625 1.00 98.81 359 LEU A N 1
ATOM 2704 C CA . LEU A 1 359 ? -0.022 -8.736 11.839 1.00 98.81 359 LEU A CA 1
ATOM 2705 C C . LEU A 1 359 ? 1.461 -8.364 11.974 1.00 98.81 359 LEU A C 1
ATOM 2707 O O . LEU A 1 359 ? 2.166 -8.884 12.839 1.00 98.81 359 LEU A O 1
ATOM 2711 N N . CYS A 1 360 ? 1.926 -7.437 11.142 1.00 98.62 360 CYS A N 1
ATOM 2712 C CA . CYS A 1 360 ? 3.294 -6.925 11.181 1.00 98.62 360 CYS A CA 1
ATOM 2713 C C . CYS A 1 360 ? 3.356 -5.465 10.697 1.00 98.62 360 CYS A C 1
ATOM 2715 O O . CYS A 1 360 ? 2.360 -4.937 10.196 1.00 98.62 360 CYS A O 1
ATOM 2717 N N . PRO A 1 361 ? 4.496 -4.765 10.823 1.00 98.69 361 PRO A N 1
ATOM 2718 C CA . PRO A 1 361 ? 4.657 -3.441 10.226 1.00 98.69 361 PRO A CA 1
ATOM 2719 C C . PRO A 1 361 ? 4.431 -3.437 8.707 1.00 98.69 361 PRO A C 1
ATOM 2721 O O . PRO A 1 361 ? 4.746 -4.409 8.025 1.00 98.69 361 PRO A O 1
ATOM 2724 N N . THR A 1 362 ? 3.938 -2.326 8.154 1.00 98.50 362 THR A N 1
ATOM 2725 C CA . THR A 1 362 ? 3.921 -2.105 6.692 1.00 98.50 362 THR A CA 1
ATOM 2726 C C . THR A 1 362 ? 5.286 -1.628 6.190 1.00 98.50 362 THR A C 1
ATOM 2728 O O . THR A 1 362 ? 5.769 -2.046 5.135 1.00 98.50 362 THR A O 1
ATOM 2731 N N . HIS A 1 363 ? 5.917 -0.743 6.961 1.00 98.12 363 HIS A N 1
ATOM 2732 C CA . HIS A 1 363 ? 7.207 -0.115 6.692 1.00 98.12 363 HIS A CA 1
ATOM 2733 C C . HIS A 1 363 ? 7.864 0.255 8.030 1.00 98.12 363 HIS A C 1
ATOM 2735 O O . HIS A 1 363 ? 7.160 0.548 8.996 1.00 98.12 363 HIS A O 1
ATOM 2741 N N . ALA A 1 364 ? 9.196 0.301 8.095 1.00 97.44 364 ALA A N 1
ATOM 2742 C CA . ALA A 1 364 ? 9.917 0.573 9.344 1.00 97.44 364 ALA A CA 1
ATOM 2743 C C . ALA A 1 364 ? 9.810 2.033 9.837 1.00 97.44 364 ALA A C 1
ATOM 2745 O O . ALA A 1 364 ? 10.143 2.337 10.980 1.00 97.44 364 ALA A O 1
ATOM 2746 N N . THR A 1 365 ? 9.387 2.954 8.970 1.00 97.56 365 THR A N 1
ATOM 2747 C CA . THR A 1 365 ? 9.289 4.398 9.253 1.00 97.56 365 THR A CA 1
ATOM 2748 C C . THR A 1 365 ? 7.955 4.975 8.770 1.00 97.56 365 THR A C 1
ATOM 2750 O O . THR A 1 365 ? 7.336 4.382 7.877 1.00 97.56 365 THR A O 1
ATOM 2753 N N . PRO A 1 366 ? 7.546 6.164 9.255 1.00 96.94 366 PRO A N 1
ATOM 2754 C CA . PRO A 1 366 ? 6.527 7.000 8.616 1.00 96.94 366 PRO A CA 1
ATOM 2755 C C . PRO A 1 366 ? 6.979 7.473 7.222 1.00 96.94 366 PRO A C 1
ATOM 2757 O O . PRO A 1 366 ? 8.055 7.091 6.743 1.00 96.94 366 PRO A O 1
ATOM 2760 N N . ALA A 1 367 ? 6.173 8.328 6.584 1.00 97.69 367 ALA A N 1
ATOM 2761 C CA . ALA A 1 367 ? 6.438 8.815 5.232 1.00 97.69 367 ALA A CA 1
ATOM 2762 C C . ALA A 1 367 ? 7.850 9.404 5.059 1.00 97.69 367 ALA A C 1
ATOM 2764 O O . ALA A 1 367 ? 8.311 10.259 5.831 1.00 97.69 367 ALA A O 1
ATOM 2765 N N . LEU A 1 368 ? 8.532 8.939 4.008 1.00 97.19 368 LEU A N 1
ATOM 2766 C CA . LEU A 1 368 ? 9.902 9.340 3.697 1.00 97.19 368 LEU A CA 1
ATOM 2767 C C . LEU A 1 368 ? 9.996 10.837 3.376 1.00 97.19 368 LEU A C 1
ATOM 2769 O O . LEU A 1 368 ? 9.028 11.466 2.945 1.00 97.19 368 LEU A O 1
ATOM 2773 N N . LYS A 1 369 ? 11.193 11.405 3.537 1.00 95.38 369 LYS A N 1
ATOM 2774 C CA . LYS A 1 369 ? 11.550 12.673 2.884 1.00 95.38 369 LYS A CA 1
ATOM 2775 C C . LYS A 1 369 ? 11.776 12.427 1.388 1.00 95.38 369 LYS A C 1
ATOM 2777 O O . LYS A 1 369 ? 12.104 11.308 0.995 1.00 95.38 369 LYS A O 1
ATOM 2782 N N . ARG A 1 370 ? 11.632 13.476 0.577 1.00 90.75 370 ARG A N 1
ATOM 2783 C CA . ARG A 1 370 ? 11.849 13.415 -0.879 1.00 90.75 370 ARG A CA 1
ATOM 2784 C C . ARG A 1 370 ? 13.265 12.969 -1.244 1.00 90.75 370 ARG A C 1
ATOM 2786 O O . ARG A 1 370 ? 14.212 13.381 -0.577 1.00 90.75 370 ARG A O 1
ATOM 2793 N N . ASN A 1 371 ? 13.412 12.208 -2.328 1.00 89.31 371 ASN A N 1
ATOM 2794 C CA . ASN A 1 371 ? 14.683 11.695 -2.855 1.00 89.31 371 ASN A CA 1
ATOM 2795 C C . ASN A 1 371 ? 15.425 10.709 -1.931 1.00 89.31 371 ASN A C 1
ATOM 2797 O O . ASN A 1 371 ? 16.633 10.530 -2.067 1.00 89.31 371 ASN A O 1
ATOM 2801 N N . TYR A 1 372 ? 14.728 10.067 -0.986 1.00 90.88 372 TYR A N 1
ATOM 2802 C CA . TYR A 1 372 ? 15.305 9.011 -0.134 1.00 90.88 372 TYR A CA 1
ATOM 2803 C C . TYR A 1 372 ? 14.824 7.604 -0.513 1.00 90.88 372 TYR A C 1
ATOM 2805 O O . TYR A 1 372 ? 15.225 6.630 0.125 1.00 90.88 372 TYR A O 1
ATOM 2813 N N . ALA A 1 373 ? 13.970 7.465 -1.530 1.00 88.44 373 ALA A N 1
ATOM 2814 C CA . ALA A 1 373 ? 13.271 6.217 -1.836 1.00 88.44 373 ALA A CA 1
ATOM 2815 C C . ALA A 1 373 ? 14.203 5.035 -2.137 1.00 88.44 373 ALA A C 1
ATOM 2817 O O . ALA A 1 373 ? 13.938 3.926 -1.675 1.00 88.44 373 ALA A O 1
ATOM 2818 N N . VAL A 1 374 ? 15.299 5.244 -2.877 1.00 89.06 374 VAL A N 1
ATOM 2819 C CA . VAL A 1 374 ? 16.229 4.149 -3.195 1.00 89.06 374 VAL A CA 1
ATOM 2820 C C . VAL A 1 374 ? 17.106 3.798 -1.988 1.00 89.06 374 VAL A C 1
ATOM 2822 O O . VAL A 1 374 ? 17.347 2.618 -1.740 1.00 89.06 374 VAL A O 1
ATOM 2825 N N . ASP A 1 375 ? 17.536 4.779 -1.188 1.00 89.50 375 ASP A N 1
ATOM 2826 C CA . ASP A 1 375 ? 18.356 4.511 0.004 1.00 89.50 375 ASP A CA 1
ATOM 2827 C C . ASP A 1 375 ? 17.557 3.910 1.171 1.00 89.50 375 ASP A C 1
ATOM 2829 O O . ASP A 1 375 ? 18.112 3.158 1.973 1.00 89.50 375 ASP A O 1
ATOM 2833 N N . MET A 1 376 ? 16.260 4.220 1.250 1.00 92.81 376 MET A N 1
ATOM 2834 C CA . MET A 1 376 ? 15.324 3.711 2.259 1.00 92.81 376 MET A CA 1
ATOM 2835 C C . MET A 1 376 ? 14.504 2.511 1.778 1.00 92.81 376 MET A C 1
ATOM 2837 O O . MET A 1 376 ? 13.711 1.978 2.547 1.00 92.81 376 MET A O 1
ATOM 2841 N N . MET A 1 377 ? 14.735 2.009 0.562 1.00 90.44 377 MET A N 1
ATOM 2842 C CA . MET A 1 377 ? 14.136 0.763 0.065 1.00 90.44 377 MET A CA 1
ATOM 2843 C C . MET A 1 377 ? 14.220 -0.421 1.057 1.00 90.44 377 MET A C 1
ATOM 2845 O O . MET A 1 377 ? 13.243 -1.160 1.165 1.00 90.44 377 MET A O 1
ATOM 2849 N N . PRO A 1 378 ? 15.306 -0.603 1.836 1.00 91.19 378 PRO A N 1
ATOM 2850 C CA . PRO A 1 378 ? 15.373 -1.652 2.853 1.00 91.19 378 PRO A CA 1
ATOM 2851 C C . PRO A 1 378 ? 14.349 -1.519 3.984 1.00 91.19 378 PRO A C 1
ATOM 2853 O O . PRO A 1 378 ? 13.949 -2.532 4.539 1.00 91.19 378 PRO A O 1
ATOM 2856 N N . ALA A 1 379 ? 13.905 -0.306 4.321 1.00 95.00 379 ALA A N 1
ATOM 2857 C CA . ALA A 1 379 ? 12.889 -0.087 5.353 1.00 95.00 379 ALA A CA 1
ATOM 2858 C C . ALA A 1 379 ? 11.493 -0.596 4.933 1.00 95.00 379 ALA A C 1
ATOM 2860 O O . ALA A 1 379 ? 10.601 -0.724 5.772 1.00 95.00 379 ALA A O 1
ATOM 2861 N N . ALA A 1 380 ? 11.312 -0.930 3.649 1.00 96.56 380 ALA A N 1
ATOM 2862 C CA . ALA A 1 380 ? 10.124 -1.587 3.108 1.00 96.56 380 ALA A CA 1
ATOM 2863 C C . ALA A 1 380 ? 10.191 -3.126 3.165 1.00 96.56 380 ALA A C 1
ATOM 2865 O O . ALA A 1 380 ? 9.330 -3.789 2.586 1.00 96.56 380 ALA A O 1
ATOM 2866 N N . SER A 1 381 ? 11.190 -3.701 3.841 1.00 97.38 381 SER A N 1
ATOM 2867 C CA . SER A 1 381 ? 11.402 -5.148 3.983 1.00 97.38 381 SER A CA 1
ATOM 2868 C C . SER A 1 381 ? 10.129 -5.915 4.340 1.00 97.38 381 SER A C 1
ATOM 2870 O O . SER A 1 381 ? 9.783 -6.874 3.651 1.00 97.38 381 SER A O 1
ATOM 2872 N N . TYR A 1 382 ? 9.380 -5.434 5.332 1.00 98.12 382 TYR A N 1
ATOM 2873 C CA . TYR A 1 382 ? 8.106 -6.010 5.762 1.00 98.12 382 TYR A CA 1
ATOM 2874 C C . TYR A 1 382 ? 7.085 -6.163 4.628 1.00 98.12 382 TYR A C 1
ATOM 2876 O O . TYR A 1 382 ? 6.378 -7.168 4.544 1.00 98.12 382 TYR A O 1
ATOM 2884 N N . SER A 1 383 ? 7.008 -5.173 3.735 1.00 97.88 383 SER A N 1
ATOM 2885 C CA . SER A 1 383 ? 6.109 -5.222 2.587 1.00 97.88 383 SER A CA 1
ATOM 2886 C C . SER A 1 383 ? 6.627 -6.168 1.502 1.00 97.88 383 SER A C 1
ATOM 2888 O O . SER A 1 383 ? 5.849 -6.953 0.956 1.00 97.88 383 SER A O 1
ATOM 2890 N N . VAL A 1 384 ? 7.931 -6.112 1.218 1.00 97.12 384 VAL A N 1
ATOM 2891 C CA . VAL A 1 384 ? 8.595 -6.877 0.151 1.00 97.12 384 VAL A CA 1
ATOM 2892 C C . VAL A 1 384 ? 8.554 -8.383 0.414 1.00 97.12 384 VAL A C 1
ATOM 2894 O O . VAL A 1 384 ? 8.310 -9.154 -0.515 1.00 97.12 384 VAL A O 1
ATOM 2897 N N . VAL A 1 385 ? 8.730 -8.814 1.668 1.00 97.19 385 VAL A N 1
ATOM 2898 C CA . VAL A 1 385 ? 8.617 -10.235 2.043 1.00 97.19 385 VAL A CA 1
ATOM 2899 C C . VAL A 1 385 ? 7.267 -10.801 1.595 1.00 97.19 385 VAL A C 1
ATOM 2901 O O . VAL A 1 385 ? 7.229 -11.834 0.931 1.00 97.19 385 VAL A O 1
ATOM 2904 N N . MET A 1 386 ? 6.166 -10.085 1.845 1.00 96.94 386 MET A N 1
ATOM 2905 C CA . MET A 1 386 ? 4.821 -10.542 1.471 1.00 96.94 386 MET A CA 1
ATOM 2906 C C . MET A 1 386 ? 4.598 -10.617 -0.049 1.00 96.94 386 MET A C 1
ATOM 2908 O O . MET A 1 386 ? 3.745 -11.381 -0.501 1.00 96.94 386 MET A O 1
ATOM 2912 N N . ASN A 1 387 ? 5.356 -9.865 -0.859 1.00 96.31 387 ASN A N 1
ATOM 2913 C CA . ASN A 1 387 ? 5.335 -10.031 -2.316 1.00 96.31 387 ASN A CA 1
ATOM 2914 C C . ASN A 1 387 ? 6.037 -11.314 -2.750 1.00 96.31 387 ASN A C 1
ATOM 2916 O O . ASN A 1 387 ? 5.495 -12.016 -3.599 1.00 96.31 387 ASN A O 1
ATOM 2920 N N . LEU A 1 388 ? 7.196 -11.638 -2.160 1.00 95.69 388 LEU A N 1
ATOM 2921 C CA . LEU A 1 388 ? 7.887 -12.895 -2.464 1.00 95.69 388 LEU A CA 1
ATOM 2922 C C . LEU A 1 388 ? 7.032 -14.108 -2.073 1.00 95.69 388 LEU A C 1
ATOM 2924 O O . LEU A 1 388 ? 7.014 -15.093 -2.803 1.00 95.69 388 LEU A O 1
ATOM 2928 N N . LEU A 1 389 ? 6.303 -14.016 -0.955 1.00 95.75 389 LEU A N 1
ATOM 2929 C CA . LEU A 1 389 ? 5.358 -15.052 -0.529 1.00 95.75 389 LEU A CA 1
ATOM 2930 C C . LEU A 1 389 ? 4.146 -15.183 -1.470 1.00 95.75 389 LEU A C 1
ATOM 2932 O O . LEU A 1 389 ? 3.545 -16.247 -1.537 1.00 95.75 389 LEU A O 1
ATOM 2936 N N . GLY A 1 390 ? 3.742 -14.111 -2.160 1.00 95.12 390 GLY A N 1
ATOM 2937 C CA . GLY A 1 390 ? 2.572 -14.108 -3.048 1.00 95.12 390 GLY A CA 1
ATOM 2938 C C . GLY A 1 390 ? 1.208 -14.126 -2.337 1.00 95.12 390 GLY A C 1
ATOM 2939 O O . GLY A 1 390 ? 0.181 -14.273 -2.998 1.00 95.12 390 GLY A O 1
ATOM 2940 N N . VAL A 1 391 ? 1.179 -13.951 -1.015 1.00 96.81 391 VAL A N 1
ATOM 2941 C CA . VAL A 1 391 ? -0.024 -14.018 -0.160 1.00 96.81 391 VAL A CA 1
ATOM 2942 C C . VAL A 1 391 ? -0.848 -12.724 -0.170 1.00 96.81 391 VAL A C 1
ATOM 2944 O O . VAL A 1 391 ? -0.284 -11.665 -0.464 1.00 96.81 391 VAL A O 1
ATOM 2947 N N . PRO A 1 392 ? -2.158 -12.744 0.150 1.00 97.69 392 PRO A N 1
ATOM 2948 C CA . PRO A 1 392 ? -2.937 -11.518 0.265 1.00 97.69 392 PRO A CA 1
ATOM 2949 C C . PRO A 1 392 ? -2.466 -10.700 1.464 1.00 97.69 392 PRO A C 1
ATOM 2951 O O . PRO A 1 392 ? -2.151 -11.244 2.521 1.00 97.69 392 PRO A O 1
ATOM 2954 N N . CYS A 1 393 ? -2.389 -9.385 1.290 1.00 98.06 393 CYS A N 1
ATOM 2955 C CA . CYS A 1 393 ? -1.803 -8.497 2.276 1.00 98.06 393 CYS A CA 1
ATOM 2956 C C . CYS A 1 393 ? -2.370 -7.079 2.167 1.00 98.06 393 CYS A C 1
ATOM 2958 O O . CYS A 1 393 ? -2.370 -6.500 1.081 1.00 98.06 393 CYS A O 1
ATOM 2960 N N . GLY A 1 394 ? -2.827 -6.496 3.272 1.00 98.56 394 GLY A N 1
ATOM 2961 C CA . GLY A 1 394 ? -3.404 -5.155 3.293 1.00 98.56 394 GLY A CA 1
ATOM 2962 C C . GLY A 1 394 ? -2.807 -4.242 4.358 1.00 98.56 394 GLY A C 1
ATOM 2963 O O . GLY A 1 394 ? -2.228 -4.708 5.334 1.00 98.56 394 GLY A O 1
ATOM 2964 N N . ASN A 1 395 ? -2.939 -2.934 4.143 1.00 98.75 395 ASN A N 1
ATOM 2965 C CA . ASN A 1 395 ? -2.570 -1.883 5.089 1.00 98.75 395 ASN A CA 1
ATOM 2966 C C . ASN A 1 395 ? -3.829 -1.264 5.705 1.00 98.75 395 ASN A C 1
ATOM 2968 O O . ASN A 1 395 ? -4.755 -0.912 4.970 1.00 98.75 395 ASN A O 1
ATOM 2972 N N . VAL A 1 396 ? -3.816 -1.057 7.021 1.00 98.00 396 VAL A N 1
ATOM 2973 C CA . VAL A 1 396 ? -4.853 -0.328 7.766 1.00 98.00 396 VAL A CA 1
ATOM 2974 C C . VAL A 1 396 ? -4.238 0.919 8.396 1.00 98.00 396 VAL A C 1
ATOM 2976 O O . VAL A 1 396 ? -3.209 0.794 9.062 1.00 98.00 396 VAL A O 1
ATOM 2979 N N . PRO A 1 397 ? -4.833 2.115 8.236 1.00 94.38 397 PRO A N 1
ATOM 2980 C CA . PRO A 1 397 ? -4.432 3.296 8.997 1.00 94.38 397 PRO A CA 1
ATOM 2981 C C . PRO A 1 397 ? -4.630 3.047 10.492 1.00 94.38 397 PRO A C 1
ATOM 2983 O O . PRO A 1 397 ? -5.740 2.748 10.924 1.00 94.38 397 PRO A O 1
ATOM 2986 N N . ALA A 1 398 ? -3.563 3.171 11.276 1.00 92.00 398 ALA A N 1
ATOM 2987 C CA . ALA A 1 398 ? -3.583 2.817 12.689 1.00 92.00 398 ALA A CA 1
ATOM 2988 C C . ALA A 1 398 ? -3.535 4.045 13.595 1.00 92.00 398 ALA A C 1
ATOM 2990 O O . ALA A 1 398 ? -4.382 4.261 14.456 1.00 92.00 398 ALA A O 1
ATOM 2991 N N . THR A 1 399 ? -2.512 4.874 13.429 1.00 86.19 399 THR A N 1
ATOM 2992 C CA . THR A 1 399 ? -2.250 5.975 14.352 1.00 86.19 399 THR A CA 1
ATOM 2993 C C . THR A 1 399 ? -1.455 7.081 13.668 1.00 86.19 399 THR A C 1
ATOM 2995 O O . THR A 1 399 ? -1.264 7.072 12.452 1.00 86.19 399 THR A O 1
ATOM 2998 N N . ARG A 1 400 ? -1.006 8.061 14.447 1.00 85.88 400 ARG A N 1
ATOM 2999 C CA . ARG A 1 400 ? -0.084 9.106 14.012 1.00 85.88 400 ARG A CA 1
ATOM 3000 C C . ARG A 1 400 ? 1.165 9.089 14.868 1.00 85.88 400 ARG A C 1
ATOM 3002 O O . ARG A 1 400 ? 1.126 8.625 16.009 1.00 85.88 400 ARG A O 1
ATOM 3009 N N . VAL A 1 401 ? 2.253 9.604 14.311 1.00 79.56 401 VAL A N 1
ATOM 3010 C CA . VAL A 1 401 ? 3.502 9.809 15.047 1.00 79.56 401 VAL A CA 1
ATOM 3011 C C . VAL A 1 401 ? 3.281 10.839 16.150 1.00 79.56 401 VAL A C 1
ATOM 3013 O O . VAL A 1 401 ? 2.801 11.943 15.872 1.00 79.56 401 VAL A O 1
ATOM 3016 N N . GLN A 1 402 ? 3.642 10.480 17.381 1.00 80.69 402 GLN A N 1
ATOM 3017 C CA . GLN A 1 402 ? 3.664 11.410 18.506 1.00 80.69 402 GLN A CA 1
ATOM 3018 C C . GLN A 1 402 ? 5.022 12.135 18.579 1.00 80.69 402 GLN A C 1
ATOM 3020 O O . GLN A 1 402 ? 6.030 11.585 18.132 1.00 80.69 402 GLN A O 1
ATOM 3025 N N . PRO A 1 403 ? 5.071 13.351 19.138 1.00 73.94 403 PRO A N 1
ATOM 3026 C CA . PRO A 1 403 ? 6.288 14.167 19.217 1.00 73.94 403 PRO A CA 1
ATOM 3027 C C . PRO A 1 403 ? 7.487 13.477 19.873 1.00 73.94 403 PRO A C 1
ATOM 3029 O O . PRO A 1 403 ? 8.623 13.619 19.430 1.00 73.94 403 PRO A O 1
ATOM 3032 N N . GLU A 1 404 ? 7.242 12.696 20.921 1.00 79.81 404 GLU A N 1
ATOM 3033 C CA . GLU A 1 404 ? 8.257 11.932 21.644 1.00 79.81 404 GLU A CA 1
ATOM 3034 C C . GLU A 1 404 ? 8.623 10.598 20.968 1.00 79.81 404 GLU A C 1
ATOM 3036 O O . GLU A 1 404 ? 9.516 9.892 21.433 1.00 79.81 404 GLU A O 1
ATOM 3041 N N . GLU A 1 405 ? 7.950 10.250 19.869 1.00 83.75 405 GLU A N 1
ATOM 3042 C CA . GLU A 1 405 ? 8.058 8.960 19.182 1.00 83.75 405 GLU A CA 1
ATOM 3043 C C . GLU A 1 405 ? 8.660 9.060 17.780 1.00 83.75 405 GLU A C 1
ATOM 3045 O O . GLU A 1 405 ? 8.683 8.059 17.058 1.00 83.75 405 GLU A O 1
ATOM 3050 N N . GLU A 1 406 ? 9.135 10.242 17.371 1.00 83.75 406 GLU A N 1
ATOM 3051 C CA . GLU A 1 406 ? 9.705 10.420 16.035 1.00 83.75 406 GLU A CA 1
ATOM 3052 C C . GLU A 1 406 ? 10.833 9.413 15.793 1.00 83.75 406 GLU A C 1
ATOM 3054 O O . GLU A 1 406 ? 10.813 8.685 14.802 1.00 83.75 406 GLU A O 1
ATOM 3059 N N . THR A 1 407 ? 11.792 9.325 16.721 1.00 90.88 407 THR A N 1
ATOM 3060 C CA . THR A 1 407 ? 12.934 8.417 16.601 1.00 90.88 407 THR A CA 1
ATOM 3061 C C . THR A 1 407 ? 13.544 8.072 17.958 1.00 90.88 407 THR A C 1
ATOM 3063 O O . THR A 1 407 ? 13.773 8.939 18.797 1.00 90.88 407 THR A O 1
ATOM 3066 N N . ASP A 1 408 ? 13.892 6.803 18.141 1.00 90.69 408 ASP A N 1
ATOM 3067 C CA . ASP A 1 408 ? 14.741 6.296 19.224 1.00 90.69 408 ASP A CA 1
ATOM 3068 C C . ASP A 1 408 ? 16.116 5.838 18.705 1.00 90.69 408 ASP A C 1
ATOM 3070 O O . ASP A 1 408 ? 16.922 5.271 19.443 1.00 90.69 408 ASP A O 1
ATOM 3074 N N . ARG A 1 409 ? 16.415 6.076 17.420 1.00 89.12 409 ARG A N 1
ATOM 3075 C CA . ARG A 1 409 ? 17.627 5.557 16.785 1.00 89.12 409 ARG A CA 1
ATOM 3076 C C . ARG A 1 409 ? 18.874 6.269 17.299 1.00 89.12 409 ARG A C 1
ATOM 3078 O O . ARG A 1 409 ? 18.990 7.505 17.279 1.00 89.12 409 ARG A O 1
ATOM 3085 N N . GLU A 1 410 ? 19.874 5.480 17.676 1.00 77.88 410 GLU A N 1
ATOM 3086 C CA . GLU A 1 410 ? 21.174 5.989 18.104 1.00 77.88 410 GLU A CA 1
ATOM 3087 C C . GLU A 1 410 ? 22.017 6.519 16.934 1.00 77.88 410 GLU A C 1
ATOM 3089 O O . GLU A 1 410 ? 22.077 5.932 15.851 1.00 77.88 410 GLU A O 1
ATOM 3094 N N . THR A 1 411 ? 22.752 7.611 17.163 1.00 61.81 411 THR A N 1
ATOM 3095 C CA . THR A 1 411 ? 23.579 8.285 16.143 1.00 61.81 411 THR A CA 1
ATOM 3096 C C . THR A 1 411 ? 24.876 7.546 15.797 1.00 61.81 411 THR A C 1
ATOM 3098 O O . THR A 1 411 ? 25.405 7.734 14.702 1.00 61.81 411 THR A O 1
ATOM 3101 N N . LYS A 1 412 ? 25.389 6.676 16.681 1.00 58.12 412 LYS A N 1
ATOM 3102 C CA . LYS A 1 412 ? 26.643 5.913 16.479 1.00 58.12 412 LYS A CA 1
ATOM 3103 C C . LYS A 1 412 ? 26.466 4.616 15.667 1.00 58.12 412 LYS A C 1
ATOM 3105 O O . LYS A 1 412 ? 27.425 3.863 15.475 1.00 58.12 412 LYS A O 1
ATOM 3110 N N . SER A 1 413 ? 25.254 4.363 15.185 1.00 64.12 413 SER A N 1
ATOM 3111 C CA . SER A 1 413 ? 24.845 3.122 14.530 1.00 64.12 413 SER A CA 1
ATOM 3112 C C . SER A 1 413 ? 25.126 3.104 13.007 1.00 64.12 413 SER A C 1
ATOM 3114 O O . SER A 1 413 ? 25.754 4.024 12.467 1.00 64.12 413 SER A O 1
ATOM 3116 N N . ASP A 1 414 ? 24.743 2.013 12.324 1.00 76.69 414 ASP A N 1
ATOM 3117 C CA . ASP A 1 414 ? 24.836 1.817 10.861 1.00 76.69 414 ASP A CA 1
ATOM 3118 C C . ASP A 1 414 ? 24.375 3.076 10.095 1.00 76.69 414 ASP A C 1
ATOM 3120 O O . ASP A 1 414 ? 23.403 3.732 10.474 1.00 76.69 414 ASP A O 1
ATOM 3124 N N . ALA A 1 415 ? 25.058 3.444 9.005 1.00 83.31 415 ALA A N 1
ATOM 3125 C CA . ALA A 1 415 ? 24.705 4.633 8.223 1.00 83.31 415 ALA A CA 1
ATOM 3126 C C . ALA A 1 415 ? 23.250 4.622 7.707 1.00 83.31 415 ALA A C 1
ATOM 3128 O O . ALA A 1 415 ? 22.670 5.686 7.504 1.00 83.31 415 ALA A O 1
ATOM 3129 N N . SER A 1 416 ? 22.656 3.442 7.530 1.00 84.38 416 SER A N 1
ATOM 3130 C CA . SER A 1 416 ? 21.246 3.258 7.166 1.00 84.38 416 SER A CA 1
ATOM 3131 C C . SER A 1 416 ? 20.302 3.697 8.293 1.00 84.38 416 SER A C 1
ATOM 3133 O O . SER A 1 416 ? 19.248 4.261 8.028 1.00 84.38 416 SER A O 1
ATOM 3135 N N . TYR A 1 417 ? 20.697 3.532 9.557 1.00 87.81 417 TYR A N 1
ATOM 3136 C CA . TYR A 1 417 ? 19.914 3.995 10.707 1.00 87.81 417 TYR A CA 1
ATOM 3137 C C . TYR A 1 417 ? 20.075 5.491 10.959 1.00 87.81 417 TYR A C 1
ATOM 3139 O O . TYR A 1 417 ? 19.113 6.144 11.350 1.00 87.81 417 TYR A O 1
ATOM 3147 N N . ARG A 1 418 ? 21.248 6.070 10.670 1.00 88.38 418 ARG A N 1
ATOM 3148 C CA . ARG A 1 418 ? 21.401 7.538 10.650 1.00 88.38 418 ARG A CA 1
ATOM 3149 C C . ARG A 1 418 ? 20.507 8.183 9.593 1.00 88.38 418 ARG A C 1
ATOM 3151 O O . ARG A 1 418 ? 19.939 9.242 9.840 1.00 88.38 418 ARG A O 1
ATOM 3158 N N . LEU A 1 419 ? 20.378 7.531 8.439 1.00 89.88 419 LEU A N 1
ATOM 3159 C CA . LEU A 1 419 ? 19.463 7.944 7.382 1.00 89.88 419 LEU A CA 1
ATOM 3160 C C . LEU A 1 419 ? 18.000 7.821 7.816 1.00 89.88 419 LEU A C 1
ATOM 3162 O O . LEU A 1 419 ? 17.237 8.769 7.684 1.00 89.88 419 LEU A O 1
ATOM 3166 N N . ALA A 1 420 ? 17.622 6.681 8.397 1.00 92.81 420 ALA A N 1
ATOM 3167 C CA . ALA A 1 420 ? 16.279 6.496 8.936 1.00 92.81 420 ALA A CA 1
ATOM 3168 C C . ALA A 1 420 ? 15.948 7.552 9.994 1.00 92.81 420 ALA A C 1
ATOM 3170 O O . ALA A 1 420 ? 14.885 8.154 9.931 1.00 92.81 420 ALA A O 1
ATOM 3171 N N . LYS A 1 421 ? 16.898 7.868 10.883 1.00 93.75 421 LYS A N 1
ATOM 3172 C CA . LYS A 1 421 ? 16.757 8.946 11.864 1.00 93.75 421 LYS A CA 1
ATOM 3173 C C . LYS A 1 421 ? 16.494 10.297 11.198 1.00 93.75 421 LYS A C 1
ATOM 3175 O O . LYS A 1 421 ? 15.616 11.032 11.633 1.00 93.75 421 LYS A O 1
ATOM 3180 N N . SER A 1 422 ? 17.238 10.647 10.145 1.00 93.12 422 SER A N 1
ATOM 3181 C CA . SER A 1 422 ? 17.023 11.925 9.454 1.00 93.12 422 SER A CA 1
ATOM 3182 C C . SER A 1 422 ? 15.674 11.977 8.741 1.00 93.12 422 SER A C 1
ATOM 3184 O O . SER A 1 422 ? 15.089 13.055 8.655 1.00 93.12 422 SER A O 1
ATOM 3186 N N . VAL A 1 423 ? 15.166 10.841 8.261 1.00 94.00 423 VAL A N 1
ATOM 3187 C CA . VAL A 1 423 ? 13.814 10.712 7.711 1.00 94.00 423 VAL A CA 1
ATOM 3188 C C . VAL A 1 423 ? 12.764 10.850 8.811 1.00 94.00 423 VAL A C 1
ATOM 3190 O O . VAL A 1 423 ? 11.809 11.598 8.646 1.00 94.00 423 VAL A O 1
ATOM 3193 N N . GLU A 1 424 ? 12.943 10.173 9.932 1.00 95.38 424 GLU A N 1
ATOM 3194 C CA . GLU A 1 424 ? 12.017 10.148 11.062 1.00 95.38 424 GLU A CA 1
ATOM 3195 C C . GLU A 1 424 ? 11.851 11.508 11.746 1.00 95.38 424 GLU A C 1
ATOM 3197 O O . GLU A 1 424 ? 10.743 11.866 12.129 1.00 95.38 424 GLU A O 1
ATOM 3202 N N . LEU A 1 425 ? 12.909 12.310 11.850 1.00 93.69 425 LEU A N 1
ATOM 3203 C CA . LEU A 1 425 ? 12.813 13.643 12.449 1.00 93.69 425 LEU A CA 1
ATOM 3204 C C . LEU A 1 425 ? 11.863 14.563 11.663 1.00 93.69 425 LEU A C 1
ATOM 3206 O O . LEU A 1 425 ? 11.956 14.669 10.429 1.00 93.69 425 LEU A O 1
ATOM 3210 N N . GLY A 1 426 ? 10.977 15.249 12.389 1.00 88.56 426 GLY A N 1
ATOM 3211 C CA . GLY A 1 426 ? 9.913 16.103 11.853 1.00 88.56 426 GLY A CA 1
ATOM 3212 C C . GLY A 1 426 ? 8.747 15.316 11.247 1.00 88.56 426 GLY A C 1
ATOM 3213 O O . GLY A 1 426 ? 8.168 15.759 10.251 1.00 88.56 426 GLY A O 1
ATOM 3214 N N . SER A 1 427 ? 8.498 14.093 11.724 1.00 91.56 427 SER A N 1
ATOM 3215 C CA . SER A 1 427 ? 7.402 13.224 11.267 1.00 91.56 427 SER A CA 1
ATOM 3216 C C . SER A 1 427 ? 6.171 13.269 12.169 1.00 91.56 427 SER A C 1
ATOM 3218 O O . SER A 1 427 ? 5.179 12.616 11.849 1.00 91.56 427 SER A O 1
ATOM 3220 N N . THR A 1 428 ? 6.202 14.052 13.250 1.00 85.94 428 THR A N 1
ATOM 3221 C CA . THR A 1 428 ? 5.050 14.296 14.129 1.00 85.94 428 THR A CA 1
ATOM 3222 C C . THR A 1 428 ? 3.771 14.563 13.327 1.00 85.94 428 THR A C 1
ATOM 3224 O O . THR A 1 428 ? 3.760 15.356 12.386 1.00 85.94 428 THR A O 1
ATOM 3227 N N . GLY A 1 429 ? 2.683 13.879 13.687 1.00 78.31 429 GLY A N 1
ATOM 3228 C CA . GLY A 1 429 ? 1.377 14.011 13.036 1.00 78.31 429 GLY A CA 1
ATOM 3229 C C . GLY A 1 429 ? 1.205 13.218 11.734 1.00 78.31 429 GLY A C 1
ATOM 3230 O O . GLY A 1 429 ? 0.063 13.025 11.298 1.00 78.31 429 GLY A O 1
ATOM 3231 N N . LEU A 1 430 ? 2.283 12.695 11.135 1.00 84.75 430 LEU A N 1
ATOM 3232 C CA . LEU A 1 430 ? 2.178 11.836 9.953 1.00 84.75 430 LEU A CA 1
ATOM 3233 C C . LEU A 1 430 ? 1.469 10.519 10.289 1.00 84.75 430 LEU A C 1
ATOM 3235 O O . LEU A 1 430 ? 1.615 10.007 11.404 1.00 84.75 430 LEU A O 1
ATOM 3239 N N . PRO A 1 431 ? 0.703 9.961 9.337 1.00 90.75 431 PRO A N 1
ATOM 3240 C CA . PRO A 1 431 ? 0.028 8.692 9.536 1.00 90.75 431 PRO A CA 1
ATOM 3241 C C . PRO A 1 431 ? 1.021 7.531 9.658 1.00 90.75 431 PRO A C 1
ATOM 3243 O O . PRO A 1 431 ? 2.112 7.533 9.083 1.00 90.75 431 PRO A O 1
ATOM 3246 N N . VAL A 1 432 ? 0.588 6.522 10.405 1.00 96.12 432 VAL A N 1
ATOM 3247 C CA . VAL A 1 432 ? 1.232 5.224 10.572 1.00 96.12 432 VAL A CA 1
ATOM 3248 C C . VAL A 1 432 ? 0.154 4.162 10.392 1.00 96.12 432 VAL A C 1
ATOM 3250 O O . VAL A 1 432 ? -0.894 4.216 11.037 1.00 96.12 432 VAL A O 1
ATOM 3253 N N . GLY A 1 433 ? 0.403 3.209 9.505 1.00 97.31 433 GLY A N 1
ATOM 3254 C CA . GLY A 1 433 ? -0.420 2.033 9.278 1.00 97.31 433 GLY A CA 1
ATOM 3255 C C . GLY A 1 433 ? 0.227 0.746 9.782 1.00 97.31 433 GLY A C 1
ATOM 3256 O O . GLY A 1 433 ? 1.411 0.701 10.127 1.00 97.31 433 GLY A O 1
ATOM 3257 N N . VAL A 1 434 ? -0.586 -0.305 9.813 1.00 98.56 434 VAL A N 1
ATOM 3258 C CA . VAL A 1 434 ? -0.181 -1.679 10.126 1.00 98.56 434 VAL A CA 1
ATOM 3259 C C . VAL A 1 434 ? -0.561 -2.610 8.983 1.00 98.56 434 VAL A C 1
ATOM 3261 O O . VAL A 1 434 ? -1.522 -2.348 8.254 1.00 98.56 434 VAL A O 1
ATOM 3264 N N . GLN A 1 435 ? 0.192 -3.696 8.832 1.00 98.69 435 GLN A N 1
ATOM 3265 C CA . GLN A 1 435 ? 0.038 -4.656 7.752 1.00 98.69 435 GLN A CA 1
ATOM 3266 C C . GLN A 1 435 ? -0.590 -5.953 8.256 1.00 98.69 435 GLN A C 1
ATOM 3268 O O . GLN A 1 435 ? -0.161 -6.510 9.262 1.00 98.69 435 GLN A O 1
ATOM 3273 N N . VAL A 1 436 ? -1.564 -6.459 7.506 1.00 98.81 436 VAL A N 1
ATOM 3274 C CA . VAL A 1 436 ? -2.231 -7.741 7.750 1.00 98.81 436 VAL A CA 1
ATOM 3275 C C . VAL A 1 436 ? -1.983 -8.642 6.547 1.00 98.81 436 VAL A C 1
ATOM 3277 O O . VAL A 1 436 ? -2.310 -8.254 5.428 1.00 98.81 436 VAL A O 1
ATOM 3280 N N . ALA A 1 437 ? -1.402 -9.822 6.741 1.00 98.38 437 ALA A N 1
ATOM 3281 C CA . ALA A 1 437 ? -1.154 -10.815 5.695 1.00 98.38 437 ALA A CA 1
ATOM 3282 C C . ALA A 1 437 ? -1.897 -12.121 5.999 1.00 98.38 437 ALA A C 1
ATOM 3284 O O . ALA A 1 437 ? -1.900 -12.570 7.137 1.00 98.38 437 ALA A O 1
ATOM 3285 N N . GLY A 1 438 ? -2.530 -12.731 5.001 1.00 96.56 438 GLY A N 1
ATOM 3286 C CA . GLY A 1 438 ? -3.299 -13.970 5.167 1.00 96.56 438 GLY A CA 1
ATOM 3287 C C . GLY A 1 438 ? -2.669 -15.160 4.458 1.00 96.56 438 GLY A C 1
ATOM 3288 O O . GLY A 1 438 ? -1.624 -15.048 3.821 1.00 96.56 438 GLY A O 1
ATOM 3289 N N . ARG A 1 439 ? -3.337 -16.312 4.514 1.00 93.94 439 ARG A N 1
ATOM 3290 C CA . ARG A 1 439 ? -3.030 -17.445 3.628 1.00 93.94 439 ARG A CA 1
ATOM 3291 C C . ARG A 1 439 ? -3.499 -17.168 2.201 1.00 93.94 439 ARG A C 1
ATOM 3293 O O . ARG A 1 439 ? -4.347 -16.306 1.967 1.00 93.94 439 ARG A O 1
ATOM 3300 N N . PHE A 1 440 ? -2.955 -17.916 1.241 1.00 92.56 440 PHE A N 1
ATOM 3301 C CA . PHE A 1 440 ? -3.389 -17.841 -0.154 1.00 92.56 440 PHE A CA 1
ATOM 3302 C C . PHE A 1 440 ? -4.911 -17.930 -0.264 1.00 92.56 440 PHE A C 1
ATOM 3304 O O . PHE A 1 440 ? -5.537 -18.791 0.351 1.00 92.56 440 PHE A O 1
ATOM 3311 N N . TRP A 1 441 ? -5.479 -17.036 -1.070 1.00 92.00 441 TRP A N 1
ATOM 3312 C CA . TRP A 1 441 ? -6.905 -16.970 -1.384 1.00 92.00 441 TRP A CA 1
ATOM 3313 C C . TRP A 1 441 ? -7.828 -16.586 -0.219 1.00 92.00 441 TRP A C 1
ATOM 3315 O O . TRP A 1 441 ? -9.046 -16.601 -0.405 1.00 92.00 441 TRP A O 1
ATOM 3325 N N . ARG A 1 442 ? -7.266 -16.209 0.941 1.00 93.81 442 ARG A N 1
ATOM 3326 C CA . ARG A 1 442 ? -8.001 -15.796 2.147 1.00 93.81 442 ARG A CA 1
ATOM 3327 C C . ARG A 1 442 ? -8.059 -14.280 2.343 1.00 93.81 442 ARG A C 1
ATOM 3329 O O . ARG A 1 442 ? -7.843 -13.759 3.437 1.00 93.81 442 ARG A O 1
ATOM 3336 N N . GLU A 1 443 ? -8.334 -13.539 1.270 1.00 95.50 443 GLU A N 1
ATOM 3337 C CA . GLU A 1 443 ? -8.600 -12.097 1.343 1.00 95.50 443 GLU A CA 1
ATOM 3338 C C . GLU A 1 443 ? -9.777 -11.775 2.279 1.00 95.50 443 GLU A C 1
ATOM 3340 O O . GLU A 1 443 ? -9.783 -10.709 2.884 1.00 95.50 443 GLU A O 1
ATOM 3345 N N . ASP A 1 444 ? -10.738 -12.692 2.430 1.00 94.31 444 ASP A N 1
ATOM 3346 C CA . ASP A 1 444 ? -11.863 -12.609 3.370 1.00 94.31 444 ASP A CA 1
ATOM 3347 C C . ASP A 1 444 ? -11.393 -12.449 4.827 1.00 94.31 444 ASP A C 1
ATOM 3349 O O . ASP A 1 444 ? -11.852 -11.541 5.525 1.00 94.31 444 ASP A O 1
ATOM 3353 N N . GLN A 1 445 ? -10.438 -13.281 5.262 1.00 95.88 445 GLN A N 1
ATOM 3354 C CA . GLN A 1 445 ? -9.846 -13.218 6.603 1.00 95.88 445 GLN A CA 1
ATOM 3355 C C . GLN A 1 445 ? -8.990 -11.965 6.779 1.00 95.88 445 GLN A C 1
ATOM 3357 O O . GLN A 1 445 ? -9.069 -11.309 7.817 1.00 95.88 445 GLN A O 1
ATOM 3362 N N . VAL A 1 446 ? -8.199 -11.606 5.760 1.00 97.88 446 VAL A N 1
ATOM 3363 C CA . VAL A 1 446 ? -7.387 -10.381 5.782 1.00 97.88 446 VAL A CA 1
ATOM 3364 C C . VAL A 1 446 ? -8.286 -9.161 5.962 1.00 97.88 446 VAL A C 1
ATOM 3366 O O . VAL A 1 446 ? -8.060 -8.376 6.877 1.00 97.88 446 VAL A O 1
ATOM 3369 N N . LEU A 1 447 ? -9.339 -9.029 5.151 1.00 97.56 447 LEU A N 1
ATOM 3370 C CA . LEU A 1 447 ? -10.289 -7.921 5.239 1.00 97.56 447 LEU A CA 1
ATOM 3371 C C . LEU A 1 447 ? -11.022 -7.889 6.586 1.00 97.56 447 LEU A C 1
ATOM 3373 O O . LEU A 1 447 ? -11.178 -6.810 7.145 1.00 97.56 447 LEU A O 1
ATOM 3377 N N . ALA A 1 448 ? -11.410 -9.039 7.144 1.00 96.50 448 ALA A N 1
ATOM 3378 C CA . ALA A 1 448 ? -12.079 -9.093 8.446 1.00 96.50 448 ALA A CA 1
ATOM 3379 C C . ALA A 1 448 ? -11.175 -8.615 9.596 1.00 96.50 448 ALA A C 1
ATOM 3381 O O . ALA A 1 448 ? -11.585 -7.805 10.427 1.00 96.50 448 ALA A O 1
ATOM 3382 N N . VAL A 1 449 ? -9.912 -9.053 9.618 1.00 98.31 449 VAL A N 1
ATOM 3383 C CA . VAL A 1 449 ? -8.929 -8.569 10.603 1.00 98.31 449 VAL A CA 1
ATOM 3384 C C . VAL A 1 449 ? -8.625 -7.085 10.383 1.00 98.31 449 VAL A C 1
ATOM 3386 O O . VAL A 1 449 ? -8.493 -6.330 11.347 1.00 98.31 449 VAL A O 1
ATOM 3389 N N . MET A 1 450 ? -8.557 -6.635 9.128 1.00 98.50 450 MET A N 1
ATOM 3390 C CA . MET A 1 450 ? -8.380 -5.220 8.805 1.00 98.50 450 MET A CA 1
ATOM 3391 C C . MET A 1 450 ? -9.556 -4.356 9.293 1.00 98.50 450 MET A C 1
ATOM 3393 O O . MET A 1 450 ? -9.319 -3.282 9.841 1.00 98.50 450 MET A O 1
ATOM 3397 N N . GLU A 1 451 ? -10.801 -4.813 9.136 1.00 96.12 451 GLU A N 1
ATOM 3398 C CA . GLU A 1 451 ? -12.014 -4.141 9.636 1.00 96.12 451 GLU A CA 1
ATOM 3399 C C . GLU A 1 451 ? -12.006 -4.040 11.168 1.00 96.12 451 GLU A C 1
ATOM 3401 O O . GLU A 1 451 ? -12.283 -2.973 11.723 1.00 96.12 451 GLU A O 1
ATOM 3406 N N . ALA A 1 452 ? -11.618 -5.117 11.858 1.00 95.88 452 ALA A N 1
ATOM 3407 C CA . ALA A 1 452 ? -11.487 -5.138 13.314 1.00 95.88 452 ALA A CA 1
ATOM 3408 C C . ALA A 1 452 ? -10.404 -4.172 13.828 1.00 95.88 452 ALA A C 1
ATOM 3410 O O . ALA A 1 452 ? -10.600 -3.488 14.838 1.00 95.88 452 ALA A O 1
ATOM 3411 N N . LEU A 1 453 ? -9.271 -4.078 13.125 1.00 96.88 453 LEU A N 1
ATOM 3412 C CA . LEU A 1 453 ? -8.223 -3.096 13.414 1.00 96.88 453 LEU A CA 1
ATOM 3413 C C . LEU A 1 453 ? -8.705 -1.666 13.156 1.00 96.88 453 LEU A C 1
ATOM 3415 O O . LEU A 1 453 ? -8.531 -0.803 14.013 1.00 96.88 453 LEU A O 1
ATOM 3419 N N . GLU A 1 454 ? -9.334 -1.405 12.007 1.00 94.50 454 GLU A N 1
ATOM 3420 C CA . GLU A 1 454 ? -9.870 -0.082 11.671 1.00 94.50 454 GLU A CA 1
ATOM 3421 C C . GLU A 1 454 ? -10.872 0.394 12.732 1.00 94.50 454 GLU A C 1
ATOM 3423 O O . GLU A 1 454 ? -10.797 1.540 13.181 1.00 94.50 454 GLU A O 1
ATOM 3428 N N . SER A 1 455 ? -11.771 -0.493 13.168 1.00 88.50 455 SER A N 1
ATOM 3429 C CA . SER A 1 455 ? -12.716 -0.217 14.250 1.00 88.50 455 SER A CA 1
ATOM 3430 C C . SER A 1 455 ? -11.992 0.147 15.549 1.00 88.50 455 SER A C 1
ATOM 3432 O O . SER A 1 455 ? -12.244 1.214 16.114 1.00 88.50 455 SER A O 1
ATOM 3434 N N . HIS A 1 456 ? -11.017 -0.667 15.971 1.00 87.94 456 HIS A N 1
ATOM 3435 C CA . HIS A 1 456 ? -10.232 -0.417 17.181 1.00 87.94 456 HIS A CA 1
ATOM 3436 C C . HIS A 1 456 ? -9.532 0.951 17.162 1.00 87.94 456 HIS A C 1
ATOM 3438 O O . HIS A 1 456 ? -9.632 1.725 18.119 1.00 87.94 456 HIS A O 1
ATOM 3444 N N . TYR A 1 457 ? -8.838 1.275 16.070 1.00 85.12 457 TYR A N 1
ATOM 3445 C CA . TYR A 1 457 ? -8.074 2.517 15.977 1.00 85.12 457 TYR A CA 1
ATOM 3446 C C . TYR A 1 457 ? -8.959 3.765 15.888 1.00 85.12 457 TYR A C 1
ATOM 3448 O O . TYR A 1 457 ? -8.588 4.809 16.431 1.00 85.12 457 TYR A O 1
ATOM 3456 N N . ARG A 1 458 ? -10.147 3.672 15.274 1.00 77.69 458 ARG A N 1
ATOM 3457 C CA . ARG A 1 458 ? -11.137 4.766 15.269 1.00 77.69 458 ARG A CA 1
ATOM 3458 C C . ARG A 1 458 ? -11.737 5.008 16.643 1.00 77.69 458 ARG A C 1
ATOM 3460 O O . ARG A 1 458 ? -11.779 6.150 17.104 1.00 77.69 458 ARG A O 1
ATOM 3467 N N . GLN A 1 459 ? -12.125 3.932 17.323 1.00 67.69 459 GLN A N 1
ATOM 3468 C CA . GLN A 1 459 ? -12.754 4.000 18.638 1.00 67.69 459 GLN A CA 1
ATOM 3469 C C . GLN A 1 459 ? -11.856 4.643 19.693 1.00 67.69 459 GLN A C 1
ATOM 3471 O O . GLN A 1 459 ? -12.363 5.124 20.697 1.00 67.69 459 GLN A O 1
ATOM 3476 N N . ARG A 1 460 ? -10.533 4.721 19.503 1.00 67.50 460 ARG A N 1
ATOM 3477 C CA . ARG A 1 460 ? -9.649 5.394 20.465 1.00 67.50 460 ARG A CA 1
ATOM 3478 C C . ARG A 1 460 ? -10.048 6.852 20.709 1.00 67.50 460 ARG A C 1
ATOM 3480 O O . ARG A 1 460 ? -10.041 7.291 21.859 1.00 67.50 460 ARG A O 1
ATOM 3487 N N . GLY A 1 461 ? -10.415 7.591 19.658 1.00 70.25 461 GLY A N 1
ATOM 3488 C CA . GLY A 1 461 ? -10.932 8.952 19.804 1.00 70.25 461 GLY A CA 1
ATOM 3489 C C . GLY A 1 461 ? -12.240 8.951 20.598 1.00 70.25 461 GLY A C 1
ATOM 3490 O O . GLY A 1 461 ? -12.359 9.593 21.638 1.00 70.25 461 GLY A O 1
ATOM 3491 N N . GLU A 1 462 ? -13.201 8.140 20.175 1.00 76.50 462 GLU A N 1
ATOM 3492 C CA . GLU A 1 462 ? -14.508 8.027 20.828 1.00 76.50 462 GLU A CA 1
ATOM 3493 C C . GLU A 1 462 ? -14.412 7.589 22.299 1.00 76.50 462 GLU A C 1
ATOM 3495 O O . GLU A 1 462 ? -15.132 8.105 23.147 1.00 76.50 462 GLU A O 1
ATOM 3500 N N . GLN A 1 463 ? -13.480 6.701 22.647 1.00 75.06 463 GLN A N 1
ATOM 3501 C CA . GLN A 1 463 ? -13.228 6.246 24.015 1.00 75.06 463 GLN A CA 1
ATOM 3502 C C . GLN A 1 463 ? -12.694 7.378 24.899 1.00 75.06 463 GLN A C 1
ATOM 3504 O O . GLN A 1 463 ? -13.134 7.532 26.044 1.00 75.06 463 GLN A O 1
ATOM 3509 N N . PHE A 1 464 ? -11.777 8.200 24.377 1.00 77.31 464 PHE A N 1
ATOM 3510 C CA . PHE A 1 464 ? -11.309 9.399 25.074 1.00 77.31 464 PHE A CA 1
ATOM 3511 C C . PHE A 1 464 ? -12.444 10.410 25.263 1.00 77.31 464 PHE A C 1
ATOM 3513 O O . PHE A 1 464 ? -12.625 10.907 26.378 1.00 77.31 464 PHE A O 1
ATOM 3520 N N . ALA A 1 465 ? -13.244 10.655 24.223 1.00 85.19 465 ALA A N 1
ATOM 3521 C CA . ALA A 1 465 ? -14.410 11.531 24.284 1.00 85.19 465 ALA A CA 1
ATOM 3522 C C . ALA A 1 465 ? -15.462 11.018 25.285 1.00 85.19 465 ALA A C 1
ATOM 3524 O O . ALA A 1 465 ? -15.909 11.774 26.143 1.00 85.19 465 ALA A O 1
ATOM 3525 N N . CYS A 1 466 ? -15.776 9.720 25.291 1.00 85.81 466 CYS A N 1
ATOM 3526 C CA . CYS A 1 466 ? -16.678 9.098 26.265 1.00 85.81 466 CYS A CA 1
ATOM 3527 C C . CYS A 1 466 ? -16.167 9.256 27.701 1.00 85.81 466 CYS A C 1
ATOM 3529 O O . CYS A 1 466 ? -16.931 9.589 28.606 1.00 85.81 466 CYS A O 1
ATOM 3531 N N . LYS A 1 467 ? -14.868 9.024 27.937 1.00 87.00 467 LYS A N 1
ATOM 3532 C CA . LYS A 1 467 ? -14.256 9.194 29.265 1.00 87.00 467 LYS A CA 1
ATOM 3533 C C . LYS A 1 467 ? -14.308 10.651 29.723 1.00 87.00 467 LYS A C 1
ATOM 3535 O O . LYS A 1 467 ? -14.531 10.906 30.905 1.00 87.00 467 LYS A O 1
ATOM 3540 N N . TYR A 1 468 ? -14.106 11.589 28.804 1.00 90.19 468 TYR A N 1
ATOM 3541 C CA . TYR A 1 468 ? -14.222 13.019 29.059 1.00 90.19 468 TYR A CA 1
ATOM 3542 C C . TYR A 1 468 ? -15.661 13.433 29.399 1.00 90.19 468 TYR A C 1
ATOM 3544 O O . TYR A 1 468 ? -15.883 14.051 30.437 1.00 90.19 468 TYR A O 1
ATOM 3552 N N . LEU A 1 469 ? -16.637 13.013 28.591 1.00 93.06 469 LEU A N 1
ATOM 3553 C CA . LEU A 1 469 ? -18.064 13.279 28.786 1.00 93.06 469 LEU A CA 1
ATOM 3554 C C . LEU A 1 469 ? -18.577 12.720 30.122 1.00 93.06 469 LEU A C 1
ATOM 3556 O O . LEU A 1 469 ? -19.190 13.448 30.901 1.00 93.06 469 LEU A O 1
ATOM 3560 N N . ARG A 1 470 ? -18.245 11.464 30.457 1.00 93.06 470 ARG A N 1
ATOM 3561 C CA . ARG A 1 470 ? -18.630 10.849 31.745 1.00 93.06 470 ARG A CA 1
ATOM 3562 C C . ARG A 1 470 ? -18.112 11.634 32.950 1.00 93.06 470 ARG A C 1
ATOM 3564 O O . ARG A 1 470 ? -18.829 11.796 33.929 1.00 93.06 470 ARG A O 1
ATOM 3571 N N . ARG A 1 471 ? -16.883 12.164 32.879 1.00 92.19 471 ARG A N 1
ATOM 3572 C CA . ARG A 1 471 ? -16.308 13.011 33.944 1.00 92.19 471 ARG A CA 1
ATOM 3573 C C . ARG A 1 471 ? -17.045 14.341 34.127 1.00 92.19 471 ARG A C 1
ATOM 3575 O O . ARG A 1 471 ? -16.877 14.965 35.166 1.00 92.19 471 ARG A O 1
ATOM 3582 N N . ARG A 1 472 ? -17.840 14.762 33.142 1.00 93.19 472 ARG A N 1
ATOM 3583 C CA . ARG A 1 472 ? -18.672 15.973 33.169 1.00 93.19 472 ARG A CA 1
ATOM 3584 C C . ARG A 1 472 ? -20.158 15.687 33.402 1.00 93.19 472 ARG A C 1
ATOM 3586 O O . ARG A 1 472 ? -20.979 16.569 33.195 1.00 93.19 472 ARG A O 1
ATOM 3593 N N . GLY A 1 473 ? -20.505 14.472 33.828 1.00 93.19 473 GLY A N 1
ATOM 3594 C CA . GLY A 1 473 ? -21.881 14.114 34.189 1.00 93.19 473 GLY A CA 1
ATOM 3595 C C . GLY A 1 473 ? -22.757 13.648 33.025 1.00 93.19 473 GLY A C 1
ATOM 3596 O O . GLY A 1 473 ? -23.941 13.399 33.226 1.00 93.19 473 GLY A O 1
ATOM 3597 N N . TYR A 1 474 ? -22.199 13.472 31.825 1.00 96.44 474 TYR A N 1
ATOM 3598 C CA . TYR A 1 474 ? -22.946 12.906 30.705 1.00 96.44 474 TYR A CA 1
ATOM 3599 C C . TYR A 1 474 ? -23.117 11.393 30.880 1.00 96.44 474 TYR A C 1
ATOM 3601 O O . TYR A 1 474 ? -22.158 10.668 31.170 1.00 96.44 474 TYR A O 1
ATOM 3609 N N . THR A 1 475 ? -24.320 10.894 30.607 1.00 95.62 475 THR A N 1
ATOM 3610 C CA . THR A 1 475 ? -24.598 9.457 30.495 1.00 95.62 475 THR A CA 1
ATOM 3611 C C . THR A 1 475 ? -24.470 9.033 29.040 1.00 95.62 475 THR A C 1
ATOM 3613 O O . THR A 1 475 ? -25.221 9.505 28.195 1.00 95.62 475 THR A O 1
ATOM 3616 N N . ILE A 1 476 ? -23.522 8.150 28.725 1.00 94.50 476 ILE A N 1
ATOM 3617 C CA . ILE A 1 476 ? -23.356 7.633 27.358 1.00 94.50 476 ILE A CA 1
ATOM 3618 C C . ILE A 1 476 ? -24.427 6.573 27.097 1.00 94.50 476 ILE A C 1
ATOM 3620 O O . ILE A 1 476 ? -24.464 5.568 27.803 1.00 94.50 476 ILE A O 1
ATOM 3624 N N . VAL A 1 477 ? -25.270 6.807 26.093 1.00 92.06 477 VAL A N 1
ATOM 3625 C CA . VAL A 1 477 ? -26.387 5.932 25.706 1.00 92.06 477 VAL A CA 1
ATOM 3626 C C . VAL A 1 477 ? -25.962 4.962 24.611 1.00 92.06 477 VAL A C 1
ATOM 3628 O O . VAL A 1 477 ? -26.253 3.773 24.694 1.00 92.06 477 VAL A O 1
ATOM 3631 N N . ALA A 1 478 ? -25.247 5.459 23.602 1.00 86.00 478 ALA A N 1
ATOM 3632 C CA . ALA A 1 478 ? -24.738 4.655 22.500 1.00 86.00 478 ALA A CA 1
ATOM 3633 C C . ALA A 1 478 ? -23.446 5.258 21.939 1.00 86.00 478 ALA A C 1
ATOM 3635 O O . ALA A 1 478 ? -23.189 6.454 22.074 1.00 86.00 478 ALA A O 1
ATOM 3636 N N . THR A 1 479 ? -22.643 4.426 21.285 1.00 85.50 479 THR A N 1
ATOM 3637 C CA . THR A 1 479 ? -21.480 4.833 20.488 1.00 85.50 479 THR A CA 1
ATOM 3638 C C . THR A 1 479 ? -21.590 4.176 19.121 1.00 85.50 479 THR A C 1
ATOM 3640 O O . THR A 1 479 ? -21.995 3.016 19.052 1.00 85.50 479 THR A O 1
ATOM 3643 N N . GLN A 1 480 ? -21.222 4.889 18.058 1.00 76.31 480 GLN A N 1
ATOM 3644 C CA . GLN A 1 480 ? -21.256 4.399 16.676 1.00 76.31 480 GLN A CA 1
ATOM 3645 C C . GLN A 1 480 ? -22.660 3.947 16.216 1.00 76.31 480 GLN A C 1
ATOM 3647 O O . GLN A 1 480 ? -22.803 2.892 15.594 1.00 76.31 480 GLN A O 1
ATOM 3652 N N . ASP A 1 481 ? -23.717 4.729 16.501 1.00 82.69 481 ASP A N 1
ATOM 3653 C CA . ASP A 1 481 ? -25.056 4.424 15.959 1.00 82.69 481 ASP A CA 1
ATOM 3654 C C . ASP A 1 481 ? -25.044 4.651 14.445 1.00 82.69 481 ASP A C 1
ATOM 3656 O O . ASP A 1 481 ? -24.914 5.778 13.957 1.00 82.69 481 ASP A O 1
ATOM 3660 N N . ARG A 1 482 ? -25.160 3.553 13.694 1.00 79.00 482 ARG A N 1
ATOM 3661 C CA . ARG A 1 482 ? -25.159 3.549 12.231 1.00 79.00 482 ARG A CA 1
ATOM 3662 C C . ARG A 1 482 ? -26.555 3.295 11.695 1.00 79.00 482 ARG A C 1
ATOM 3664 O O . ARG A 1 482 ? -27.238 2.349 12.077 1.00 79.00 482 ARG A O 1
ATOM 3671 N N . SER A 1 483 ? -26.939 4.097 10.713 1.00 75.94 483 SER A N 1
ATOM 3672 C CA . SER A 1 483 ? -28.153 3.913 9.928 1.00 75.94 483 SER A CA 1
ATOM 3673 C C . SER A 1 483 ? -27.870 4.167 8.448 1.00 75.94 483 SER A C 1
ATOM 3675 O O . SER A 1 483 ? -26.840 4.732 8.078 1.00 75.94 483 SER A O 1
ATOM 3677 N N . ARG A 1 484 ? -28.828 3.836 7.574 1.00 73.00 484 ARG A N 1
ATOM 3678 C CA . ARG A 1 484 ? -28.757 4.204 6.145 1.00 73.00 484 ARG A CA 1
ATOM 3679 C C . ARG A 1 484 ? -28.636 5.718 5.912 1.00 73.00 484 ARG A C 1
ATOM 3681 O O . ARG A 1 484 ? -28.263 6.133 4.822 1.00 73.00 484 ARG A O 1
ATOM 3688 N N . LEU A 1 485 ? -28.975 6.536 6.910 1.00 75.25 485 LEU A N 1
ATOM 3689 C CA . LEU A 1 485 ? -29.002 7.996 6.821 1.00 75.25 485 LEU A CA 1
ATOM 3690 C C . LEU A 1 485 ? -27.721 8.659 7.350 1.00 75.25 485 LEU A C 1
ATOM 3692 O O . LEU A 1 485 ? -27.514 9.849 7.115 1.00 75.25 485 LEU A O 1
ATOM 3696 N N . GLY A 1 486 ? -26.847 7.905 8.021 1.00 74.00 486 GLY A N 1
ATOM 3697 C CA . GLY A 1 486 ? -25.595 8.408 8.572 1.00 74.00 486 GLY A CA 1
ATOM 3698 C C . GLY A 1 486 ? -25.121 7.628 9.796 1.00 74.00 486 GLY A C 1
ATOM 3699 O O . GLY A 1 486 ? -25.764 6.675 10.232 1.00 74.00 486 GLY A O 1
ATOM 3700 N N . GLU A 1 487 ? -23.987 8.066 10.331 1.00 80.75 487 GLU A N 1
ATOM 3701 C CA . GLU A 1 487 ? -23.347 7.542 11.538 1.00 80.75 487 GLU A CA 1
ATOM 3702 C C . GLU A 1 487 ? -23.227 8.679 12.553 1.00 80.75 487 GLU A C 1
ATOM 3704 O O . GLU A 1 487 ? -22.928 9.813 12.159 1.00 80.75 487 GLU A O 1
ATOM 3709 N N . ILE A 1 488 ? -23.490 8.364 13.821 1.00 88.00 488 ILE A N 1
ATOM 3710 C CA . ILE A 1 488 ? -23.294 9.252 14.966 1.00 88.00 488 ILE A CA 1
ATOM 3711 C C . ILE A 1 488 ? -22.253 8.614 15.883 1.00 88.00 488 ILE A C 1
ATOM 3713 O O . ILE A 1 488 ? -22.450 7.489 16.350 1.00 88.00 488 ILE A O 1
ATOM 3717 N N . ASP A 1 489 ? -21.170 9.341 16.160 1.00 87.75 489 ASP A N 1
ATOM 3718 C CA . ASP A 1 489 ? -20.030 8.800 16.904 1.00 87.75 489 ASP A CA 1
ATOM 3719 C C . ASP A 1 489 ? -20.406 8.491 18.361 1.00 87.75 489 ASP A C 1
ATOM 3721 O O . ASP A 1 489 ? -20.130 7.397 18.855 1.00 87.75 489 ASP A O 1
ATOM 3725 N N . ILE A 1 490 ? -21.071 9.421 19.060 1.00 92.25 490 ILE A N 1
ATOM 3726 C CA . ILE A 1 490 ? -21.553 9.205 20.433 1.00 92.25 490 ILE A CA 1
ATOM 3727 C C . ILE A 1 490 ? -22.944 9.822 20.619 1.00 92.25 490 ILE A C 1
ATOM 3729 O O . ILE A 1 490 ? -23.203 10.948 20.207 1.00 92.25 490 ILE A O 1
ATOM 3733 N N . ILE A 1 491 ? -23.833 9.095 21.292 1.00 94.31 491 ILE A N 1
ATOM 3734 C CA . ILE A 1 491 ? -25.123 9.587 21.780 1.00 94.31 491 ILE A CA 1
ATOM 3735 C C . ILE A 1 491 ? -25.060 9.580 23.301 1.00 94.31 491 ILE A C 1
ATOM 3737 O O . ILE A 1 491 ? -24.839 8.537 23.921 1.00 94.31 491 ILE A O 1
ATOM 3741 N N . ALA A 1 492 ? -25.243 10.744 23.908 1.00 96.00 492 ALA A N 1
ATOM 3742 C CA . ALA A 1 492 ? -25.200 10.925 25.349 1.00 96.00 492 ALA A CA 1
ATOM 3743 C C . ALA A 1 492 ? -26.450 11.652 25.855 1.00 96.00 492 ALA A C 1
ATOM 3745 O O . ALA A 1 492 ? -27.233 12.183 25.075 1.00 96.00 492 ALA A O 1
ATOM 3746 N N . VAL A 1 493 ? -26.641 11.671 27.170 1.00 94.62 493 VAL A N 1
ATOM 3747 C CA . VAL A 1 493 ? -27.674 12.461 27.842 1.00 94.62 493 VAL A CA 1
ATOM 3748 C C . VAL A 1 493 ? -27.019 13.325 28.909 1.00 94.62 493 VAL A C 1
ATOM 3750 O O . VAL A 1 493 ? -26.244 12.817 29.722 1.00 94.62 493 VAL A O 1
ATOM 3753 N N . GLN A 1 494 ? -27.359 14.611 28.916 1.00 94.25 494 GLN A N 1
ATOM 3754 C CA . GLN A 1 494 ? -27.012 15.566 29.966 1.00 94.25 494 GLN A CA 1
ATOM 3755 C C . GLN A 1 494 ? -28.283 16.316 30.367 1.00 94.25 494 GLN A C 1
ATOM 3757 O O . GLN A 1 494 ? -28.951 16.882 29.509 1.00 94.25 494 GLN A O 1
ATOM 3762 N N . ASP A 1 495 ? -28.652 16.277 31.649 1.00 88.44 495 ASP A N 1
ATOM 3763 C CA . ASP A 1 495 ? -29.793 17.025 32.203 1.00 88.44 495 ASP A CA 1
ATOM 3764 C C . ASP A 1 495 ? -31.099 16.897 31.389 1.00 88.44 495 ASP A C 1
ATOM 3766 O O . ASP A 1 495 ? -31.808 17.868 31.147 1.00 88.44 495 ASP A O 1
ATOM 3770 N N . ARG A 1 496 ? -31.428 15.660 30.974 1.00 87.00 496 ARG A N 1
ATOM 3771 C CA . ARG A 1 496 ? -32.594 15.283 30.134 1.00 87.00 496 ARG A CA 1
ATOM 3772 C C . ARG A 1 496 ? -32.527 15.727 28.664 1.00 87.00 496 ARG A C 1
ATOM 3774 O O . ARG A 1 496 ? -33.456 15.435 27.916 1.00 87.00 496 ARG A O 1
ATOM 3781 N N . THR A 1 497 ? -31.427 16.339 28.241 1.00 90.94 497 THR A N 1
ATOM 3782 C CA . THR A 1 497 ? -31.129 16.658 26.840 1.00 90.94 497 THR A CA 1
ATOM 3783 C C . THR A 1 497 ? -30.356 15.520 26.191 1.00 90.94 497 THR A C 1
ATOM 3785 O O . THR A 1 497 ? -29.357 15.052 26.739 1.00 90.94 497 THR A O 1
ATOM 3788 N N . ILE A 1 498 ? -30.795 15.080 25.013 1.00 93.62 498 ILE A N 1
ATOM 3789 C CA . ILE A 1 498 ? -30.059 14.120 24.186 1.00 93.62 498 ILE A CA 1
ATOM 3790 C C . ILE A 1 498 ? -28.977 14.872 23.416 1.00 93.62 498 ILE A C 1
ATOM 3792 O O . ILE A 1 498 ? -29.242 15.835 22.705 1.00 93.62 498 ILE A O 1
ATOM 3796 N N . VAL A 1 499 ? -27.743 14.414 23.532 1.00 94.75 499 VAL A N 1
ATOM 3797 C CA . VAL A 1 499 ? -26.582 15.053 22.927 1.00 94.75 499 VAL A CA 1
ATOM 3798 C C . VAL A 1 499 ? -26.006 14.120 21.875 1.00 94.75 499 VAL A C 1
ATOM 3800 O O . VAL A 1 499 ? -25.523 13.031 22.189 1.00 94.75 499 VAL A O 1
ATOM 3803 N N . PHE A 1 500 ? -26.062 14.552 20.619 1.00 94.44 500 PHE A N 1
ATOM 3804 C CA . PHE A 1 500 ? -25.446 13.864 19.492 1.00 94.44 500 PHE A CA 1
ATOM 3805 C C . PHE A 1 500 ? -24.054 14.446 19.269 1.00 94.44 500 PHE A C 1
ATOM 3807 O O . PHE A 1 500 ? -23.916 15.605 18.887 1.00 94.44 500 PHE A O 1
ATOM 3814 N N . VAL A 1 501 ? -23.019 13.656 19.534 1.00 92.38 501 VAL A N 1
ATOM 3815 C CA . VAL A 1 501 ? -21.632 14.117 19.529 1.00 92.38 501 VAL A CA 1
ATOM 3816 C C . VAL A 1 501 ? -20.900 13.547 18.321 1.00 92.38 501 VAL A C 1
ATOM 3818 O O . VAL A 1 501 ? -20.867 12.332 18.126 1.00 92.38 501 VAL A O 1
ATOM 3821 N N . GLU A 1 502 ? -20.264 14.421 17.547 1.00 90.56 502 GLU A N 1
ATOM 3822 C CA . GLU A 1 502 ? -19.246 14.039 16.564 1.00 90.56 502 GLU A CA 1
ATOM 3823 C C . GLU A 1 502 ? -17.855 14.176 17.200 1.00 90.56 502 GLU A C 1
ATOM 3825 O O . GLU A 1 502 ? -17.521 15.200 17.804 1.00 90.56 502 GLU A O 1
ATOM 3830 N N . VAL A 1 503 ? -17.016 13.156 17.042 1.00 85.69 503 VAL A N 1
ATOM 3831 C CA . VAL A 1 503 ? -15.657 13.109 17.575 1.00 85.69 503 VAL A CA 1
ATOM 3832 C C . VAL A 1 503 ? -14.654 13.337 16.449 1.00 85.69 503 VAL A C 1
ATOM 3834 O O . VAL A 1 503 ? -14.559 12.596 15.473 1.00 85.69 503 VAL A O 1
ATOM 3837 N N . LYS A 1 504 ? -13.830 14.371 16.598 1.00 79.19 504 LYS A N 1
ATOM 3838 C CA . LYS A 1 504 ? -12.735 14.689 15.681 1.00 79.19 504 LYS A CA 1
ATOM 3839 C C . LYS A 1 504 ? -11.408 14.449 16.363 1.00 79.19 504 LYS A C 1
ATOM 3841 O O . LYS A 1 504 ? -11.108 15.072 17.368 1.00 79.19 504 LYS A O 1
ATOM 3846 N N . THR A 1 505 ? -10.576 13.590 15.788 1.00 69.06 505 THR A N 1
ATOM 3847 C CA . THR A 1 505 ? -9.196 13.421 16.260 1.00 69.06 505 THR A CA 1
ATOM 3848 C C . THR A 1 505 ? -8.259 14.181 15.324 1.00 69.06 505 THR A C 1
ATOM 3850 O O . THR A 1 505 ? -8.211 13.868 14.135 1.00 69.06 505 THR A O 1
ATOM 3853 N N . ARG A 1 506 ? -7.535 15.184 15.839 1.00 64.75 506 ARG A N 1
ATOM 3854 C CA . ARG A 1 506 ? -6.609 16.041 15.072 1.00 64.75 506 ARG A CA 1
ATOM 3855 C C . ARG A 1 506 ? -5.180 15.980 15.621 1.00 64.75 506 ARG A C 1
ATOM 3857 O O . ARG A 1 506 ? -4.968 15.757 16.814 1.00 64.75 506 ARG A O 1
ATOM 3864 N N . ALA A 1 507 ? -4.203 16.218 14.745 1.00 45.72 507 ALA A N 1
ATOM 3865 C CA . ALA A 1 507 ? -2.849 16.605 15.146 1.00 45.72 507 ALA A CA 1
ATOM 3866 C C . ALA A 1 507 ? -2.820 18.120 15.448 1.00 45.72 507 ALA A C 1
ATOM 3868 O O . ALA A 1 507 ? -3.671 18.855 14.950 1.00 45.72 507 ALA A O 1
ATOM 3869 N N . ALA A 1 508 ? -1.903 18.569 16.308 1.00 47.25 508 ALA A N 1
ATOM 3870 C CA . ALA A 1 508 ? -1.790 19.955 16.779 1.00 47.25 508 ALA A CA 1
ATOM 3871 C C . ALA A 1 508 ? -1.960 21.044 15.690 1.00 47.25 508 ALA A C 1
ATOM 3873 O O . ALA A 1 508 ? -1.444 20.905 14.586 1.00 47.25 508 ALA A O 1
ATOM 3874 N N . GLU A 1 509 ? -2.634 22.145 16.057 1.00 49.78 509 GLU A N 1
ATOM 3875 C CA . GLU A 1 509 ? -2.678 23.446 15.351 1.00 49.78 509 GLU A CA 1
ATOM 3876 C C . GLU A 1 509 ? -2.999 23.442 13.835 1.00 49.78 509 GLU A C 1
ATOM 3878 O O . GLU A 1 509 ? -2.476 24.257 13.075 1.00 49.78 509 GLU A O 1
ATOM 3883 N N . GLU A 1 510 ? -3.931 22.604 13.366 1.00 45.94 510 GLU A N 1
ATOM 3884 C CA . GLU A 1 510 ? -4.627 22.898 12.099 1.00 45.94 510 GLU A CA 1
ATOM 3885 C C . GLU A 1 510 ? -5.368 24.250 12.205 1.00 45.94 510 GLU A C 1
ATOM 3887 O O . GLU A 1 510 ? -6.104 24.481 13.167 1.00 45.94 510 GLU A O 1
ATOM 3892 N N . LYS A 1 511 ? -5.183 25.149 11.222 1.00 37.72 511 LYS A N 1
ATOM 3893 C CA . LYS A 1 511 ? -5.901 26.438 11.153 1.00 37.72 511 LYS A CA 1
ATOM 3894 C C . LYS A 1 511 ? -7.410 26.208 10.978 1.00 37.72 511 LYS A C 1
ATOM 3896 O O . LYS A 1 511 ? -7.810 25.495 10.062 1.00 37.72 511 LYS A O 1
ATOM 3901 N N . GLY A 1 512 ? -8.212 26.872 11.812 1.00 53.41 512 GLY A N 1
ATOM 3902 C CA . GLY A 1 512 ? -9.682 26.858 11.791 1.00 53.41 512 GLY A CA 1
ATOM 3903 C C . GLY A 1 512 ? -10.293 26.302 13.082 1.00 53.41 512 GLY A C 1
ATOM 3904 O O . GLY A 1 512 ? -9.695 25.441 13.743 1.00 53.41 512 GLY A O 1
ATOM 3905 N N . SER A 1 513 ? -11.468 26.795 13.472 1.00 53.75 513 SER A N 1
ATOM 3906 C CA . SER A 1 513 ? -12.174 26.293 14.655 1.00 53.75 513 SER A CA 1
ATOM 3907 C C . SER A 1 513 ? -12.683 24.855 14.402 1.00 53.75 513 SER A C 1
ATOM 3909 O O . SER A 1 513 ? -12.954 24.459 13.267 1.00 53.75 513 SER A O 1
ATOM 3911 N N . PRO A 1 514 ? -12.736 23.965 15.405 1.00 49.53 514 PRO A N 1
ATOM 3912 C CA . PRO A 1 514 ? -13.223 22.598 15.195 1.00 49.53 514 PRO A CA 1
ATOM 3913 C C . PRO A 1 514 ? -14.675 22.489 14.705 1.00 49.53 514 PRO A C 1
ATOM 3915 O O . PRO A 1 514 ? -14.998 21.521 14.014 1.00 49.53 514 PRO A O 1
ATOM 3918 N N . ASP A 1 515 ? -15.510 23.484 15.000 1.00 52.72 515 ASP A N 1
ATOM 3919 C CA . ASP A 1 515 ? -16.857 23.682 14.452 1.00 52.72 515 ASP A CA 1
ATOM 3920 C C . ASP A 1 515 ? -16.852 24.013 12.944 1.00 52.72 515 ASP A C 1
ATOM 3922 O O . ASP A 1 515 ? -17.686 23.477 12.213 1.00 52.72 515 ASP A O 1
ATOM 3926 N N . GLU A 1 516 ? -15.849 24.736 12.423 1.00 54.88 516 GLU A N 1
ATOM 3927 C CA . GLU A 1 516 ? -15.671 24.963 10.972 1.00 54.88 516 GLU A CA 1
ATOM 3928 C C . GLU A 1 516 ? -15.427 23.660 10.174 1.00 54.88 516 GLU A C 1
ATOM 3930 O O . GLU A 1 516 ? -15.578 23.640 8.951 1.00 54.88 516 GLU A O 1
ATOM 3935 N N . ALA A 1 517 ? -15.085 22.543 10.833 1.00 54.88 517 ALA A N 1
ATOM 3936 C CA . ALA A 1 517 ? -14.861 21.251 10.170 1.00 54.88 517 ALA A CA 1
ATOM 3937 C C . ALA A 1 517 ? -16.087 20.338 10.068 1.00 54.88 517 ALA A C 1
ATOM 3939 O O . ALA A 1 517 ? -16.008 19.293 9.412 1.00 54.88 517 ALA A O 1
ATOM 3940 N N . VAL A 1 518 ? -17.221 20.700 10.672 1.00 67.12 518 VAL A N 1
ATOM 3941 C CA . VAL A 1 518 ? -18.503 20.063 10.351 1.00 67.12 518 VAL A CA 1
ATOM 3942 C C . VAL A 1 518 ? -19.182 20.932 9.304 1.00 67.12 518 VAL A C 1
ATOM 3944 O O . VAL A 1 518 ? -20.004 21.790 9.611 1.00 67.12 518 VAL A O 1
ATOM 3947 N N . ASN A 1 519 ? -18.803 20.721 8.042 1.00 77.69 519 ASN A N 1
ATOM 3948 C CA . ASN A 1 519 ? -19.389 21.460 6.930 1.00 77.69 519 ASN A CA 1
ATOM 3949 C C . ASN A 1 519 ? -20.908 21.223 6.826 1.00 77.69 519 ASN A C 1
ATOM 3951 O O . ASN A 1 519 ? -21.455 20.264 7.379 1.00 77.69 519 ASN A O 1
ATOM 3955 N N . ARG A 1 520 ? -21.596 22.086 6.075 1.00 79.69 520 ARG A N 1
ATOM 3956 C CA . ARG A 1 520 ? -23.062 22.063 5.940 1.00 79.69 520 ARG A CA 1
ATOM 3957 C C . ARG A 1 520 ? -23.616 20.691 5.526 1.00 79.69 520 ARG A C 1
ATOM 3959 O O . ARG A 1 520 ? -24.651 20.275 6.037 1.00 79.69 520 ARG A O 1
ATOM 3966 N N . ASP A 1 521 ? -22.908 19.956 4.671 1.00 78.12 521 ASP A N 1
ATOM 3967 C CA . ASP A 1 521 ? -23.320 18.616 4.228 1.00 78.12 521 ASP A CA 1
ATOM 3968 C C . ASP A 1 521 ? -23.235 17.579 5.355 1.00 78.1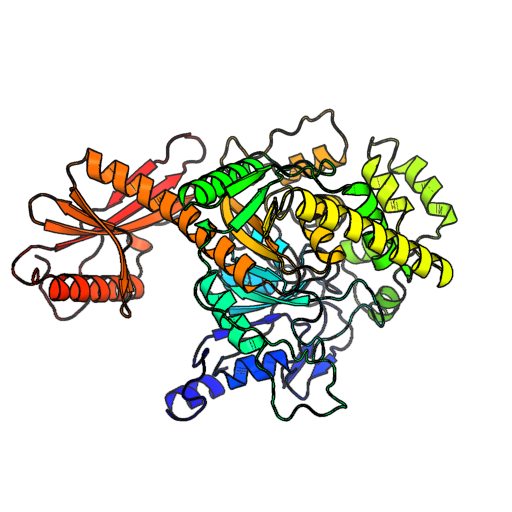2 521 ASP A C 1
ATOM 3970 O O . ASP A 1 521 ? -24.122 16.733 5.519 1.00 78.12 521 ASP A O 1
ATOM 3974 N N . LYS A 1 522 ? -22.175 17.639 6.168 1.00 80.75 522 LYS A N 1
ATOM 3975 C CA . LYS A 1 522 ? -22.014 16.775 7.340 1.00 80.75 522 LYS A CA 1
ATOM 3976 C C . LYS A 1 522 ? -23.043 17.127 8.416 1.00 80.75 522 LYS A C 1
ATOM 3978 O O . LYS A 1 522 ? -23.621 16.198 8.977 1.00 80.75 522 LYS A O 1
ATOM 3983 N N . GLN A 1 523 ? -23.348 18.412 8.626 1.00 86.25 523 GLN A N 1
ATOM 3984 C CA . GLN A 1 523 ? -24.449 18.841 9.500 1.00 86.25 523 GLN A CA 1
ATOM 3985 C C . GLN A 1 523 ? -25.775 18.223 9.037 1.00 86.25 523 GLN A C 1
ATOM 3987 O O . GLN A 1 523 ? -26.448 17.567 9.823 1.00 86.25 523 GLN A O 1
ATOM 3992 N N . GLN A 1 524 ? -26.105 18.299 7.742 1.00 85.50 524 GLN A N 1
ATOM 3993 C CA . GLN A 1 524 ? -27.323 17.686 7.188 1.00 85.50 524 GLN A CA 1
ATOM 3994 C C . GLN A 1 524 ? -27.381 16.165 7.367 1.00 85.50 524 GLN A C 1
ATOM 3996 O O . GLN A 1 524 ? -28.458 15.594 7.558 1.00 85.50 524 GLN A O 1
ATOM 4001 N N . ARG A 1 525 ? -26.247 15.468 7.251 1.00 84.44 525 ARG A N 1
ATOM 4002 C CA . ARG A 1 525 ? -26.184 14.017 7.493 1.00 84.44 525 ARG A CA 1
ATOM 4003 C C . ARG A 1 525 ? -26.401 13.684 8.966 1.00 84.44 525 ARG A C 1
ATOM 4005 O O . ARG A 1 525 ? -27.196 12.797 9.262 1.00 84.44 525 ARG A O 1
ATOM 4012 N N . LEU A 1 526 ? -25.743 14.410 9.867 1.00 87.81 526 LEU A N 1
ATOM 4013 C CA . LEU A 1 526 ? -25.896 14.232 11.310 1.00 87.81 526 LEU A CA 1
ATOM 4014 C C . LEU A 1 526 ? -27.322 14.548 11.764 1.00 87.81 526 LEU A C 1
ATOM 4016 O O . LEU A 1 526 ? -27.918 13.739 12.468 1.00 87.81 526 LEU A O 1
ATOM 4020 N N . THR A 1 527 ? -27.921 15.641 11.279 1.00 90.06 527 THR A N 1
ATOM 4021 C CA . THR A 1 527 ? -29.322 15.983 11.560 1.00 90.06 527 THR A CA 1
ATOM 4022 C C . THR A 1 527 ? -30.273 14.871 11.111 1.00 90.06 527 THR A C 1
ATOM 4024 O O . THR A 1 527 ? -31.157 14.472 11.867 1.00 90.06 527 THR A O 1
ATOM 4027 N N . ARG A 1 528 ? -30.080 14.305 9.910 1.00 89.00 528 ARG A N 1
ATOM 4028 C CA . ARG A 1 528 ? -30.905 13.186 9.422 1.00 89.00 528 ARG A CA 1
ATOM 4029 C C . ARG A 1 528 ? -30.738 11.918 10.258 1.00 89.00 528 ARG A C 1
ATOM 4031 O O . ARG A 1 528 ? -31.738 11.272 10.569 1.00 89.00 528 ARG A O 1
ATOM 4038 N N . ALA A 1 529 ? -29.506 11.571 10.625 1.00 89.00 529 ALA A N 1
ATOM 4039 C CA . ALA A 1 529 ? -29.227 10.412 11.466 1.00 89.00 529 ALA A CA 1
ATOM 4040 C C . ALA A 1 529 ? -29.841 10.572 12.869 1.00 89.00 529 ALA A C 1
ATOM 4042 O O . ALA A 1 529 ? -30.519 9.665 13.349 1.00 89.00 529 ALA A O 1
ATOM 4043 N N . ALA A 1 530 ? -29.692 11.748 13.480 1.00 90.56 530 ALA A N 1
ATOM 4044 C CA . ALA A 1 530 ? -30.243 12.068 14.793 1.00 90.56 530 ALA A CA 1
ATOM 4045 C C . ALA A 1 530 ? -31.776 12.029 14.806 1.00 90.56 530 ALA A C 1
ATOM 4047 O O . ALA A 1 530 ? -32.367 11.392 15.673 1.00 90.56 530 ALA A O 1
ATOM 4048 N N . LEU A 1 531 ? -32.440 12.618 13.804 1.00 89.06 531 LEU A N 1
ATOM 4049 C CA . LEU A 1 531 ? -33.900 12.538 13.669 1.00 89.06 531 LEU A CA 1
ATOM 4050 C C . LEU A 1 531 ? -34.384 11.090 13.541 1.00 89.06 531 LEU A C 1
ATOM 4052 O O . LEU A 1 531 ? -35.392 10.711 14.139 1.00 89.06 531 LEU A O 1
ATOM 4056 N N . ALA A 1 532 ? -33.671 10.273 12.764 1.00 88.19 532 ALA A N 1
ATOM 4057 C CA . ALA A 1 532 ? -33.995 8.861 12.618 1.00 88.19 532 ALA A CA 1
ATOM 4058 C C . ALA A 1 532 ? -33.822 8.098 13.937 1.00 88.19 532 ALA A C 1
ATOM 4060 O O . ALA A 1 532 ? -34.655 7.254 14.260 1.00 88.19 532 ALA A O 1
ATOM 4061 N N . TYR A 1 533 ? -32.779 8.409 14.708 1.00 90.50 533 TYR A N 1
ATOM 4062 C CA . TYR A 1 533 ? -32.585 7.871 16.050 1.00 90.50 533 TYR A CA 1
ATOM 4063 C C . TYR A 1 533 ? -33.728 8.282 16.991 1.00 90.50 533 TYR A C 1
ATOM 4065 O O . TYR A 1 533 ? -34.383 7.419 17.566 1.00 90.50 533 TYR A O 1
ATOM 4073 N N . MET A 1 534 ? -34.050 9.576 17.082 1.00 89.25 534 MET A N 1
ATOM 4074 C CA . MET A 1 534 ? -35.114 10.067 17.969 1.00 89.25 534 MET A CA 1
ATOM 4075 C C . MET A 1 534 ? -36.477 9.445 17.655 1.00 89.25 534 MET A C 1
ATOM 4077 O O . MET A 1 534 ? -37.184 9.050 18.576 1.00 89.25 534 MET A O 1
ATOM 4081 N N . ARG A 1 535 ? -36.836 9.299 16.371 1.00 88.81 535 ARG A N 1
ATOM 4082 C CA . ARG A 1 535 ? -38.080 8.616 15.964 1.00 88.81 535 ARG A CA 1
ATOM 4083 C C . ARG A 1 535 ? -38.097 7.149 16.367 1.00 88.81 535 ARG A C 1
ATOM 4085 O O . ARG A 1 535 ? -39.109 6.663 16.851 1.00 88.81 535 ARG A O 1
ATOM 4092 N N . ARG A 1 536 ? -36.982 6.445 16.158 1.00 88.81 536 ARG A N 1
ATOM 4093 C CA . ARG A 1 536 ? -36.843 5.013 16.471 1.00 88.81 536 ARG A CA 1
ATOM 4094 C C . ARG A 1 536 ? -37.060 4.723 17.958 1.00 88.81 536 ARG A C 1
ATOM 4096 O O . ARG A 1 536 ? -37.480 3.625 18.298 1.00 88.81 536 ARG A O 1
ATOM 4103 N N . HIS A 1 537 ? -36.767 5.702 18.810 1.00 88.25 537 HIS A N 1
ATOM 4104 C CA . HIS A 1 537 ? -36.827 5.583 20.264 1.00 88.25 537 HIS A CA 1
ATOM 4105 C C . HIS A 1 537 ? -37.959 6.398 20.914 1.00 88.25 537 HIS A C 1
ATOM 4107 O O . HIS A 1 537 ? -37.974 6.515 22.133 1.00 88.25 537 HIS A O 1
ATOM 4113 N N . ASP A 1 538 ? -38.888 6.953 20.126 1.00 87.50 538 ASP A N 1
ATOM 4114 C CA . ASP A 1 538 ? -40.021 7.766 20.608 1.00 87.50 538 ASP A CA 1
ATOM 4115 C C . ASP A 1 538 ? -39.617 8.980 21.479 1.00 87.50 538 ASP A C 1
ATOM 4117 O O . ASP A 1 538 ? -40.295 9.404 22.414 1.00 87.50 538 ASP A O 1
ATOM 4121 N N . LEU A 1 539 ? -38.456 9.562 21.165 1.00 85.94 539 LEU A N 1
ATOM 4122 C CA . LEU A 1 539 ? -37.874 10.698 21.895 1.00 85.94 539 LEU A CA 1
ATOM 4123 C C . LEU A 1 539 ? -38.255 12.048 21.273 1.00 85.94 539 LEU A C 1
ATOM 4125 O O . LEU A 1 539 ? -37.971 13.110 21.827 1.00 85.94 539 LEU A O 1
ATOM 4129 N N . LEU A 1 540 ? -38.871 12.014 20.094 1.00 81.25 540 LEU A N 1
ATOM 4130 C CA . LEU A 1 540 ? -39.169 13.190 19.293 1.00 81.25 540 LEU A CA 1
ATOM 4131 C C . LEU A 1 540 ? -40.314 13.994 19.932 1.00 81.25 540 LEU A C 1
ATOM 4133 O O . LEU A 1 540 ? -41.410 13.478 20.105 1.00 81.25 540 LEU A O 1
ATOM 4137 N N . GLY A 1 541 ? -40.045 15.250 20.306 1.00 74.75 541 GLY A N 1
ATOM 4138 C CA . GLY A 1 541 ? -40.990 16.118 21.031 1.00 74.75 541 GLY A CA 1
ATOM 4139 C C . GLY A 1 541 ? -41.043 15.893 22.550 1.00 74.75 541 GLY A C 1
ATOM 4140 O O . GLY A 1 541 ? -41.608 16.717 23.262 1.00 74.75 541 GLY A O 1
ATOM 4141 N N . ASN A 1 542 ? -40.416 14.825 23.051 1.00 79.06 542 ASN A N 1
ATOM 4142 C CA . ASN A 1 542 ? -40.401 14.465 24.473 1.00 79.06 542 ASN A CA 1
ATOM 4143 C C . ASN A 1 542 ? -39.088 14.834 25.174 1.00 79.06 542 ASN A C 1
ATOM 4145 O O . ASN A 1 542 ? -39.041 14.934 26.402 1.00 79.06 542 ASN A O 1
ATOM 4149 N N . CYS A 1 543 ? -38.004 14.994 24.414 1.00 82.69 543 CYS A N 1
ATOM 4150 C CA . CYS A 1 543 ? -36.690 15.344 24.937 1.00 82.69 543 CYS A CA 1
ATOM 4151 C C . CYS A 1 543 ? -36.055 16.438 24.072 1.00 82.69 543 CYS A C 1
ATOM 4153 O O . CYS A 1 543 ? -36.058 16.298 22.844 1.00 82.69 543 CYS A O 1
ATOM 4155 N N . PRO A 1 544 ? -35.472 17.487 24.683 1.00 88.31 544 PRO A N 1
ATOM 4156 C CA . PRO A 1 544 ? -34.620 18.408 23.949 1.00 88.31 544 PRO A CA 1
ATOM 4157 C C . PRO A 1 544 ? -33.400 17.652 23.422 1.00 88.31 544 PRO A C 1
ATOM 4159 O O . PRO A 1 544 ? -32.951 16.662 24.015 1.00 88.31 544 PRO A O 1
ATOM 4162 N N . ALA A 1 545 ? -32.862 18.105 22.296 1.00 90.44 545 ALA A N 1
ATOM 4163 C CA . ALA A 1 545 ? -31.674 17.513 21.715 1.00 90.44 545 ALA A CA 1
ATOM 4164 C C . ALA A 1 545 ? -30.754 18.577 21.126 1.00 90.44 545 ALA A C 1
ATOM 4166 O O . ALA A 1 545 ? -31.227 19.585 20.618 1.00 90.44 545 ALA A O 1
ATOM 4167 N N . ARG A 1 546 ? -29.445 18.327 21.151 1.00 92.00 546 ARG A N 1
ATOM 4168 C CA . ARG A 1 546 ? -28.440 19.217 20.558 1.00 92.00 546 ARG A CA 1
ATOM 4169 C C . ARG A 1 546 ? -27.292 18.445 19.921 1.00 92.00 546 ARG A C 1
ATOM 4171 O O . ARG A 1 546 ? -27.129 17.244 20.160 1.00 92.00 546 ARG A O 1
ATOM 4178 N N . PHE A 1 547 ? -26.488 19.153 19.134 1.00 92.19 547 PHE A N 1
ATOM 4179 C CA . PHE A 1 547 ? -25.278 18.621 18.518 1.00 92.19 547 PHE A CA 1
ATOM 4180 C C . PHE A 1 547 ? -24.039 19.201 19.182 1.00 92.19 547 PHE A C 1
ATOM 4182 O O . PHE A 1 547 ? -23.865 20.416 19.223 1.00 92.19 547 PHE A O 1
ATOM 4189 N N . ASP A 1 548 ? -23.152 18.323 19.633 1.00 92.69 548 ASP A N 1
ATOM 4190 C CA . ASP A 1 548 ? -21.857 18.704 20.180 1.00 92.69 548 ASP A CA 1
ATOM 4191 C C . ASP A 1 548 ? -20.738 18.199 19.262 1.00 92.69 548 ASP A C 1
ATOM 4193 O O . ASP A 1 548 ? -20.871 17.200 18.549 1.00 92.69 548 ASP A O 1
ATOM 4197 N N . VAL A 1 549 ? -19.593 18.872 19.307 1.00 90.25 549 VAL A N 1
ATOM 4198 C CA . VAL A 1 549 ? -18.362 18.400 18.667 1.00 90.25 549 VAL A CA 1
ATOM 4199 C C . VAL A 1 549 ? -17.288 18.271 19.731 1.00 90.25 549 VAL A C 1
ATOM 4201 O O . VAL A 1 549 ? -17.008 19.214 20.471 1.00 90.25 549 VAL A O 1
ATOM 4204 N N . ILE A 1 550 ? -16.650 17.104 19.801 1.00 88.50 550 ILE A N 1
ATOM 4205 C CA . ILE A 1 550 ? -15.461 16.902 20.626 1.00 88.50 550 ILE A CA 1
ATOM 4206 C C . ILE A 1 550 ? -14.253 16.765 19.717 1.00 88.50 550 ILE A C 1
ATOM 4208 O O . ILE A 1 550 ? -14.110 15.787 18.989 1.00 88.50 550 ILE A O 1
ATOM 4212 N N . ALA A 1 551 ? -13.351 17.735 19.800 1.00 84.06 551 ALA A N 1
ATOM 4213 C CA . ALA A 1 551 ? -12.051 17.666 19.169 1.00 84.06 551 ALA A CA 1
ATOM 4214 C C . ALA A 1 551 ? -11.010 17.159 20.169 1.00 84.06 551 ALA A C 1
ATOM 4216 O O . ALA A 1 551 ? -10.712 17.797 21.177 1.00 84.06 551 ALA A O 1
ATOM 4217 N N . ILE A 1 552 ? -10.439 16.006 19.860 1.00 77.75 552 ILE A N 1
ATOM 4218 C CA . ILE A 1 552 ? -9.289 15.427 20.538 1.00 77.75 552 ILE A CA 1
ATOM 4219 C C . ILE A 1 552 ? -8.072 15.885 19.759 1.00 77.75 552 ILE A C 1
ATOM 4221 O O . ILE A 1 552 ? -7.744 15.345 18.699 1.00 77.75 552 ILE A O 1
ATOM 4225 N N . VAL A 1 553 ? -7.446 16.934 20.270 1.00 72.00 553 VAL A N 1
ATOM 4226 C CA . VAL A 1 553 ? -6.201 17.464 19.739 1.00 72.00 553 VAL A CA 1
ATOM 4227 C C . VAL A 1 553 ? -5.072 16.770 20.478 1.00 72.00 553 VAL A C 1
ATOM 4229 O O . VAL A 1 553 ? -5.106 16.641 21.698 1.00 72.00 553 VAL A O 1
ATOM 4232 N N . TRP A 1 554 ? -4.064 16.316 19.747 1.00 64.75 554 TRP A N 1
ATOM 4233 C CA . TRP A 1 554 ? -2.814 15.843 20.331 1.00 64.75 554 TRP A CA 1
ATOM 4234 C C . TRP A 1 554 ? -1.764 16.950 20.173 1.00 64.75 554 TRP A C 1
ATOM 4236 O O . TRP A 1 554 ? -1.188 17.062 19.085 1.00 64.75 554 TRP A O 1
ATOM 4246 N N . PRO A 1 555 ? -1.556 17.821 21.189 1.00 53.97 555 PRO A N 1
ATOM 4247 C CA . PRO A 1 555 ? -0.584 18.904 21.110 1.00 53.97 555 PRO A CA 1
ATOM 4248 C C . PRO A 1 555 ? 0.825 18.337 20.983 1.00 53.97 555 PRO A C 1
ATOM 4250 O O . PRO A 1 555 ? 1.148 17.324 21.602 1.00 53.97 555 PRO A O 1
ATOM 4253 N N . ALA A 1 556 ? 1.696 19.039 20.258 1.00 44.56 556 ALA A N 1
ATOM 4254 C CA . ALA A 1 556 ? 3.053 18.580 19.974 1.00 44.56 556 ALA A CA 1
ATOM 4255 C C . ALA A 1 556 ? 3.966 18.425 21.218 1.00 44.56 556 ALA A C 1
ATOM 4257 O O . ALA A 1 556 ? 5.119 18.026 21.092 1.00 44.56 556 ALA A O 1
ATOM 4258 N N . HIS A 1 557 ? 3.487 18.738 22.424 1.00 44.66 557 HIS A N 1
ATOM 4259 C CA . HIS A 1 557 ? 4.297 18.750 23.645 1.00 44.66 557 HIS A CA 1
ATOM 4260 C C . HIS A 1 557 ? 3.609 18.101 24.859 1.00 44.66 557 HIS A C 1
ATOM 4262 O O . HIS A 1 557 ? 4.086 18.268 25.981 1.00 44.66 557 HIS A O 1
ATOM 4268 N N . GLN A 1 558 ? 2.488 17.386 24.684 1.00 47.12 558 GLN A N 1
ATOM 4269 C CA . GLN A 1 558 ? 1.737 16.803 25.805 1.00 47.12 558 GLN A CA 1
ATOM 4270 C C . GLN A 1 558 ? 1.425 15.315 25.597 1.00 47.12 558 GLN A C 1
ATOM 4272 O O . GLN A 1 558 ? 0.884 14.921 24.570 1.00 47.12 558 GLN A O 1
ATOM 4277 N N . ARG A 1 559 ? 1.692 14.501 26.633 1.00 45.44 559 ARG A N 1
ATOM 4278 C CA . ARG A 1 559 ? 1.349 13.062 26.687 1.00 45.44 559 ARG A CA 1
ATOM 4279 C C . ARG A 1 559 ? -0.156 12.795 26.751 1.00 45.44 559 ARG A C 1
ATOM 4281 O O . ARG A 1 559 ? -0.616 11.696 26.450 1.00 45.44 559 ARG A O 1
ATOM 4288 N N . THR A 1 560 ? -0.923 13.770 27.228 1.00 56.47 560 THR A N 1
ATOM 4289 C CA . THR A 1 560 ? -2.381 13.702 27.321 1.00 56.47 560 THR A CA 1
ATOM 4290 C C . THR A 1 560 ? -2.999 14.510 26.189 1.00 56.47 560 THR A C 1
ATOM 4292 O O . THR A 1 560 ? -2.549 15.633 25.961 1.00 56.47 560 THR A O 1
ATOM 4295 N N . PRO A 1 561 ? -4.034 13.985 25.511 1.00 69.31 561 PRO A N 1
ATOM 4296 C CA . PRO A 1 561 ? -4.718 14.756 24.491 1.00 69.31 561 PRO A CA 1
ATOM 4297 C C . PRO A 1 561 ? -5.417 15.948 25.137 1.00 69.31 561 PRO A C 1
ATOM 4299 O O . PRO A 1 561 ? -6.018 15.824 26.209 1.00 69.31 561 PRO A O 1
ATOM 4302 N N . GLU A 1 562 ? -5.384 17.085 24.457 1.00 78.31 562 GLU A N 1
ATOM 4303 C CA . GLU A 1 562 ? -6.253 18.206 24.771 1.00 78.31 562 GLU A CA 1
ATOM 4304 C C . GLU A 1 562 ? -7.640 17.895 24.202 1.00 78.31 562 GLU A C 1
ATOM 4306 O O . GLU A 1 562 ? -7.803 17.644 23.006 1.00 78.31 562 GLU A O 1
ATOM 4311 N N . VAL A 1 563 ? -8.653 17.890 25.066 1.00 82.50 563 VAL A N 1
ATOM 4312 C CA . VAL A 1 563 ? -10.040 17.684 24.647 1.00 82.50 563 VAL A CA 1
ATOM 4313 C C . VAL A 1 563 ? -10.749 19.029 24.629 1.00 82.50 563 VAL A C 1
ATOM 4315 O O . VAL A 1 563 ? -11.019 19.613 25.682 1.00 82.50 563 VAL A O 1
ATOM 4318 N N . ARG A 1 564 ? -11.070 19.500 23.425 1.00 86.38 564 ARG A N 1
ATOM 4319 C CA . ARG A 1 564 ? -11.915 20.672 23.196 1.00 86.38 564 ARG A CA 1
ATOM 4320 C C . ARG A 1 564 ? -13.333 20.205 22.923 1.00 86.38 564 ARG A C 1
ATOM 4322 O O . ARG A 1 564 ? -13.554 19.375 22.046 1.00 86.38 564 ARG A O 1
ATOM 4329 N N . HIS A 1 565 ? -14.283 20.726 23.681 1.00 90.69 565 HIS A N 1
ATOM 4330 C CA . HIS A 1 565 ? -15.688 20.345 23.601 1.00 90.69 565 HIS A CA 1
ATOM 4331 C C . HIS A 1 565 ? -16.505 21.580 23.270 1.00 90.69 565 HIS A C 1
ATOM 4333 O O . HIS A 1 565 ? -16.500 22.547 24.027 1.00 90.69 565 HIS A O 1
ATOM 4339 N N . PHE A 1 566 ? -17.151 21.532 22.114 1.00 88.75 566 PHE A N 1
ATOM 4340 C CA . PHE A 1 566 ? -18.017 22.568 21.583 1.00 88.75 566 PHE A CA 1
ATOM 4341 C C . PHE A 1 566 ? -19.451 22.099 21.792 1.00 88.75 566 PHE A C 1
ATOM 4343 O O . PHE A 1 566 ? -19.922 21.208 21.083 1.00 88.75 566 PHE A O 1
ATOM 4350 N N . GLU A 1 567 ? -20.104 22.642 22.815 1.00 89.94 567 GLU A N 1
ATOM 4351 C CA . GLU A 1 567 ? -21.532 22.419 23.044 1.00 89.94 567 GLU A CA 1
ATOM 4352 C C . GLU A 1 567 ? -22.348 23.266 22.065 1.00 89.94 567 GLU A C 1
ATOM 4354 O O . GLU A 1 567 ? -21.961 24.399 21.777 1.00 89.94 567 GLU A O 1
ATOM 4359 N N . ASN A 1 568 ? -23.468 22.734 21.567 1.00 88.31 568 ASN A N 1
ATOM 4360 C CA . ASN A 1 568 ? -24.282 23.399 20.535 1.00 88.31 568 ASN A CA 1
ATOM 4361 C C . ASN A 1 568 ? -23.448 23.803 19.306 1.00 88.31 568 ASN A C 1
ATOM 4363 O O . ASN A 1 568 ? -23.545 24.918 18.796 1.00 88.31 568 ASN A O 1
ATOM 4367 N N . ALA A 1 569 ? -22.588 22.892 18.849 1.00 85.25 569 ALA A N 1
ATOM 4368 C CA . ALA A 1 569 ? -21.607 23.159 17.804 1.00 85.25 569 ALA A CA 1
ATOM 4369 C C . ALA A 1 569 ? -22.238 23.626 16.482 1.00 85.25 569 ALA A C 1
ATOM 4371 O O . ALA A 1 569 ? -21.589 24.327 15.710 1.00 85.25 569 ALA A O 1
ATOM 4372 N N . PHE A 1 570 ? -23.480 23.226 16.201 1.00 84.81 570 PHE A N 1
ATOM 4373 C CA . PHE A 1 570 ? -24.260 23.753 15.088 1.00 84.81 570 PHE A CA 1
ATOM 4374 C C . PHE A 1 570 ? -25.760 23.548 15.306 1.00 84.81 570 PHE A C 1
ATOM 4376 O O . PHE A 1 570 ? -26.191 22.592 15.955 1.00 84.81 570 PHE A O 1
ATOM 4383 N N . GLU A 1 571 ? -26.547 24.420 14.681 1.00 81.94 571 GLU A N 1
ATOM 4384 C CA . GLU A 1 571 ? -27.996 24.273 14.595 1.00 81.94 571 GLU A CA 1
ATOM 4385 C C . GLU A 1 571 ? -28.378 23.196 13.563 1.00 81.94 571 GLU A C 1
ATOM 4387 O O . GLU A 1 571 ? -27.772 23.116 12.485 1.00 81.94 571 GLU A O 1
ATOM 4392 N N . PRO A 1 572 ? -29.403 22.373 13.834 1.00 77.12 572 PRO A N 1
ATOM 4393 C CA . PRO A 1 572 ? -29.884 21.383 12.887 1.00 77.12 572 PRO A CA 1
ATOM 4394 C C . PRO A 1 572 ? -30.322 22.043 11.579 1.00 77.12 572 PRO A C 1
ATOM 4396 O O . PRO A 1 572 ? -31.043 23.039 11.550 1.00 77.12 572 PRO A O 1
ATOM 4399 N N . THR A 1 573 ? -29.922 21.451 10.459 1.00 69.56 573 THR A N 1
ATOM 4400 C CA . THR A 1 573 ? -30.236 21.996 9.135 1.00 69.56 573 THR A CA 1
ATOM 4401 C C . THR A 1 573 ? -31.533 21.383 8.590 1.00 69.56 573 THR A C 1
ATOM 4403 O O . THR A 1 573 ? -31.628 20.169 8.416 1.00 69.56 573 THR A O 1
ATOM 4406 N N . GLY A 1 574 ? -32.546 22.213 8.299 1.00 63.00 574 GLY A N 1
ATOM 4407 C CA . GLY A 1 574 ? -33.823 21.787 7.698 1.00 63.00 574 GLY A CA 1
ATOM 4408 C C . GLY A 1 574 ? -35.061 22.485 8.280 1.00 63.00 574 GLY A C 1
ATOM 4409 O O . GLY A 1 574 ? -34.959 23.264 9.218 1.00 63.00 574 GLY A O 1
ATOM 4410 N N . GLN A 1 575 ? -36.248 22.201 7.727 1.00 49.34 575 GLN A N 1
ATOM 4411 C CA . GLN A 1 575 ? -37.547 22.802 8.106 1.00 49.34 575 GLN A CA 1
ATOM 4412 C C . GLN A 1 575 ? -38.133 22.310 9.450 1.00 49.34 575 GLN A C 1
ATOM 4414 O O . GLN A 1 575 ? -39.338 22.373 9.671 1.00 49.34 575 GLN A O 1
ATOM 4419 N N . PHE A 1 576 ? -37.305 21.823 10.371 1.00 54.72 576 PHE A N 1
ATOM 4420 C CA . PHE A 1 576 ? -37.776 21.234 11.622 1.00 54.72 576 PHE A CA 1
ATOM 4421 C C . PHE A 1 576 ? -37.096 21.915 12.809 1.00 54.72 576 PHE A C 1
ATOM 4423 O O . PHE A 1 576 ? -36.037 21.484 13.259 1.00 54.72 576 PHE A O 1
ATOM 4430 N N . GLN A 1 577 ? -37.730 22.979 13.314 1.00 50.31 577 GLN A N 1
ATOM 4431 C CA . GLN A 1 577 ? -37.457 23.547 14.638 1.00 50.31 577 GLN A CA 1
ATOM 4432 C C . GLN A 1 577 ? -37.871 22.515 15.699 1.00 50.31 577 GLN A C 1
ATOM 4434 O O . GLN A 1 577 ? -38.995 22.538 16.185 1.00 50.31 577 GLN A O 1
ATOM 4439 N N . MET A 1 578 ? -37.016 21.527 15.971 1.00 55.97 578 MET A N 1
ATOM 4440 C CA . MET A 1 578 ? -37.313 20.426 16.905 1.00 55.97 578 MET A CA 1
ATOM 4441 C C . MET A 1 578 ? -36.207 20.194 17.945 1.00 55.97 578 MET A C 1
ATOM 4443 O O . MET A 1 578 ? -36.171 19.138 18.569 1.00 55.97 578 MET A O 1
ATOM 4447 N N . PHE A 1 579 ? -35.302 21.163 18.115 1.00 55.81 579 PHE A N 1
ATOM 4448 C CA . PHE A 1 579 ? -34.068 21.027 18.901 1.00 55.81 579 PHE A CA 1
ATOM 4449 C C . PHE A 1 579 ? -33.829 22.190 19.892 1.00 55.81 579 PHE A C 1
ATOM 4451 O O . PHE A 1 579 ? -32.702 22.389 20.327 1.00 55.81 579 PHE A O 1
ATOM 4458 N N . SER A 1 580 ? -34.872 22.956 20.243 1.00 48.91 580 SER A N 1
ATOM 4459 C CA . SER A 1 580 ? -34.809 24.025 21.258 1.00 48.91 580 SER A CA 1
ATOM 4460 C C . SER A 1 580 ? -35.214 23.542 22.642 1.00 48.91 580 SER A C 1
ATOM 4462 O O . SER A 1 580 ? -36.327 22.965 22.716 1.00 48.91 580 SER A O 1
#

Secondary structure (DSSP, 8-state):
-HHHHHHHHH-SSTTTT-TTTT-EEEEETTB--TT-EE-TT-SSPPEE-SS--HHHHHHHHTT-EEEEEE---GGG-SSS-EETTTEEPEETTEEEEE--SSSHHHHHHHHTTS-SEEEEEESSSTTHHHHHHHT-EEEE--TTSS---SB--SSTT--SS--EEEEEESSHHHHHHHHHHHTPPPTT--GGGTTS-TT-----S---GGG-EEEE-S--SSSPPPHHHHHHHHHHHHHHHHTTPEEEE-PPP-HHHHHHHHHHHHTTT-SHHHHHHTTTS---HHHHHHHHHHHS-GGGHHHHIIIIIGGGT-HHHHHHHHH-S---HHHHHHHHHHHHHHHHHHHHHHHHTT-SEEEEES-SSSSPBTT-TTTSGGGGHHHHHHHHHT--EEEEEEEE--GGGS----TTS-HHHHHHHHHHTT-TT-EEEEEEEESTT-HHHHHHHHHHHHHHHHHHHHHHHHHHHHHTTPEEEEEEEEETTEEEEEEEEETTEEEEEEEEEEETT-SS-SGGGS-HHHHHHHHHHHHHHHHHTT-TTTS-EEEEEEEEEE-TT-SSPEEEEETT-SPPPSS-----

Foldseek 3Di:
DVVLQVCLVVPVPQLPVQLAAVFEEEEALQFADAQHWRCLLWPPDTHHHNHGWPLVVLCVSSNYDYPYHFAFPRLQPWQFGAHPPPGHDAAPQGRQFGLTTRCSRRLRCQLVVNGAKYKWKDQQLHFPSSCFQNQAKWKFAFFLLAFDTRGHDLDPPQPLRDMGIAMIGRALVVRVSSQLRRQDDDPPQDPVNPSRDPLGADLVDFDQQLPFEEEEDAQLVQQAAFQVQSVLRVLLLVLSVVSNHHYDYAHHAPLLLLLLLLQLSVLAQLCPSVCVSNVPTDDDPLSVVVSVLSNDDLVCLLVCLVPPQVVLVNVSVSSSSNSHYHHDPVRNVVSLVVLVVSLVVVVVRCVVRVHFKYKYFQFRAHTFGPPCGNLRSSRRSVSRSLSSNSFMKMKHFADAAALVGLGPQDPVDRVSSVRRSVRSPPRGQGIGIIMMTGGHSPVSSSSSSSNSRNVSRVCVQVVLVVVVCVVVVKAWPDAFDDDPLATFGTWIDDPQEIEGEDGAEGEPDDPDDPLVVCDPVNLQSSLRSVVVVCVVVVNFPVGAYAYKYWYFYRYNPDPHTDIDIGTNSDDRDDPDPRHD

pLDDT: mean 89.11, std 11.8, range [37.72, 98.88]

Sequence (580 aa):
ATETAKRLDNDPHFCEGGLLRGVPLSIKECFHVAGGKSTLGMTTPAVEHPSDGPLVARLRQAGGVVLGLTNVPQLMIIHETCNPVFGTTHNPWNVDRSVGGSSGGEAAILAAGGTALGLGSDLGGSIRLPSHFCGIAGLKPTSRRLVRSGAVENLRGMSWLEFQPGPMARHVADLRLAMQVLSRRDPQTKWDEAEDPPLGFSDHGPIDIAQLRIGVYDDDEFFPPCPAVRRAIAEGATGLKAQGATIVPLPPPRTLEVLKSYFAIASADGGKDFRRMLKGSKLDPEVARLVRLAAMPRWLRPLVAMLALKPFRKRKMASLFQASGPRSANSLWQITYEAAQQVGEIFQTWDAANVDVVLCPTHATPALKRNYAVDMMPAASYSVVMNLLGVPCGNVPATRVQPEEETDRETKSDASYRLAKSVELGSTGLPVGVQVAGRFWREDQVLAVMEALESHYRQRGEQFACKYLRRRGYTIVATQDRSRLGEIDIIAVQDRTIVFVEVKTRAAEEKGSPDEAVNRDKQQRLTRAALAYMRRHDLLGNCPARFDVIAIVWPAHQRTPEVRHFENAFEPTGQFQMFS

Radius of gyration: 24.69 Å; chains: 1; bounding box: 76×52×62 Å